Protein AF-0000000080577685 (afdb_homodimer)

InterPro domains:
  IPR056920 PRTase-CE [PF24390] (14-275)

Organism: Ricinus communis (NCBI:txid3988)

Solvent-accessible surface area (backbone atoms only — not comparable to full-atom values): 34860 Å² total; per-residue (Å²): 88,58,48,48,71,67,56,50,72,67,31,65,70,51,48,57,48,44,62,75,41,57,80,90,45,36,65,47,52,49,50,51,51,42,44,30,35,45,42,46,61,55,57,52,50,53,50,53,48,51,55,60,67,67,47,75,80,97,55,47,35,38,38,37,59,54,56,94,64,62,87,93,45,50,44,40,47,96,88,27,41,49,44,63,35,67,47,42,60,74,26,58,39,23,39,45,29,19,49,44,35,34,50,19,40,60,32,64,87,35,32,37,58,44,65,30,52,65,54,36,58,77,67,65,54,35,39,34,39,39,37,44,68,65,44,64,73,24,62,65,59,21,51,42,52,37,16,47,47,62,34,66,70,50,33,50,37,47,65,70,54,49,44,33,40,38,40,34,23,48,30,32,38,60,67,20,54,60,48,24,58,69,66,28,82,74,48,69,53,85,84,46,89,53,33,45,65,80,31,49,47,81,48,45,64,35,41,42,54,71,82,50,46,47,81,59,54,34,92,59,24,65,59,41,49,47,54,35,66,63,40,73,79,44,59,76,69,31,16,37,2,44,90,56,45,54,44,50,66,35,38,62,65,33,40,58,66,29,24,39,23,74,43,28,45,65,58,97,81,34,68,20,77,22,37,65,36,16,66,48,67,71,56,52,53,62,53,54,67,56,60,50,49,80,68,65,80,71,46,64,70,48,48,56,45,44,50,49,45,50,38,46,70,70,61,63,78,57,70,66,59,52,23,56,74,66,21,41,77,126,88,59,48,49,71,66,57,51,71,68,31,66,70,51,47,58,47,45,63,76,41,60,80,90,45,35,65,49,51,48,51,52,52,43,44,32,35,45,40,47,62,54,57,52,50,52,51,52,49,52,55,62,69,66,47,74,79,96,54,46,35,38,38,37,61,55,57,94,64,62,87,93,43,49,43,40,47,94,89,27,42,49,44,63,33,67,48,40,60,74,25,58,41,24,38,46,29,17,50,44,35,34,52,19,40,59,32,62,87,37,33,38,58,44,65,29,52,63,57,36,59,76,66,66,54,35,38,33,38,39,37,43,67,65,45,63,74,23,60,64,60,24,50,42,52,39,16,48,47,61,35,67,70,50,32,50,36,47,64,69,54,50,44,32,40,35,40,36,25,48,32,33,38,59,67,20,54,61,48,24,58,69,66,29,82,75,48,69,51,88,86,45,89,52,32,45,64,80,33,49,50,78,49,45,63,36,43,41,54,70,82,50,47,46,82,60,53,33,92,59,25,64,58,42,50,48,53,36,65,63,40,72,81,42,60,75,71,32,15,36,1,46,89,57,45,55,43,48,65,33,37,62,66,34,41,58,65,30,25,39,23,73,43,28,46,65,60,98,82,34,68,20,78,21,37,65,36,14,65,48,66,70,58,52,53,62,52,56,68,51,60,48,70,62,69,66,77,74,46,62,70,48,48,57,45,45,52,48,45,49,38,46,71,70,62,63,78,58,69,65,59,52,24,57,74,66,21,40,77,126

Foldseek 3Di:
DFFDLVLCVVDPLNVVLLVLDDPVLSVLVSLLRRLFAEDELVNLLVVVVVVVVPDDPPAAEEEDEQADDDPPAAQADQVQAGDDDDPDDRFPSVSVLVSLVVVCVVPVPRYHYSDGPVVCVVRLHAEYEYEDAEDELLVSVLRNLQSHCSHPVSVVCLLVNSHAYEYEYQEYEPNSLVVSLVSHDAAQDPPRPHGSSVRYDYAYNFYAHLVPQCLRSNPCSVSSLCVLCVPVVDDNCQSCFHVNSQHRYAYQRFAHRNHGCLAEPDDPSHDHSNHPGHHDPVVVVSVVVPVPDDPPPPCPVPVLVVVVVVVVVVPDPDPVVNCNSVRHDD/DFFDLVLCVVDPLNVVLLVLDDPVLSVLVSLLRRLFAEDELVNLLVVVVVVVVPDDPPAAEEEDEQADDDPPAAQADQVQAGDDDDPDDRFPSVSVLVSLVVVCVVPVPRYHYSDGPVVCVVRLHAEYEYEDAEDELLVSVLRNLQSHCSHPVSVVCLLVNSHAYEYEYQEYEPNSLVVSLVSHDAAQDPPRPHGSSVRYDYAYNFYAHLVPQCLRSNPCSVSSLCVLCVPVVDDNCQSCFHVNSQHRYAYQRFAHRNHGCLAEPDDPSHDHSNHPRHHDPVNVVSVVVPVVPDPDPPCPVPVLVVVVVVVVVVPDPDPVVNCNSVRHDD

Structure (mmCIF, N/CA/C/O backbone):
data_AF-0000000080577685-model_v1
#
loop_
_entity.id
_entity.type
_entity.pdbx_description
1 polymer 'PRTase-CE domain-containing protein'
#
loop_
_atom_site.group_PDB
_atom_site.id
_atom_site.type_symbol
_atom_site.label_atom_id
_atom_site.label_alt_id
_atom_site.label_comp_id
_atom_site.label_asym_id
_atom_site.label_entity_id
_atom_site.label_seq_id
_atom_site.pdbx_PDB_ins_code
_atom_site.Cartn_x
_atom_site.Cartn_y
_atom_site.Cartn_z
_atom_site.occupancy
_atom_site.B_iso_or_equiv
_atom_site.auth_seq_id
_atom_site.auth_comp_id
_atom_site.auth_asym_id
_atom_site.auth_atom_id
_atom_site.pdbx_PDB_model_num
ATOM 1 N N . MET A 1 1 ? 0.307 -3.052 -19.191 1 76.22 1 MET A N 1
ATOM 2 C CA . MET A 1 1 ? 1.299 -2.351 -20.002 1 76.22 1 MET A CA 1
ATOM 3 C C . MET A 1 1 ? 2.454 -3.276 -20.37 1 76.22 1 MET A C 1
ATOM 5 O O . MET A 1 1 ? 2.786 -4.192 -19.615 1 76.22 1 MET A O 1
ATOM 9 N N . ASN A 1 2 ? 2.971 -3.041 -21.578 1 83.98 2 ASN A N 1
ATOM 10 C CA . ASN A 1 2 ? 4.106 -3.836 -22.033 1 83.98 2 ASN A CA 1
ATOM 11 C C . ASN A 1 2 ? 5.257 -2.951 -22.504 1 83.98 2 ASN A C 1
ATOM 13 O O . ASN A 1 2 ? 5.079 -1.748 -22.703 1 83.98 2 ASN A O 1
ATOM 17 N N . LEU A 1 3 ? 6.37 -3.598 -22.473 1 87.36 3 LEU A N 1
ATOM 18 C CA . LEU A 1 3 ? 7.537 -2.904 -23.005 1 87.36 3 LEU A CA 1
ATOM 19 C C . LEU A 1 3 ? 7.594 -3.022 -24.525 1 87.36 3 LEU A C 1
ATOM 21 O O . LEU A 1 3 ? 7.628 -4.13 -25.065 1 87.36 3 LEU A O 1
ATOM 25 N N . SER A 1 4 ? 7.639 -1.915 -25.212 1 86.59 4 SER A N 1
ATOM 26 C CA . SER A 1 4 ? 7.792 -1.935 -26.663 1 86.59 4 SER A CA 1
ATOM 27 C C . SER A 1 4 ? 9.229 -2.256 -27.062 1 86.59 4 SER A C 1
ATOM 29 O O . SER A 1 4 ? 10.162 -2.011 -26.295 1 86.59 4 SER A O 1
ATOM 31 N N . PRO A 1 5 ? 9.36 -2.814 -28.249 1 87.27 5 PRO A N 1
ATOM 32 C CA . PRO A 1 5 ? 10.716 -3.087 -28.73 1 87.27 5 PRO A CA 1
ATOM 33 C C . PRO A 1 5 ? 11.593 -1.837 -28.762 1 87.27 5 PRO A C 1
ATOM 35 O O . PRO A 1 5 ? 12.781 -1.903 -28.434 1 87.27 5 PRO A O 1
ATOM 38 N N . ALA A 1 6 ? 11.039 -0.739 -29.083 1 88.06 6 ALA A N 1
ATOM 39 C CA . ALA A 1 6 ? 11.794 0.509 -29.148 1 88.06 6 ALA A CA 1
ATOM 40 C C . ALA A 1 6 ? 12.325 0.902 -27.772 1 88.06 6 ALA A C 1
ATOM 42 O O . ALA A 1 6 ? 13.463 1.361 -27.647 1 88.06 6 ALA A O 1
ATOM 43 N N . LYS A 1 7 ? 11.51 0.707 -26.808 1 89.96 7 LYS A N 1
ATOM 44 C CA . LYS A 1 7 ? 11.917 1.023 -25.442 1 89.96 7 LYS A CA 1
ATOM 45 C C . LYS A 1 7 ? 13.015 0.078 -24.963 1 89.96 7 LYS A C 1
ATOM 47 O O . LYS A 1 7 ? 13.949 0.499 -24.278 1 89.96 7 LYS A O 1
ATOM 52 N N . ILE A 1 8 ? 12.836 -1.127 -25.347 1 92.13 8 ILE A N 1
ATOM 53 C CA . ILE A 1 8 ? 13.819 -2.139 -24.974 1 92.13 8 ILE A CA 1
ATOM 54 C C . ILE A 1 8 ? 15.177 -1.786 -25.575 1 92.13 8 ILE A C 1
ATOM 56 O O . ILE A 1 8 ? 16.195 -1.808 -24.88 1 92.13 8 ILE A O 1
ATOM 60 N N . ASP A 1 9 ? 15.153 -1.32 -26.77 1 91.08 9 ASP A N 1
ATOM 61 C CA . ASP A 1 9 ? 16.392 -1.034 -27.486 1 91.08 9 ASP A CA 1
ATOM 62 C C . ASP A 1 9 ? 17.031 0.259 -26.983 1 91.08 9 ASP A C 1
ATOM 64 O O . ASP A 1 9 ? 18.254 0.41 -27.024 1 91.08 9 ASP A O 1
ATOM 68 N N . ALA A 1 10 ? 16.239 1.066 -26.455 1 89.56 10 ALA A N 1
ATOM 69 C CA . ALA A 1 10 ? 16.721 2.395 -26.085 1 89.56 10 ALA A CA 1
ATOM 70 C C . ALA A 1 10 ? 17.246 2.409 -24.652 1 89.56 10 ALA A C 1
ATOM 72 O O . ALA A 1 10 ? 17.943 3.343 -24.249 1 89.56 10 ALA A O 1
ATOM 73 N N . SER A 1 11 ? 16.99 1.396 -23.905 1 93.08 11 SER A N 1
ATOM 74 C CA . SER A 1 11 ? 17.359 1.381 -22.494 1 93.08 11 SER A CA 1
ATOM 75 C C . SER A 1 11 ? 18.748 0.784 -22.291 1 93.08 11 SER A C 1
ATOM 77 O O . SER A 1 11 ? 18.96 -0.405 -22.537 1 93.08 11 SER A O 1
ATOM 79 N N . PRO A 1 12 ? 19.664 1.543 -21.785 1 94.98 12 PRO A N 1
ATOM 80 C CA . PRO A 1 12 ? 21 1.009 -21.514 1 94.98 12 PRO A CA 1
ATOM 81 C C . PRO A 1 12 ? 20.988 -0.12 -20.487 1 94.98 12 PRO A C 1
ATOM 83 O O . PRO A 1 12 ? 21.78 -1.061 -20.587 1 94.98 12 PRO A O 1
ATOM 86 N N . GLU A 1 13 ? 20.159 -0.016 -19.496 1 94.31 13 GLU A N 1
ATOM 87 C CA . GLU A 1 13 ? 20.058 -1.052 -18.473 1 94.31 13 GLU A CA 1
ATOM 88 C C . GLU A 1 13 ? 19.637 -2.387 -19.079 1 94.31 13 GLU A C 1
ATOM 90 O O . GLU A 1 13 ? 20.18 -3.435 -18.724 1 94.31 13 GLU A O 1
ATOM 95 N N . ILE A 1 14 ? 18.704 -2.311 -19.991 1 96.59 14 ILE A N 1
ATOM 96 C CA . ILE A 1 14 ? 18.232 -3.531 -20.636 1 96.59 14 ILE A CA 1
ATOM 97 C C . ILE A 1 14 ? 19.33 -4.099 -21.533 1 96.59 14 ILE A C 1
ATOM 99 O O . ILE A 1 14 ? 19.526 -5.315 -21.591 1 96.59 14 ILE A O 1
ATOM 103 N N . GLN A 1 15 ? 20.027 -3.196 -22.245 1 96.14 15 GLN A N 1
ATOM 104 C CA . GLN A 1 15 ? 21.114 -3.651 -23.105 1 96.14 15 GLN A CA 1
ATOM 105 C C . GLN A 1 15 ? 22.198 -4.357 -22.296 1 96.14 15 GLN A C 1
ATOM 107 O O . GLN A 1 15 ? 22.764 -5.356 -22.744 1 96.14 15 GLN A O 1
ATOM 112 N N . ASN A 1 16 ? 22.463 -3.83 -21.14 1 96.13 16 ASN A N 1
ATOM 113 C CA . ASN A 1 16 ? 23.428 -4.477 -20.257 1 96.13 16 ASN A CA 1
ATOM 114 C C . ASN A 1 16 ? 22.958 -5.865 -19.833 1 96.13 16 ASN A C 1
ATOM 116 O O . ASN A 1 16 ? 23.759 -6.797 -19.747 1 96.13 16 ASN A O 1
ATOM 120 N N . TRP A 1 17 ? 21.721 -5.983 -19.545 1 96.92 17 TRP A N 1
ATOM 121 C CA . TRP A 1 17 ? 21.145 -7.273 -19.18 1 96.92 17 TRP A CA 1
ATOM 122 C C . TRP A 1 17 ? 21.177 -8.237 -20.362 1 96.92 17 TRP A C 1
ATOM 124 O O . TRP A 1 17 ? 21.518 -9.411 -20.203 1 96.92 17 TRP A O 1
ATOM 134 N N . LEU A 1 18 ? 20.865 -7.762 -21.559 1 97.1 18 LEU A N 1
ATOM 135 C CA . LEU A 1 18 ? 20.856 -8.572 -22.772 1 97.1 18 LEU A CA 1
ATOM 136 C C . LEU A 1 18 ? 22.257 -9.077 -23.099 1 97.1 18 LEU A C 1
ATOM 138 O O . LEU A 1 18 ? 22.414 -10.15 -23.688 1 97.1 18 LEU A O 1
ATOM 142 N N . ALA A 1 19 ? 23.222 -8.312 -22.723 1 96.6 19 ALA A N 1
ATOM 143 C CA . ALA A 1 19 ? 24.61 -8.644 -23.033 1 96.6 19 ALA A CA 1
ATOM 144 C C . ALA A 1 19 ? 25.053 -9.899 -22.287 1 96.6 19 ALA A C 1
ATOM 146 O O . ALA A 1 19 ? 26.071 -10.506 -22.631 1 96.6 19 ALA A O 1
ATOM 147 N N . GLN A 1 20 ? 24.285 -10.305 -21.292 1 96.35 20 GLN A N 1
ATOM 148 C CA . GLN A 1 20 ? 24.619 -11.513 -20.544 1 96.35 20 GLN A CA 1
ATOM 149 C C . GLN A 1 20 ? 24.29 -12.767 -21.349 1 96.35 20 GLN A C 1
ATOM 151 O O . GLN A 1 20 ? 24.743 -13.863 -21.012 1 96.35 20 GLN A O 1
ATOM 156 N N . PHE A 1 21 ? 23.516 -12.569 -22.384 1 96.73 21 PHE A N 1
ATOM 157 C CA . PHE A 1 21 ? 23.146 -13.675 -23.258 1 96.73 21 PHE A CA 1
ATOM 158 C C . PHE A 1 21 ? 24.09 -13.76 -24.452 1 96.73 21 PHE A C 1
ATOM 160 O O . PHE A 1 21 ? 24.614 -12.742 -24.909 1 96.73 21 PHE A O 1
ATOM 167 N N . PRO A 1 22 ? 24.248 -14.995 -24.915 1 95.21 22 PRO A N 1
ATOM 168 C CA . PRO A 1 22 ? 24.909 -15.089 -26.219 1 95.21 22 PRO A CA 1
ATOM 169 C C . PRO A 1 22 ? 24.179 -14.307 -27.309 1 95.21 22 PRO A C 1
ATOM 171 O O . PRO A 1 22 ? 22.955 -14.156 -27.252 1 95.21 22 PRO A O 1
ATOM 174 N N . GLU A 1 23 ? 24.874 -13.868 -28.333 1 94.59 23 GLU A N 1
ATOM 175 C CA . GLU A 1 23 ? 24.338 -13.006 -29.382 1 94.59 23 GLU A CA 1
ATOM 176 C C . GLU A 1 23 ? 23.129 -13.646 -30.058 1 94.59 23 GLU A C 1
ATOM 178 O O . GLU A 1 23 ? 22.156 -12.961 -30.379 1 94.59 23 GLU A O 1
ATOM 183 N N . ASP A 1 24 ? 23.167 -14.932 -30.207 1 93.97 24 ASP A N 1
ATOM 184 C CA . ASP A 1 24 ? 22.113 -15.628 -30.938 1 93.97 24 ASP A CA 1
ATOM 185 C C . ASP A 1 24 ? 20.85 -15.761 -30.089 1 93.97 24 ASP A C 1
ATOM 187 O O . ASP A 1 24 ? 19.782 -16.097 -30.604 1 93.97 24 ASP A O 1
ATOM 191 N N . GLN A 1 25 ? 20.943 -15.434 -28.829 1 95.79 25 GLN A N 1
ATOM 192 C CA . GLN A 1 25 ? 19.803 -15.587 -27.93 1 95.79 25 GLN A CA 1
ATOM 193 C C . GLN A 1 25 ? 19.205 -14.232 -27.565 1 95.79 25 GLN A C 1
ATOM 195 O O . GLN A 1 25 ? 18.154 -14.164 -26.925 1 95.79 25 GLN A O 1
ATOM 200 N N . ARG A 1 26 ? 19.806 -13.172 -27.991 1 96.33 26 ARG A N 1
ATOM 201 C CA . ARG A 1 26 ? 19.403 -11.838 -27.557 1 96.33 26 ARG A CA 1
ATOM 202 C C . ARG A 1 26 ? 18.044 -11.461 -28.138 1 96.33 26 ARG A C 1
ATOM 204 O O . ARG A 1 26 ? 17.261 -10.76 -27.494 1 96.33 26 ARG A O 1
ATOM 211 N N . ILE A 1 27 ? 17.767 -11.938 -29.312 1 95.13 27 ILE A N 1
ATOM 212 C CA . ILE A 1 27 ? 16.469 -11.671 -29.92 1 95.13 27 ILE A CA 1
ATOM 213 C C . ILE A 1 27 ? 15.366 -12.329 -29.094 1 95.13 27 ILE A C 1
ATOM 215 O O . ILE A 1 27 ? 14.33 -11.715 -28.828 1 95.13 27 ILE A O 1
ATOM 219 N N . THR A 1 28 ? 15.623 -13.546 -28.724 1 96.25 28 THR A N 1
ATOM 220 C CA . THR A 1 28 ? 14.66 -14.275 -27.906 1 96.25 28 THR A CA 1
ATOM 221 C C . THR A 1 28 ? 14.5 -13.614 -26.54 1 96.25 28 THR A C 1
ATOM 223 O O . THR A 1 28 ? 13.394 -13.552 -25.999 1 96.25 28 THR A O 1
ATOM 226 N N . ALA A 1 29 ? 15.565 -13.136 -26.007 1 96.94 29 ALA A N 1
ATOM 227 C CA . ALA A 1 29 ? 15.52 -12.439 -24.724 1 96.94 29 ALA A CA 1
ATOM 228 C C . ALA A 1 29 ? 14.689 -11.163 -24.822 1 96.94 29 ALA A C 1
ATOM 230 O O . ALA A 1 29 ? 13.945 -10.827 -23.898 1 96.94 29 ALA A O 1
ATOM 231 N N . LYS A 1 30 ? 14.817 -10.503 -25.888 1 95.64 30 LYS A N 1
ATOM 232 C CA . LYS A 1 30 ? 14.003 -9.314 -26.123 1 95.64 30 LYS A CA 1
ATOM 233 C C . LYS A 1 30 ? 12.521 -9.671 -26.21 1 95.64 30 LYS A C 1
ATOM 235 O O . LYS A 1 30 ? 11.669 -8.931 -25.714 1 95.64 30 LYS A O 1
ATOM 240 N N . LEU A 1 31 ? 12.296 -10.743 -26.858 1 93.94 31 LEU A N 1
ATOM 241 C CA . LEU A 1 31 ? 10.92 -11.218 -26.961 1 93.94 31 LEU A CA 1
ATOM 242 C C . LEU A 1 31 ? 10.345 -11.521 -25.582 1 93.94 31 LEU A C 1
ATOM 244 O O . LEU A 1 31 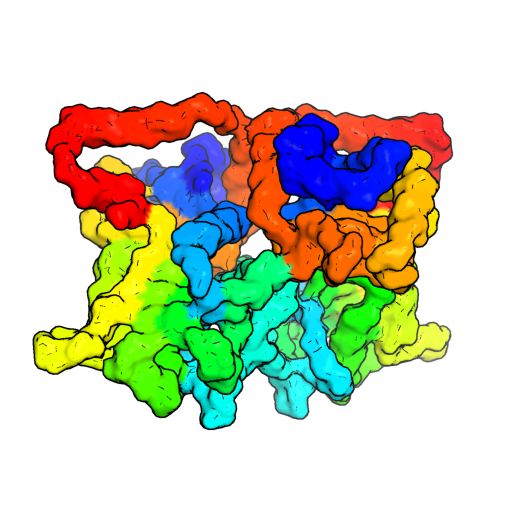? 9.187 -11.201 -25.304 1 93.94 31 LEU A O 1
ATOM 248 N N . LEU A 1 32 ? 11.162 -12.14 -24.786 1 96.01 32 LEU A N 1
ATOM 249 C CA . LEU A 1 32 ? 10.768 -12.42 -23.409 1 96.01 32 LEU A CA 1
ATOM 250 C C . LEU A 1 32 ? 10.346 -11.141 -22.694 1 96.01 32 LEU A C 1
ATOM 252 O O . LEU A 1 32 ? 9.285 -11.097 -22.066 1 96.01 32 LEU A O 1
ATOM 256 N N . LEU A 1 33 ? 11.096 -10.098 -22.81 1 95.64 33 LEU A N 1
ATOM 257 C CA . LEU A 1 33 ? 10.815 -8.824 -22.158 1 95.64 33 LEU A CA 1
ATOM 258 C C . LEU A 1 33 ? 9.539 -8.199 -22.711 1 95.64 33 LEU A C 1
ATOM 260 O O . LEU A 1 33 ? 8.752 -7.618 -21.961 1 95.64 33 LEU A O 1
ATOM 264 N N . SER A 1 34 ? 9.354 -8.377 -23.972 1 93.44 34 SER A N 1
ATOM 265 C CA . SER A 1 34 ? 8.22 -7.738 -24.631 1 93.44 34 SER A CA 1
ATOM 266 C C . SER A 1 34 ? 6.903 -8.391 -24.223 1 93.44 34 SER A C 1
ATOM 268 O O . SER A 1 34 ? 5.831 -7.814 -24.419 1 93.44 34 SER A O 1
ATOM 270 N N . ARG A 1 35 ? 6.962 -9.575 -23.649 1 93.65 35 ARG A N 1
ATOM 271 C CA . ARG A 1 35 ? 5.755 -10.32 -23.303 1 93.65 35 ARG A CA 1
ATOM 272 C C . ARG A 1 35 ? 5.401 -10.137 -21.831 1 93.65 35 ARG A C 1
ATOM 274 O O . ARG A 1 35 ? 4.363 -10.618 -21.372 1 93.65 35 ARG A O 1
ATOM 281 N N . LEU A 1 36 ? 6.247 -9.393 -21.116 1 94.55 36 LEU A N 1
ATOM 282 C CA . LEU A 1 36 ? 5.939 -9.094 -19.722 1 94.55 36 LEU A CA 1
ATOM 283 C C . LEU A 1 36 ? 4.774 -8.116 -19.621 1 94.55 36 LEU A C 1
ATOM 285 O O . LEU A 1 36 ? 4.675 -7.177 -20.415 1 94.55 36 LEU A O 1
ATOM 289 N N . GLN A 1 37 ? 3.93 -8.417 -18.728 1 93.29 37 GLN A N 1
ATOM 290 C CA . GLN A 1 37 ? 2.818 -7.523 -18.419 1 93.29 37 GLN A CA 1
ATOM 291 C C . GLN A 1 37 ? 3.029 -6.825 -17.079 1 93.29 37 GLN A C 1
ATOM 293 O O . GLN A 1 37 ? 3.287 -7.478 -16.066 1 93.29 37 GLN A O 1
ATOM 298 N N . PHE A 1 38 ? 2.909 -5.531 -17.133 1 94.53 38 PHE A N 1
ATOM 299 C CA . PHE A 1 38 ? 3.114 -4.743 -15.923 1 94.53 38 PHE A CA 1
ATOM 300 C C . PHE A 1 38 ? 1.79 -4.199 -15.4 1 94.53 38 PHE A C 1
ATOM 302 O O . PHE A 1 38 ? 0.981 -3.676 -16.17 1 94.53 38 PHE A O 1
ATOM 309 N N . VAL A 1 39 ? 1.562 -4.37 -14.131 1 94.29 39 VAL A N 1
ATOM 310 C CA . VAL A 1 39 ? 0.337 -3.907 -13.488 1 94.29 39 VAL A CA 1
ATOM 311 C C . VAL A 1 39 ? 0.671 -2.841 -12.446 1 94.29 39 VAL A C 1
ATOM 313 O O . VAL A 1 39 ? 1.393 -3.111 -11.483 1 94.29 39 VAL A O 1
ATOM 316 N N . SER A 1 40 ? 0.15 -1.694 -12.618 1 93.49 40 SER A N 1
ATOM 317 C CA . SER A 1 40 ? 0.398 -0.611 -11.672 1 93.49 40 SER A CA 1
ATOM 318 C C . SER A 1 40 ? -0.425 -0.787 -10.401 1 93.49 40 SER A C 1
ATOM 320 O O . SER A 1 40 ? -1.335 -1.617 -10.354 1 93.49 40 SER A O 1
ATOM 322 N N . ARG A 1 41 ? -0.073 -0.027 -9.356 1 93.63 41 ARG A N 1
ATOM 323 C CA . ARG A 1 41 ? -0.806 -0.064 -8.094 1 93.63 41 ARG A CA 1
ATOM 324 C C . ARG A 1 41 ? -2.24 0.422 -8.279 1 93.63 41 ARG A C 1
ATOM 326 O O . ARG A 1 41 ? -3.167 -0.121 -7.675 1 93.63 41 ARG A O 1
ATOM 333 N N . ASP A 1 42 ? -2.417 1.355 -9.13 1 91.13 42 ASP A N 1
ATOM 334 C CA . ASP A 1 42 ? -3.737 1.93 -9.368 1 91.13 42 ASP A CA 1
ATOM 335 C C . ASP A 1 42 ? -4.624 0.963 -10.151 1 91.13 42 ASP A C 1
ATOM 337 O O . ASP A 1 42 ? -5.819 0.846 -9.873 1 91.13 42 ASP A O 1
ATOM 341 N N . VAL A 1 43 ? -4.018 0.285 -11.113 1 91.24 43 VAL A N 1
ATOM 342 C CA . VAL A 1 43 ? -4.764 -0.71 -11.877 1 91.24 43 VAL A CA 1
ATOM 343 C C . VAL A 1 43 ? -5.206 -1.844 -10.955 1 91.24 43 VAL A C 1
ATOM 345 O O . VAL A 1 43 ? -6.358 -2.281 -11.008 1 91.24 43 VAL A O 1
ATOM 348 N N . TYR A 1 44 ? -4.297 -2.278 -10.142 1 94.52 44 TYR A N 1
ATOM 349 C CA . TYR A 1 44 ? -4.628 -3.323 -9.18 1 94.52 44 TYR A CA 1
ATOM 350 C C . TYR A 1 44 ? -5.753 -2.876 -8.254 1 94.52 44 TYR A C 1
ATOM 352 O O . TYR A 1 44 ? -6.693 -3.632 -7.998 1 94.52 44 TYR A O 1
ATOM 360 N N . SER A 1 45 ? -5.668 -1.722 -7.721 1 94.25 45 SER A N 1
ATOM 361 C CA . SER A 1 45 ? -6.681 -1.174 -6.824 1 94.25 45 SER A CA 1
ATOM 362 C C . SER A 1 45 ? -8.035 -1.071 -7.517 1 94.25 45 SER A C 1
ATOM 364 O O . SER A 1 45 ? -9.065 -1.417 -6.934 1 94.25 45 SER A O 1
ATOM 366 N N . ALA A 1 46 ? -8.027 -0.576 -8.734 1 91.39 46 ALA A N 1
ATOM 367 C CA . ALA A 1 46 ? -9.27 -0.44 -9.488 1 91.39 46 ALA A CA 1
ATOM 368 C C . ALA A 1 46 ? -9.923 -1.799 -9.721 1 91.39 46 ALA A C 1
ATOM 370 O O . ALA A 1 46 ? -11.143 -1.936 -9.607 1 91.39 46 ALA A O 1
ATOM 371 N N . TRP A 1 47 ? -9.126 -2.74 -10.065 1 93.65 47 TRP A N 1
ATOM 372 C CA . TRP A 1 47 ? -9.636 -4.094 -10.249 1 93.65 47 TRP A CA 1
ATOM 373 C C . TRP A 1 47 ? -10.292 -4.607 -8.971 1 93.65 47 TRP A C 1
ATOM 375 O O . TRP A 1 47 ? -11.399 -5.15 -9.008 1 93.65 47 TRP A O 1
ATOM 385 N N . LEU A 1 48 ? -9.601 -4.492 -7.834 1 95.85 48 LEU A N 1
ATOM 386 C CA . LEU A 1 48 ? -10.128 -4.979 -6.564 1 95.85 48 LEU A CA 1
ATOM 387 C C . LEU A 1 48 ? -11.446 -4.291 -6.222 1 95.85 48 LEU A C 1
ATOM 389 O O . LEU A 1 48 ? -12.372 -4.93 -5.716 1 95.85 48 LEU A O 1
ATOM 393 N N . GLN A 1 49 ? -11.541 -3.054 -6.499 1 92.91 49 GLN A N 1
ATOM 394 C CA . GLN A 1 49 ? -12.776 -2.313 -6.266 1 92.91 49 GLN A CA 1
ATOM 395 C C . GLN A 1 49 ? -13.924 -2.881 -7.096 1 92.91 49 GLN A C 1
ATOM 397 O O . GLN A 1 49 ? -15.052 -2.993 -6.611 1 92.91 49 GLN A O 1
ATOM 402 N N . ARG A 1 50 ? -13.629 -3.229 -8.295 1 92.15 50 ARG A N 1
ATOM 403 C CA . ARG A 1 50 ? -14.651 -3.812 -9.159 1 92.15 50 ARG A CA 1
ATOM 404 C C . ARG A 1 50 ? -15.122 -5.157 -8.618 1 92.15 50 ARG A C 1
ATOM 406 O O . ARG A 1 50 ? -16.314 -5.469 -8.669 1 92.15 50 ARG A O 1
ATOM 413 N N . VAL A 1 51 ? -14.207 -5.888 -8.149 1 94.91 51 VAL A N 1
ATOM 414 C CA . VAL A 1 51 ? -14.541 -7.193 -7.588 1 94.91 51 VAL A CA 1
ATOM 415 C C . VAL A 1 51 ? -15.49 -7.019 -6.405 1 94.91 51 VAL A C 1
ATOM 417 O O . VAL A 1 51 ? -16.499 -7.721 -6.303 1 94.91 51 VAL A O 1
ATOM 420 N N . VAL A 1 52 ? -15.2 -6.101 -5.538 1 94.09 52 VAL A N 1
ATOM 421 C CA . VAL A 1 52 ? -15.982 -5.861 -4.329 1 94.09 52 VAL A CA 1
ATOM 422 C C . VAL A 1 52 ? -17.347 -5.287 -4.702 1 94.09 52 VAL A C 1
ATOM 424 O O . VAL A 1 52 ? -18.363 -5.645 -4.102 1 94.09 52 VAL A O 1
ATOM 427 N N . ALA A 1 53 ? -17.338 -4.454 -5.685 1 88.75 53 ALA A N 1
ATOM 428 C CA . ALA A 1 53 ? -18.586 -3.839 -6.132 1 88.75 53 ALA A CA 1
ATOM 429 C C . ALA A 1 53 ? -19.526 -4.881 -6.731 1 88.75 53 ALA A C 1
ATOM 431 O O . ALA A 1 53 ? -20.746 -4.7 -6.726 1 88.75 53 ALA A O 1
ATOM 432 N N . ALA A 1 54 ? -18.978 -5.953 -7.218 1 91.93 54 ALA A N 1
ATOM 433 C CA . ALA A 1 54 ? -19.761 -6.981 -7.899 1 91.93 54 ALA A CA 1
ATOM 434 C C . ALA A 1 54 ? -20.277 -8.022 -6.909 1 91.93 54 ALA A C 1
ATOM 436 O O . ALA A 1 54 ? -21.053 -8.907 -7.278 1 91.93 54 ALA A O 1
ATOM 437 N N . LEU A 1 55 ? -19.86 -7.898 -5.695 1 93.34 55 LEU A N 1
ATOM 438 C CA . LEU A 1 55 ? -20.317 -8.851 -4.69 1 93.34 55 LEU A CA 1
ATOM 439 C C . LEU A 1 55 ? -21.82 -8.722 -4.463 1 93.34 55 LEU A C 1
ATOM 441 O O . LEU A 1 55 ? -22.375 -7.625 -4.558 1 93.34 55 LEU A O 1
ATOM 445 N N . PRO A 1 56 ? -22.453 -9.817 -4.15 1 91.2 56 PRO A N 1
ATOM 446 C CA . PRO A 1 56 ? -23.887 -9.762 -3.856 1 91.2 56 PRO A CA 1
ATOM 447 C C . PRO A 1 56 ? -24.229 -8.742 -2.773 1 91.2 56 PRO A C 1
ATOM 449 O O . PRO A 1 56 ? -23.517 -8.638 -1.77 1 91.2 56 PRO A O 1
ATOM 452 N N . ARG A 1 57 ? -25.317 -8.045 -2.932 1 88.05 57 ARG A N 1
ATOM 453 C CA . ARG A 1 57 ? -25.769 -7.017 -1.999 1 88.05 57 ARG A CA 1
ATOM 454 C C . ARG A 1 57 ? -26.551 -7.632 -0.843 1 88.05 57 ARG A C 1
ATOM 456 O O . ARG A 1 57 ? -27.017 -8.769 -0.938 1 88.05 57 ARG A O 1
ATOM 463 N N . GLY A 1 58 ? -26.648 -6.943 0.197 1 89.76 58 GLY A N 1
ATOM 464 C CA . GLY A 1 58 ? -27.425 -7.398 1.339 1 89.76 58 GLY A CA 1
ATOM 465 C C . GLY A 1 58 ? -26.637 -8.289 2.28 1 89.76 58 GLY A C 1
ATOM 466 O O . GLY A 1 58 ? -27.195 -8.847 3.228 1 89.76 58 GLY A O 1
ATOM 467 N N . LYS A 1 59 ? -25.388 -8.521 1.889 1 93.23 59 LYS A N 1
ATOM 468 C CA . LYS A 1 59 ? -24.504 -9.304 2.748 1 93.23 59 LYS A CA 1
ATOM 469 C C . LYS A 1 59 ? -23.337 -8.459 3.252 1 93.23 59 LYS A C 1
ATOM 471 O O . LYS A 1 59 ? -23.023 -7.416 2.673 1 93.23 59 LYS A O 1
ATOM 476 N N . THR A 1 60 ? -22.869 -8.903 4.354 1 96.96 60 THR A N 1
ATOM 477 C CA . THR A 1 60 ? -21.654 -8.3 4.89 1 96.96 60 THR A CA 1
ATOM 478 C C . THR A 1 60 ? -20.461 -9.234 4.71 1 96.96 60 THR A C 1
ATOM 480 O O . THR A 1 60 ? -20.593 -10.452 4.852 1 96.96 60 THR A O 1
ATOM 483 N N . TYR A 1 61 ? -19.389 -8.703 4.368 1 98.34 61 TYR A N 1
ATOM 484 C CA . TYR A 1 61 ? -18.187 -9.471 4.064 1 98.34 61 TYR A CA 1
ATOM 485 C C . TYR A 1 61 ? -17.038 -9.071 4.982 1 98.34 61 TYR A C 1
ATOM 487 O O . TYR A 1 61 ? -16.872 -7.892 5.302 1 98.34 61 TYR A O 1
ATOM 495 N N . ALA A 1 62 ? -16.265 -10.034 5.41 1 98.59 62 ALA A N 1
ATOM 496 C CA . ALA A 1 62 ? -15.026 -9.77 6.137 1 98.59 62 ALA A CA 1
ATOM 497 C C . ALA A 1 62 ? -13.813 -9.909 5.222 1 98.59 62 ALA A C 1
ATOM 499 O O . ALA A 1 62 ? -13.608 -10.958 4.608 1 98.59 62 ALA A O 1
ATOM 500 N N . LEU A 1 63 ? -13.062 -8.906 5.136 1 98.54 63 LEU A N 1
ATOM 501 C CA . LEU A 1 63 ? -11.899 -8.888 4.255 1 98.54 63 LEU A CA 1
ATOM 502 C C . LEU A 1 63 ? -10.624 -9.196 5.031 1 98.54 63 LEU A C 1
ATOM 504 O O . LEU A 1 63 ? -10.419 -8.673 6.129 1 98.54 63 LEU A O 1
ATOM 508 N N . TYR A 1 64 ? -9.793 -10.028 4.459 1 98.41 64 TYR A N 1
ATOM 509 C CA . TYR A 1 64 ? -8.489 -10.357 5.025 1 98.41 64 TYR A CA 1
ATOM 510 C C . TYR A 1 64 ? -7.406 -10.327 3.954 1 98.41 64 TYR A C 1
ATOM 512 O O . TYR A 1 64 ? -7.589 -10.871 2.862 1 98.41 64 TYR A O 1
ATOM 520 N N . SER A 1 65 ? -6.331 -9.622 4.248 1 97.45 65 SER A N 1
ATOM 521 C CA . SER A 1 65 ? -5.135 -9.73 3.419 1 97.45 65 SER A CA 1
ATOM 522 C C . SER A 1 65 ? -4.369 -11.014 3.719 1 97.45 65 SER A C 1
ATOM 524 O O . SER A 1 65 ? -3.995 -11.266 4.866 1 97.45 65 SER A O 1
ATOM 526 N N . VAL A 1 66 ? -4.161 -11.826 2.707 1 96.98 66 VAL A N 1
ATOM 527 C CA . VAL A 1 66 ? -3.354 -13.028 2.89 1 96.98 66 VAL A CA 1
ATOM 528 C C . VAL A 1 66 ? -1.909 -12.64 3.192 1 96.98 66 VAL A C 1
ATOM 530 O O . VAL A 1 66 ? -1.316 -11.827 2.479 1 96.98 66 VAL A O 1
ATOM 533 N N . ARG A 1 67 ? -1.423 -13.108 4.271 1 93.52 67 ARG A N 1
ATOM 534 C CA . ARG A 1 67 ? -0.056 -12.786 4.668 1 93.52 67 ARG A CA 1
ATOM 535 C C . ARG A 1 67 ? 0.675 -14.025 5.173 1 93.52 67 ARG A C 1
ATOM 537 O O . ARG A 1 67 ? 0.049 -15.05 5.454 1 93.52 67 ARG A O 1
ATOM 544 N N . LYS A 1 68 ? 1.946 -13.853 5.211 1 87.58 68 LYS A N 1
ATOM 545 C CA . LYS A 1 68 ? 2.763 -14.933 5.756 1 87.58 68 LYS A CA 1
ATOM 546 C C . LYS A 1 68 ? 2.645 -14.999 7.276 1 87.58 68 LYS A C 1
ATOM 548 O O . LYS A 1 68 ? 2.788 -13.983 7.96 1 87.58 68 LYS A O 1
ATOM 553 N N . LEU A 1 69 ? 2.293 -16.136 7.737 1 90.66 69 LEU A N 1
ATOM 554 C CA . LEU A 1 69 ? 2.244 -16.411 9.169 1 90.66 69 LEU A CA 1
ATOM 555 C C . LEU A 1 69 ? 3.269 -17.473 9.554 1 90.66 69 LEU A C 1
ATOM 557 O O . LEU A 1 69 ? 3.663 -18.292 8.722 1 90.66 69 LEU A O 1
ATOM 561 N N . GLU A 1 70 ? 3.742 -17.29 10.711 1 85.45 70 GLU A N 1
ATOM 562 C CA . GLU A 1 70 ? 4.629 -18.347 11.185 1 85.45 70 GLU A CA 1
ATOM 563 C C . GLU A 1 70 ? 3.94 -19.708 11.141 1 85.45 70 GLU A C 1
ATOM 565 O O . GLU A 1 70 ? 2.735 -19.807 11.385 1 85.45 70 GLU A O 1
ATOM 570 N N . HIS A 1 71 ? 4.723 -20.685 10.78 1 83.78 71 HIS A N 1
ATOM 571 C CA . HIS A 1 71 ? 4.174 -22.031 10.666 1 83.78 71 HIS A CA 1
ATOM 572 C C . HIS A 1 71 ? 3.477 -22.453 11.956 1 83.78 71 HIS A C 1
ATOM 574 O O . HIS A 1 71 ? 4.044 -22.326 13.043 1 83.78 71 HIS A O 1
ATOM 580 N N . GLY A 1 72 ? 2.252 -22.904 11.777 1 81.85 72 GLY A N 1
ATOM 581 C CA . GLY A 1 72 ? 1.509 -23.416 12.918 1 81.85 72 GLY A CA 1
ATOM 582 C C . GLY A 1 72 ? 0.85 -22.325 13.74 1 81.85 72 GLY A C 1
ATOM 583 O O . GLY A 1 72 ? 0.158 -22.611 14.719 1 81.85 72 GLY A O 1
ATOM 584 N N . SER A 1 73 ? 1.096 -21.077 13.318 1 90 73 SER A N 1
ATOM 585 C CA . SER A 1 73 ? 0.488 -19.98 14.064 1 90 73 SER A CA 1
ATOM 586 C C . SER A 1 73 ? -0.936 -19.71 13.589 1 90 73 SER A C 1
ATOM 588 O O . SER A 1 73 ? -1.211 -19.736 12.388 1 90 73 SER A O 1
ATOM 590 N N . PRO A 1 74 ? -1.793 -19.485 14.55 1 95.28 74 PRO A N 1
ATOM 591 C CA . PRO A 1 74 ? -3.175 -19.155 14.193 1 95.28 74 PRO A CA 1
ATOM 592 C C . PRO A 1 74 ? -3.339 -17.704 13.746 1 95.28 74 PRO A C 1
ATOM 594 O O . PRO A 1 74 ? -2.454 -16.878 13.983 1 95.28 74 PRO A O 1
ATOM 597 N N . LEU A 1 75 ? -4.397 -17.46 13.022 1 97.31 75 LEU A N 1
ATOM 598 C CA . LEU A 1 75 ? -4.702 -16.08 12.659 1 97.31 75 LEU A CA 1
ATOM 599 C C . LEU A 1 75 ? -5.253 -15.312 13.856 1 97.31 75 LEU A C 1
ATOM 601 O O . LEU A 1 75 ? -4.969 -14.124 14.021 1 97.31 75 LEU A O 1
ATOM 605 N N . TRP A 1 76 ? -6.105 -16.037 14.645 1 97.91 76 TRP A N 1
ATOM 606 C CA . TRP A 1 76 ? -6.659 -15.466 15.868 1 97.91 76 TRP A CA 1
ATOM 607 C C . TRP A 1 76 ? -6.053 -16.126 17.101 1 97.91 76 TRP A C 1
ATOM 609 O O . TRP A 1 76 ? -5.84 -17.341 17.121 1 97.91 76 TRP A O 1
ATOM 619 N N . ASN A 1 77 ? -5.763 -15.327 18.1 1 95.81 77 ASN A N 1
ATOM 620 C CA . ASN A 1 77 ? -5.287 -15.891 19.359 1 95.81 77 ASN A CA 1
ATOM 621 C C . ASN A 1 77 ? -6.419 -16.549 20.142 1 95.81 77 ASN A C 1
ATOM 623 O O . ASN A 1 77 ? -7.543 -16.653 19.648 1 95.81 77 ASN A O 1
ATOM 627 N N . ASP A 1 78 ? -6.14 -16.934 21.33 1 95.27 78 ASP A N 1
ATOM 628 C CA . ASP A 1 78 ? -7.105 -17.689 22.124 1 95.27 78 ASP A CA 1
ATOM 629 C C . ASP A 1 78 ? -8.323 -16.834 22.466 1 95.27 78 ASP A C 1
ATOM 631 O O . ASP A 1 78 ? -9.432 -17.353 22.608 1 95.27 78 ASP A O 1
ATOM 635 N N . GLU A 1 79 ? -8.097 -15.478 22.552 1 95.35 79 GLU A N 1
ATOM 636 C CA . GLU A 1 79 ? -9.178 -14.559 22.895 1 95.35 79 GLU A CA 1
ATOM 637 C C . GLU A 1 79 ? -9.996 -14.184 21.663 1 95.35 79 GLU A C 1
ATOM 639 O O . GLU A 1 79 ? -10.998 -13.473 21.769 1 95.35 79 GLU A O 1
ATOM 644 N N . GLY A 1 80 ? -9.562 -14.701 20.482 1 96.56 80 GLY A N 1
ATOM 645 C CA . GLY A 1 80 ? -10.307 -14.446 19.26 1 96.56 80 GLY A CA 1
ATOM 646 C C . GLY A 1 80 ? -9.888 -13.167 18.561 1 96.56 80 GLY A C 1
ATOM 647 O O . GLY A 1 80 ? -10.569 -12.701 17.646 1 96.56 80 GLY A O 1
ATOM 648 N N . GLU A 1 81 ? -8.778 -12.598 19.012 1 96.59 81 GLU A N 1
ATOM 649 C CA . GLU A 1 81 ? -8.255 -11.387 18.388 1 96.59 81 GLU A CA 1
ATOM 650 C C . GLU A 1 81 ? -7.251 -11.722 17.288 1 96.59 81 GLU A C 1
ATOM 652 O O . GLU A 1 81 ? -6.47 -12.666 17.42 1 96.59 81 GLU A O 1
ATOM 657 N N . ILE A 1 82 ? -7.249 -10.955 16.286 1 96.28 82 ILE A N 1
ATOM 658 C CA . ILE A 1 82 ? -6.317 -11.187 15.188 1 96.28 82 ILE A CA 1
ATOM 659 C C . ILE A 1 82 ? -4.887 -10.951 15.666 1 96.28 82 ILE A C 1
ATOM 661 O O . ILE A 1 82 ? -4.622 -10.002 16.407 1 96.28 82 ILE A O 1
ATOM 665 N N . VAL A 1 83 ? -4.007 -11.792 15.259 1 95.52 83 VAL A N 1
ATOM 666 C CA . VAL A 1 83 ? -2.617 -11.718 15.694 1 95.52 83 VAL A CA 1
ATOM 667 C C . VAL A 1 83 ? -1.943 -10.499 15.067 1 95.52 83 VAL A C 1
ATOM 669 O O . VAL A 1 83 ? -2.208 -10.162 13.911 1 95.52 83 VAL A O 1
ATOM 672 N N . ALA A 1 84 ? -1.059 -9.918 15.757 1 94.03 84 ALA A N 1
ATOM 673 C CA . ALA A 1 84 ? -0.338 -8.724 15.322 1 94.03 84 ALA A CA 1
ATOM 674 C C . ALA A 1 84 ? 0.555 -9.03 14.123 1 94.03 84 ALA A C 1
ATOM 676 O O . ALA A 1 84 ? 0.864 -10.192 13.851 1 94.03 84 ALA A O 1
ATOM 677 N N . ARG A 1 85 ? 0.913 -8.037 13.438 1 94.11 85 ARG A N 1
ATOM 678 C CA . ARG A 1 85 ? 1.849 -8.112 12.32 1 94.11 85 ARG A CA 1
ATOM 679 C C . ARG A 1 85 ? 3.251 -7.694 12.75 1 94.11 85 ARG A C 1
ATOM 681 O O . ARG A 1 85 ? 3.413 -6.958 13.726 1 94.11 85 ARG A O 1
ATOM 688 N N . PRO A 1 86 ? 4.209 -8.192 12.036 1 92.72 86 PRO A N 1
ATOM 689 C CA . PRO A 1 86 ? 5.57 -7.763 12.368 1 92.72 86 PRO A CA 1
ATOM 690 C C . PRO A 1 86 ? 5.766 -6.256 12.219 1 92.72 86 PRO A C 1
ATOM 692 O O . PRO A 1 86 ? 5.043 -5.608 11.457 1 92.72 86 PRO A O 1
ATOM 695 N N . GLY A 1 87 ? 6.747 -5.742 12.957 1 92.39 87 GLY A N 1
ATOM 696 C CA . GLY A 1 87 ? 7.056 -4.323 12.884 1 92.39 87 GLY A CA 1
ATOM 697 C C . GLY A 1 87 ? 7.69 -3.917 11.567 1 92.39 87 GLY A C 1
ATOM 698 O O . GLY A 1 87 ? 7.566 -2.767 11.141 1 92.39 87 GLY A O 1
ATOM 699 N N . ASP A 1 88 ? 8.368 -4.824 10.931 1 92.31 88 ASP A N 1
ATOM 700 C CA . ASP A 1 88 ? 8.969 -4.551 9.629 1 92.31 88 ASP A CA 1
ATOM 701 C C . ASP A 1 88 ? 7.976 -4.818 8.5 1 92.31 88 ASP A C 1
ATOM 703 O O . ASP A 1 88 ? 6.857 -5.273 8.744 1 92.31 88 ASP A O 1
ATOM 707 N N . SER A 1 89 ? 8.337 -4.45 7.35 1 91.88 89 SER A N 1
ATOM 708 C CA . SER A 1 89 ? 7.424 -4.494 6.213 1 91.88 89 SER A CA 1
ATOM 709 C C . SER A 1 89 ? 7.192 -5.927 5.745 1 91.88 89 SER A C 1
ATOM 711 O O . SER A 1 89 ? 8.098 -6.761 5.808 1 91.88 89 SER A O 1
ATOM 713 N N . LEU A 1 90 ? 5.987 -6.172 5.205 1 88.33 90 LEU A N 1
ATOM 714 C CA . LEU A 1 90 ? 5.612 -7.481 4.682 1 88.33 90 LEU A CA 1
ATOM 715 C C . LEU A 1 90 ? 5.642 -7.486 3.158 1 88.33 90 LEU A C 1
ATOM 717 O O . LEU A 1 90 ? 5.453 -8.532 2.532 1 88.33 90 LEU A O 1
ATOM 721 N N . GLY A 1 91 ? 5.836 -6.354 2.543 1 87.26 91 GLY A N 1
ATOM 722 C CA . GLY A 1 91 ? 5.858 -6.273 1.092 1 87.26 91 GLY A CA 1
ATOM 723 C C . GLY A 1 91 ? 4.494 -5.996 0.489 1 87.26 91 GLY A C 1
ATOM 724 O O . GLY A 1 91 ? 3.813 -5.049 0.889 1 87.26 91 GLY A O 1
ATOM 725 N N . SER A 1 92 ? 4.108 -6.864 -0.513 1 90.3 92 SER A N 1
ATOM 726 C CA . SER A 1 92 ? 2.864 -6.67 -1.252 1 90.3 92 SER A CA 1
ATOM 727 C C . SER A 1 92 ? 1.653 -6.767 -0.33 1 90.3 92 SER A C 1
ATOM 729 O O . SER A 1 92 ? 0.633 -6.116 -0.566 1 90.3 92 SER A O 1
ATOM 731 N N . GLU A 1 93 ? 1.78 -7.502 0.734 1 93.23 93 GLU A N 1
ATOM 732 C CA . GLU A 1 93 ? 0.69 -7.661 1.693 1 93.23 93 GLU A CA 1
ATOM 733 C C . GLU A 1 93 ? 0.288 -6.319 2.299 1 93.23 93 GLU A C 1
ATOM 735 O O . GLU A 1 93 ? -0.894 -6.072 2.545 1 93.23 93 GLU A O 1
ATOM 740 N N . ASP A 1 94 ? 1.29 -5.527 2.502 1 95.69 94 ASP A N 1
ATOM 741 C CA . ASP A 1 94 ? 1.028 -4.227 3.113 1 95.69 94 ASP A CA 1
ATOM 742 C C . ASP A 1 94 ? 0.199 -3.342 2.186 1 95.69 94 ASP A C 1
ATOM 744 O O . ASP A 1 94 ? -0.64 -2.565 2.647 1 95.69 94 ASP A O 1
ATOM 748 N N . LEU A 1 95 ? 0.449 -3.468 0.894 1 95.64 95 LEU A N 1
ATOM 749 C CA . LEU A 1 95 ? -0.397 -2.741 -0.045 1 95.64 95 LEU A CA 1
ATOM 750 C C . LEU A 1 95 ? -1.846 -3.206 0.055 1 95.64 95 LEU A C 1
ATOM 752 O O . LEU A 1 95 ? -2.765 -2.384 0.093 1 95.64 95 LEU A O 1
ATOM 756 N N . VAL A 1 96 ? -2.028 -4.477 0.117 1 96.83 96 VAL A N 1
ATOM 757 C CA . VAL A 1 96 ? -3.372 -5.041 0.197 1 96.83 96 VAL A CA 1
ATOM 758 C C . VAL A 1 96 ? -4.051 -4.579 1.484 1 96.83 96 VAL A C 1
ATOM 760 O O . VAL A 1 96 ? -5.236 -4.238 1.479 1 96.83 96 VAL A O 1
ATOM 763 N N . TYR A 1 97 ? -3.291 -4.523 2.592 1 96.82 97 TYR A N 1
ATOM 764 C CA . TYR A 1 97 ? -3.832 -4.003 3.843 1 96.82 97 TYR A CA 1
ATOM 765 C C . TYR A 1 97 ? -4.37 -2.589 3.657 1 96.82 97 TYR A C 1
ATOM 767 O O . TYR A 1 97 ? -5.45 -2.259 4.153 1 96.82 97 TYR A O 1
ATOM 775 N N . SER A 1 98 ? -3.595 -1.805 2.948 1 94.87 98 SER A N 1
ATOM 776 C CA . SER A 1 98 ? -4.012 -0.427 2.706 1 94.87 98 SER A CA 1
ATOM 777 C C . SER A 1 98 ? -5.299 -0.374 1.889 1 94.87 98 SER A C 1
ATOM 779 O O . SER A 1 98 ? -6.177 0.448 2.156 1 94.87 98 SER A O 1
ATOM 781 N N . LEU A 1 99 ? -5.429 -1.231 0.926 1 95.71 99 LEU A N 1
ATOM 782 C CA . LEU A 1 99 ? -6.607 -1.258 0.066 1 95.71 99 LEU A CA 1
ATOM 783 C C . LEU A 1 99 ? -7.83 -1.748 0.834 1 95.71 99 LEU A C 1
ATOM 785 O O . LEU A 1 99 ? -8.931 -1.221 0.66 1 95.71 99 LEU A O 1
ATOM 789 N N . VAL A 1 100 ? -7.599 -2.722 1.684 1 96.35 100 VAL A N 1
ATOM 790 C CA . VAL A 1 100 ? -8.686 -3.243 2.507 1 96.35 100 VAL A CA 1
ATOM 791 C C . VAL A 1 100 ? -9.212 -2.142 3.425 1 96.35 100 VAL A C 1
ATOM 793 O O . VAL A 1 100 ? -10.425 -1.983 3.581 1 96.35 100 VAL A O 1
ATOM 796 N N . ALA A 1 101 ? -8.293 -1.379 3.985 1 94.6 101 ALA A N 1
ATOM 797 C CA . ALA A 1 101 ? -8.679 -0.272 4.855 1 94.6 101 ALA A CA 1
ATOM 798 C C . ALA A 1 101 ? -9.571 0.721 4.115 1 94.6 101 ALA A C 1
ATOM 800 O O . ALA A 1 101 ? -10.605 1.145 4.637 1 94.6 101 ALA A O 1
ATOM 801 N N . ASN A 1 102 ? -9.159 1.01 2.947 1 92.32 102 ASN A N 1
ATOM 802 C CA . ASN A 1 102 ? -9.901 1.979 2.146 1 92.32 102 ASN A CA 1
ATOM 803 C C . ASN A 1 102 ? -11.278 1.449 1.759 1 92.32 102 ASN A C 1
ATOM 805 O O . ASN A 1 102 ? -12.267 2.183 1.807 1 92.32 102 ASN A O 1
ATOM 809 N N . LEU A 1 103 ? -11.321 0.222 1.371 1 93.73 103 LEU A N 1
ATOM 810 C CA . LEU A 1 103 ? -12.582 -0.406 0.992 1 93.73 103 LEU A CA 1
ATOM 811 C C . LEU A 1 103 ? -13.554 -0.425 2.168 1 93.73 103 LEU A C 1
ATOM 813 O O . LEU A 1 103 ? -14.73 -0.088 2.012 1 93.73 103 LEU A O 1
ATOM 817 N N . ALA A 1 104 ? -13.07 -0.8 3.319 1 94.25 104 ALA A N 1
ATOM 818 C CA . ALA A 1 104 ? -13.909 -0.896 4.511 1 94.25 104 ALA A CA 1
ATOM 819 C C . ALA A 1 104 ? -14.417 0.479 4.936 1 94.25 104 ALA A C 1
ATOM 821 O O . ALA A 1 104 ? -15.569 0.621 5.353 1 94.25 104 ALA A O 1
ATOM 822 N N . ARG A 1 105 ? -13.574 1.479 4.791 1 91.34 105 ARG A N 1
ATOM 823 C CA . ARG A 1 105 ? -13.966 2.837 5.154 1 91.34 105 ARG A CA 1
ATOM 824 C C . ARG A 1 105 ? -15.035 3.371 4.206 1 91.34 105 ARG A C 1
ATOM 826 O O . ARG A 1 105 ? -15.936 4.1 4.626 1 91.34 105 ARG A O 1
ATOM 833 N N . ALA A 1 106 ? -14.883 2.989 2.99 1 88.33 106 ALA A N 1
ATOM 834 C CA . ALA A 1 106 ? -15.826 3.46 1.979 1 88.33 106 ALA A CA 1
ATOM 835 C C . ALA A 1 106 ? -17.163 2.733 2.094 1 88.33 106 ALA A C 1
ATOM 837 O O . ALA A 1 106 ? -18.192 3.236 1.637 1 88.33 106 ALA A O 1
ATOM 838 N N . ASN A 1 107 ? -17.117 1.498 2.681 1 89.9 107 ASN A N 1
ATOM 839 C CA . ASN A 1 107 ? -18.305 0.659 2.797 1 89.9 107 ASN A CA 1
ATOM 840 C C . ASN A 1 107 ? -18.426 0.049 4.19 1 89.9 107 ASN A C 1
ATOM 842 O O . ASN A 1 107 ? -18.485 -1.174 4.334 1 89.9 107 ASN A O 1
ATOM 846 N N . PRO A 1 108 ? -18.574 0.881 5.191 1 89.09 108 PRO A N 1
ATOM 847 C CA . PRO A 1 108 ? -18.501 0.391 6.57 1 89.09 108 PRO A CA 1
ATOM 848 C C . PRO A 1 108 ? -19.67 -0.521 6.934 1 89.09 108 PRO A C 1
ATOM 850 O O . PRO A 1 108 ? -19.563 -1.326 7.863 1 89.09 108 PRO A O 1
ATOM 853 N N . GLN A 1 109 ? -20.749 -0.44 6.186 1 89.68 109 GLN A N 1
ATOM 854 C CA . GLN A 1 109 ? -21.926 -1.237 6.515 1 89.68 109 GLN A CA 1
ATOM 855 C C . GLN A 1 109 ? -21.825 -2.639 5.921 1 89.68 109 GLN A C 1
ATOM 857 O O . GLN A 1 109 ? -22.497 -3.564 6.381 1 89.68 109 GLN A O 1
ATOM 862 N N . THR A 1 110 ? -20.917 -2.774 4.969 1 94.54 110 THR A N 1
ATOM 863 C CA . THR A 1 110 ? -20.946 -4.037 4.241 1 94.54 110 THR A CA 1
ATOM 864 C C . THR A 1 110 ? -19.592 -4.737 4.317 1 94.54 110 THR A C 1
ATOM 866 O O . THR A 1 110 ? -19.488 -5.932 4.032 1 94.54 110 THR A O 1
ATOM 869 N N . LEU A 1 111 ? -18.561 -4.004 4.635 1 96.62 111 LEU A N 1
ATOM 870 C CA . LEU A 1 111 ? -17.223 -4.585 4.621 1 96.62 111 LEU A CA 1
ATOM 871 C C . LEU A 1 111 ? -16.538 -4.407 5.971 1 96.62 111 LEU A C 1
ATOM 873 O O . LEU A 1 111 ? -16.542 -3.309 6.534 1 96.62 111 LEU A O 1
ATOM 877 N N . LEU A 1 112 ? -16.003 -5.505 6.443 1 97.9 112 LEU A N 1
ATOM 878 C CA . LEU A 1 112 ? -15.266 -5.486 7.702 1 97.9 112 LEU A CA 1
ATOM 879 C C . LEU A 1 112 ? -13.778 -5.722 7.466 1 97.9 112 LEU A C 1
ATOM 881 O O . LEU A 1 112 ? -13.402 -6.534 6.618 1 97.9 112 LEU A O 1
ATOM 885 N N . ASP A 1 113 ? -12.956 -5.031 8.174 1 97.11 113 ASP A N 1
ATOM 886 C CA . ASP A 1 113 ? -11.501 -5.073 8.061 1 97.11 113 ASP A CA 1
ATOM 887 C C . ASP A 1 113 ? -10.892 -5.966 9.139 1 97.11 113 ASP A C 1
ATOM 889 O O . ASP A 1 113 ? -10.8 -5.569 10.303 1 97.11 113 ASP A O 1
ATOM 893 N N . HIS A 1 114 ? -10.421 -7.135 8.756 1 97.95 114 HIS A N 1
ATOM 894 C CA . HIS A 1 114 ? -9.67 -8.042 9.618 1 97.95 114 HIS A CA 1
ATOM 895 C C . HIS A 1 114 ? -10.329 -8.172 10.987 1 97.95 114 HIS A C 1
ATOM 897 O O . HIS A 1 114 ? -9.691 -7.93 12.014 1 97.95 114 HIS A O 1
ATOM 903 N N . SER A 1 115 ? -11.438 -8.712 10.99 1 97.65 115 SER A N 1
ATOM 904 C CA . SER A 1 115 ? -12.293 -8.73 12.173 1 97.65 115 SER A CA 1
ATOM 905 C C . SER A 1 115 ? -11.886 -9.843 13.132 1 97.65 115 SER A C 1
ATOM 907 O O . SER A 1 115 ? -11.384 -10.885 12.706 1 97.65 115 SER A O 1
ATOM 909 N N . SER A 1 116 ? -12.147 -9.583 14.37 1 97.86 116 SER A N 1
ATOM 910 C CA . SER A 1 116 ? -12.025 -10.605 15.405 1 97.86 116 SER A CA 1
ATOM 911 C C . SER A 1 116 ? -13.186 -11.592 15.346 1 97.86 116 SER A C 1
ATOM 913 O O . SER A 1 116 ? -14.196 -11.333 14.688 1 97.86 116 SER A O 1
ATOM 915 N N . LEU A 1 117 ? -12.996 -12.685 16.073 1 97.9 117 LEU A N 1
ATOM 916 C CA . LEU A 1 117 ? -14.042 -13.702 16.066 1 97.9 117 LEU A CA 1
ATOM 917 C C . LEU A 1 117 ? -15.309 -13.182 16.738 1 97.9 117 LEU A C 1
ATOM 919 O O . LEU A 1 117 ? -16.42 -13.517 16.32 1 97.9 117 LEU A O 1
ATOM 923 N N . SER A 1 118 ? -15.149 -12.384 17.771 1 97.64 118 SER A N 1
ATOM 924 C CA . SER A 1 118 ? -16.307 -11.817 18.454 1 97.64 118 SER A CA 1
ATOM 925 C C . SER A 1 118 ? -17.105 -10.906 17.527 1 97.64 118 SER A C 1
ATOM 927 O O . SER A 1 118 ? -18.336 -10.959 17.504 1 97.64 118 SER A O 1
ATOM 929 N N . GLU A 1 119 ? -16.427 -10.132 16.787 1 97.17 119 GLU A N 1
ATOM 930 C CA . GLU A 1 119 ? -17.102 -9.241 15.848 1 97.17 119 GLU A CA 1
ATOM 931 C C . GLU A 1 119 ? -17.821 -10.029 14.758 1 97.17 119 GLU A C 1
ATOM 933 O O . GLU A 1 119 ? -18.929 -9.672 14.354 1 97.17 119 GLU A O 1
ATOM 938 N N . LEU A 1 120 ? -17.151 -11.03 14.282 1 97.9 120 LEU A N 1
ATOM 939 C CA . LEU A 1 120 ? -17.745 -11.873 13.25 1 97.9 120 LEU A CA 1
ATOM 940 C C . LEU A 1 120 ? -19.029 -12.524 13.752 1 97.9 120 LEU A C 1
ATOM 942 O O . LEU A 1 120 ? -20.014 -12.614 13.015 1 97.9 120 LEU A O 1
ATOM 946 N N . ARG A 1 121 ? -18.971 -12.977 14.971 1 97.17 121 ARG A N 1
ATOM 947 C CA . ARG A 1 121 ? -20.138 -13.601 15.587 1 97.17 121 ARG A CA 1
ATOM 948 C C . ARG A 1 121 ? -21.271 -12.594 15.758 1 97.17 121 ARG A C 1
ATOM 950 O O . ARG A 1 121 ? -22.413 -12.868 15.384 1 97.17 121 ARG A O 1
ATOM 957 N N . ASP A 1 122 ? -20.967 -11.431 16.285 1 96.96 122 ASP A N 1
ATOM 958 C CA . ASP A 1 122 ? -21.957 -10.402 16.586 1 96.96 122 ASP A CA 1
ATOM 959 C C . ASP A 1 122 ? -22.657 -9.925 15.315 1 96.96 122 ASP A C 1
ATOM 961 O O . ASP A 1 122 ? -23.862 -9.665 15.324 1 96.96 122 ASP A O 1
ATOM 965 N N . LYS A 1 123 ? -21.929 -9.922 14.261 1 96.26 123 LYS A N 1
ATOM 966 C CA . LYS A 1 123 ? -22.477 -9.393 13.016 1 96.26 123 LYS A CA 1
ATOM 967 C C . LYS A 1 123 ? -22.945 -10.519 12.099 1 96.26 123 LYS A C 1
ATOM 969 O O . LYS A 1 123 ? -23.362 -10.271 10.965 1 96.26 123 LYS A O 1
ATOM 974 N N . LYS A 1 124 ? -22.762 -11.749 12.535 1 96.09 124 LYS A N 1
ATOM 975 C CA . LYS A 1 124 ? -23.227 -12.935 11.82 1 96.09 124 LYS A CA 1
ATOM 976 C C . LYS A 1 124 ? -22.659 -12.981 10.405 1 96.09 124 LYS A C 1
ATOM 978 O O . LYS A 1 124 ? -23.407 -13.114 9.434 1 96.09 124 LYS A O 1
ATOM 983 N N . ILE A 1 125 ? -21.387 -12.863 10.374 1 97.82 125 ILE A N 1
ATOM 984 C CA . ILE A 1 125 ? -20.697 -12.828 9.089 1 97.82 125 ILE A CA 1
ATOM 985 C C . ILE A 1 125 ? -20.486 -14.252 8.578 1 97.82 125 ILE A C 1
ATOM 987 O O . ILE A 1 125 ? -19.983 -15.111 9.306 1 97.82 125 ILE A O 1
ATOM 991 N N . HIS A 1 126 ? -20.766 -14.47 7.306 1 97.85 126 HIS A N 1
ATOM 992 C CA . HIS A 1 126 ? -20.632 -15.805 6.734 1 97.85 126 HIS A CA 1
ATOM 993 C C . HIS A 1 126 ? -19.692 -15.798 5.534 1 97.85 126 HIS A C 1
ATOM 995 O O . HIS A 1 126 ? -19.232 -16.855 5.094 1 97.85 126 HIS A O 1
ATOM 1001 N N . ASP A 1 127 ? -19.423 -14.636 4.99 1 98.28 127 ASP A N 1
ATOM 1002 C CA . ASP A 1 127 ? -18.639 -14.517 3.765 1 98.28 127 ASP A CA 1
ATOM 1003 C C . ASP A 1 127 ? -17.294 -13.846 4.036 1 98.28 127 ASP A C 1
ATOM 1005 O O . ASP A 1 127 ? -17.245 -12.732 4.562 1 98.28 127 ASP A O 1
ATOM 1009 N N . TYR A 1 128 ? -16.25 -14.538 3.658 1 98.58 128 TYR A N 1
ATOM 1010 C CA . TYR A 1 128 ? -14.885 -14.096 3.921 1 98.58 128 TYR A CA 1
ATOM 1011 C C . TYR A 1 128 ? -14.106 -13.927 2.622 1 98.58 128 TYR A C 1
ATOM 1013 O O . TYR A 1 128 ? -13.976 -14.874 1.842 1 98.58 128 TYR A O 1
ATOM 1021 N N . LEU A 1 129 ? -13.614 -12.751 2.384 1 98.55 129 LEU A N 1
ATOM 1022 C CA . LEU A 1 129 ? -12.784 -12.476 1.217 1 98.55 129 LEU A CA 1
ATOM 1023 C C . LEU A 1 129 ? -11.303 -12.518 1.58 1 98.55 129 LEU A C 1
ATOM 1025 O O . LEU A 1 129 ? -10.833 -11.704 2.378 1 98.55 129 LEU A O 1
ATOM 1029 N N . LEU A 1 130 ? -10.632 -13.451 1.068 1 98.65 130 LEU A N 1
ATOM 1030 C CA . LEU A 1 130 ? -9.182 -13.53 1.206 1 98.65 130 LEU A CA 1
ATOM 1031 C C . LEU A 1 130 ? -8.486 -12.932 -0.012 1 98.65 130 LEU A C 1
ATOM 1033 O O . LEU A 1 130 ? -8.583 -13.473 -1.115 1 98.65 130 LEU A O 1
ATOM 1037 N N . ILE A 1 131 ? -7.724 -11.852 0.213 1 98.38 131 ILE A N 1
ATOM 1038 C CA . ILE A 1 131 ? -7.237 -11.046 -0.901 1 98.38 131 ILE A CA 1
ATOM 1039 C C . ILE A 1 131 ? -5.718 -11.168 -1 1 98.38 131 ILE A C 1
ATOM 1041 O O . ILE A 1 131 ? -5.011 -11.02 -0.001 1 98.38 131 ILE A O 1
ATOM 1045 N N . ASP A 1 132 ? -5.234 -11.446 -2.141 1 95.62 132 ASP A N 1
ATOM 1046 C CA . ASP A 1 132 ? -3.82 -11.522 -2.496 1 95.62 132 ASP A CA 1
ATOM 1047 C C . ASP A 1 132 ? -3.566 -10.913 -3.873 1 95.62 132 ASP A C 1
ATOM 1049 O O . ASP A 1 132 ? -4.491 -10.774 -4.676 1 95.62 132 ASP A O 1
ATOM 1053 N N . ASP A 1 133 ? -2.382 -10.447 -4.11 1 93.81 133 ASP A N 1
ATOM 1054 C CA . ASP A 1 133 ? -2.118 -9.899 -5.437 1 93.81 133 ASP A CA 1
ATOM 1055 C C . ASP A 1 133 ? -1.969 -11.012 -6.471 1 93.81 133 ASP A C 1
ATOM 1057 O O . ASP A 1 133 ? -2.545 -10.937 -7.559 1 93.81 133 ASP A O 1
ATOM 1061 N N . SER A 1 134 ? -1.193 -12.059 -6.09 1 92.81 134 SER A N 1
ATOM 1062 C CA . SER A 1 134 ? -0.988 -13.155 -7.032 1 92.81 134 SER A CA 1
ATOM 1063 C C . SER A 1 134 ? -0.832 -14.486 -6.305 1 92.81 134 SER A C 1
ATOM 1065 O O . SER A 1 134 ? -0.192 -14.555 -5.254 1 92.81 134 SER A O 1
ATOM 1067 N N . ILE A 1 135 ? -1.439 -15.476 -6.907 1 92.82 135 ILE A N 1
ATOM 1068 C CA . ILE A 1 135 ? -1.303 -16.83 -6.382 1 92.82 135 ILE A CA 1
ATOM 1069 C C . ILE A 1 135 ? -0.378 -17.643 -7.284 1 92.8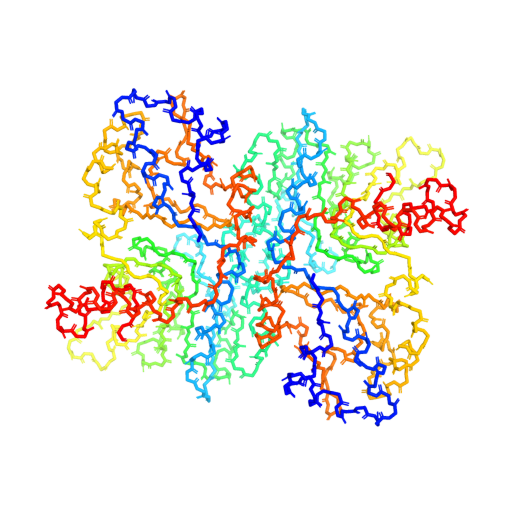2 135 ILE A C 1
ATOM 1071 O O . ILE A 1 135 ? -0.53 -17.637 -8.508 1 92.82 135 ILE A O 1
ATOM 1075 N N . GLY A 1 136 ? 0.599 -18.271 -6.758 1 88.74 136 GLY A N 1
ATOM 1076 C CA . GLY A 1 136 ? 1.439 -19.213 -7.48 1 88.74 136 GLY A CA 1
ATOM 1077 C C . GLY A 1 136 ? 0.999 -20.655 -7.313 1 88.74 136 GLY A C 1
ATOM 1078 O O . GLY A 1 136 ? 0.023 -21.087 -7.928 1 88.74 136 GLY A O 1
ATOM 1079 N N . SER A 1 137 ? 1.616 -21.333 -6.364 1 84.15 137 SER A N 1
ATOM 1080 C CA . SER A 1 137 ? 1.29 -22.736 -6.127 1 84.15 137 SER A CA 1
ATOM 1081 C C . SER A 1 137 ? 0.026 -22.875 -5.285 1 84.15 137 SER A C 1
ATOM 1083 O O . SER A 1 137 ? -0.593 -23.941 -5.258 1 84.15 137 SER A O 1
ATOM 1085 N N . GLY A 1 138 ? -0.292 -21.836 -4.56 1 90.57 138 GLY A N 1
ATOM 1086 C CA . GLY A 1 138 ? -1.437 -21.901 -3.666 1 90.57 138 GLY A CA 1
ATOM 1087 C C . GLY A 1 138 ? -1.055 -22.198 -2.228 1 90.57 138 GLY A C 1
ATOM 1088 O O . GLY A 1 138 ? -1.911 -22.201 -1.341 1 90.57 138 GLY A O 1
ATOM 1089 N N . ASP A 1 139 ? 0.189 -22.34 -1.91 1 90.1 139 ASP A N 1
ATOM 1090 C CA . ASP A 1 139 ? 0.665 -22.727 -0.585 1 90.1 139 ASP A CA 1
ATOM 1091 C C . ASP A 1 139 ? 0.38 -21.633 0.442 1 90.1 139 ASP A C 1
ATOM 1093 O O . ASP A 1 139 ? -0.04 -21.922 1.564 1 90.1 139 ASP A O 1
ATOM 1097 N N . ARG A 1 140 ? 0.596 -20.445 0.048 1 91.44 140 ARG A N 1
ATOM 1098 C CA . ARG A 1 140 ? 0.378 -19.345 0.981 1 91.44 140 ARG A CA 1
ATOM 1099 C C . ARG A 1 140 ? -1.099 -19.213 1.337 1 91.44 140 ARG A C 1
ATOM 1101 O O . ARG A 1 140 ? -1.45 -19.065 2.509 1 91.44 140 ARG A O 1
ATOM 1108 N N . VAL A 1 141 ? -1.934 -19.33 0.377 1 96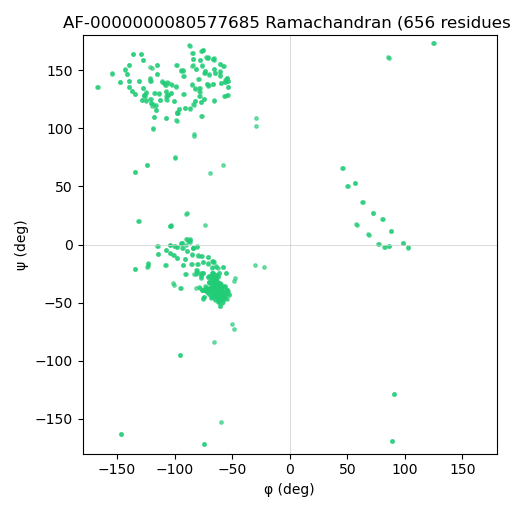.01 141 VAL A N 1
ATOM 1109 C CA . VAL A 1 141 ? -3.369 -19.175 0.594 1 96.01 141 VAL A CA 1
ATOM 1110 C C . VAL A 1 141 ? -3.892 -20.333 1.44 1 96.01 141 VAL A C 1
ATOM 1112 O O . VAL A 1 141 ? -4.647 -20.122 2.392 1 96.01 141 VAL A O 1
ATOM 1115 N N . SER A 1 142 ? -3.482 -21.566 1.096 1 96.42 142 SER A N 1
ATOM 1116 C CA . SER A 1 142 ? -3.927 -22.714 1.879 1 96.42 142 SER A CA 1
ATOM 1117 C C . SER A 1 142 ? -3.429 -22.628 3.318 1 96.42 142 SER A C 1
ATOM 1119 O O . SER A 1 142 ? -4.166 -22.942 4.255 1 96.42 142 SER A O 1
ATOM 1121 N N . GLY A 1 143 ? -2.179 -22.206 3.452 1 96.32 143 GLY A N 1
ATOM 1122 C CA . GLY A 1 143 ? -1.649 -22.011 4.792 1 96.32 143 GLY A CA 1
ATOM 1123 C C . GLY A 1 143 ? -2.423 -20.983 5.596 1 96.32 143 GLY A C 1
ATOM 1124 O O . GLY A 1 143 ? -2.665 -21.174 6.789 1 96.32 143 GLY A O 1
ATOM 1125 N N . PHE A 1 144 ? -2.809 -19.95 4.953 1 97.58 144 PHE A N 1
ATOM 1126 C CA . PHE A 1 144 ? -3.562 -18.887 5.609 1 97.58 144 PHE A CA 1
ATOM 1127 C C . PHE A 1 144 ? -4.938 -19.382 6.036 1 97.58 144 PHE A C 1
ATOM 1129 O O . PHE A 1 144 ? -5.381 -19.114 7.155 1 97.58 144 PHE A O 1
ATOM 1136 N N . ILE A 1 145 ? -5.599 -20.098 5.16 1 97.8 145 ILE A N 1
ATOM 1137 C CA . ILE A 1 145 ? -6.908 -20.659 5.479 1 97.8 145 ILE A CA 1
ATOM 1138 C C . ILE A 1 145 ? -6.783 -21.624 6.656 1 97.8 145 ILE A C 1
ATOM 1140 O O . ILE A 1 145 ? -7.596 -21.591 7.583 1 97.8 145 ILE A O 1
ATOM 1144 N N . ASN A 1 146 ? -5.781 -22.42 6.635 1 97.48 146 ASN A N 1
ATOM 1145 C CA . ASN A 1 146 ? -5.581 -23.37 7.725 1 97.48 146 ASN A CA 1
ATOM 1146 C C . ASN A 1 146 ? -5.261 -22.658 9.036 1 97.48 146 ASN A C 1
ATOM 1148 O O . ASN A 1 146 ? -5.617 -23.141 10.113 1 97.48 146 ASN A O 1
ATOM 1152 N N . ALA A 1 147 ? -4.602 -21.532 8.943 1 97.9 147 ALA A N 1
ATOM 1153 C CA . ALA A 1 147 ? -4.386 -20.719 10.137 1 97.9 147 ALA A CA 1
ATOM 1154 C C . ALA A 1 147 ? -5.71 -20.21 10.701 1 97.9 147 ALA A C 1
ATOM 1156 O O . ALA A 1 147 ? -5.879 -20.119 11.919 1 97.9 147 ALA A O 1
ATOM 1157 N N . MET A 1 148 ? -6.633 -19.874 9.854 1 97.77 148 MET A N 1
ATOM 1158 C CA . MET A 1 148 ? -7.975 -19.485 10.278 1 97.77 148 MET A CA 1
ATOM 1159 C C . MET A 1 148 ? -8.698 -20.656 10.936 1 97.77 148 MET A C 1
ATOM 1161 O O . MET A 1 148 ? -9.337 -20.491 11.977 1 97.77 148 MET A O 1
ATOM 1165 N N . LEU A 1 149 ? -8.525 -21.803 10.375 1 97.21 149 LEU A N 1
ATOM 1166 C CA . LEU A 1 149 ? -9.241 -23.002 10.795 1 97.21 149 LEU A CA 1
ATOM 1167 C C . LEU A 1 149 ? -8.594 -23.616 12.033 1 97.21 149 LEU A C 1
ATOM 1169 O O . LEU A 1 149 ? -9.096 -24.603 12.576 1 97.21 149 LEU A O 1
ATOM 1173 N N . SER A 1 150 ? -7.533 -23.013 12.451 1 96.39 150 SER A N 1
ATOM 1174 C CA . SER A 1 150 ? -6.836 -23.551 13.615 1 96.39 150 SER A CA 1
ATOM 1175 C C . SER A 1 150 ? -7.568 -23.205 14.907 1 96.39 150 SER A C 1
ATOM 1177 O O . SER A 1 150 ? -7.417 -23.896 15.916 1 96.39 150 SER A O 1
ATOM 1179 N N . HIS A 1 151 ? -8.289 -22.153 14.891 1 96.41 151 HIS A N 1
ATOM 1180 C CA . HIS A 1 151 ? -9.087 -21.805 16.061 1 96.41 151 HIS A CA 1
ATOM 1181 C C . HIS A 1 151 ? -10.357 -22.646 16.132 1 96.41 151 HIS A C 1
ATOM 1183 O O . HIS A 1 151 ? -11.096 -22.746 15.15 1 96.41 151 HIS A O 1
ATOM 1189 N N . PRO A 1 152 ? -10.696 -23.166 17.239 1 96.63 152 PRO A N 1
ATOM 1190 C CA . PRO A 1 152 ? -11.828 -24.088 17.36 1 96.63 152 PRO A CA 1
ATOM 1191 C C . PRO A 1 152 ? -13.156 -23.447 16.962 1 96.63 152 PRO A C 1
ATOM 1193 O O . PRO A 1 152 ? -13.994 -24.096 16.331 1 96.63 152 PRO A O 1
ATOM 1196 N N . THR A 1 153 ? -13.35 -22.234 17.304 1 96.95 153 THR A N 1
ATOM 1197 C CA . THR A 1 153 ? -14.597 -21.538 17.005 1 96.95 153 THR A CA 1
ATOM 1198 C C . THR A 1 153 ? -14.821 -21.454 15.498 1 96.95 153 THR A C 1
ATOM 1200 O O . THR A 1 153 ? -15.894 -21.806 15.004 1 96.95 153 THR A O 1
ATOM 1203 N N . PHE A 1 154 ? -13.835 -21.042 14.787 1 97.74 154 PHE A N 1
ATOM 1204 C CA . PHE A 1 154 ? -13.969 -20.898 13.343 1 97.74 154 PHE A CA 1
ATOM 1205 C C . PHE A 1 154 ? -14.071 -22.261 12.67 1 97.74 154 PHE A C 1
ATOM 1207 O O . PHE A 1 154 ? -14.798 -22.421 11.686 1 97.74 154 PHE A O 1
ATOM 1214 N N . LEU A 1 155 ? -13.332 -23.192 13.171 1 96.83 155 LEU A N 1
ATOM 1215 C CA . LEU A 1 155 ? -13.422 -24.554 12.656 1 96.83 155 LEU A CA 1
ATOM 1216 C C . LEU A 1 155 ? -14.844 -25.092 12.786 1 96.83 155 LEU A C 1
ATOM 1218 O O . LEU A 1 155 ? -15.339 -25.773 11.886 1 96.83 155 LEU A O 1
ATOM 1222 N N . SER A 1 156 ? -15.45 -24.816 13.871 1 96.36 156 SER A N 1
ATOM 1223 C CA . SER A 1 156 ? -16.833 -25.234 14.076 1 96.36 156 SER A CA 1
ATOM 1224 C C . SER A 1 156 ? -17.761 -24.599 13.046 1 96.36 156 SER A C 1
ATOM 1226 O O . SER A 1 156 ? -18.598 -25.282 12.452 1 96.36 156 SER A O 1
ATOM 1228 N N . TRP A 1 157 ? -17.607 -23.278 12.838 1 97.26 157 TRP A N 1
ATOM 1229 C CA . TRP A 1 157 ? -18.412 -22.588 11.836 1 97.26 157 TRP A CA 1
ATOM 1230 C C . TRP A 1 157 ? -18.194 -23.192 10.452 1 97.26 157 TRP A C 1
ATOM 1232 O O . TRP A 1 157 ? -19.14 -23.337 9.675 1 97.26 157 TRP A O 1
ATOM 1242 N N . TRP A 1 158 ? -16.929 -23.531 10.18 1 96.55 158 TRP A N 1
ATOM 1243 C CA . TRP A 1 158 ? -16.536 -24.145 8.916 1 96.55 158 TRP A CA 1
ATOM 1244 C C . TRP A 1 158 ? -17.21 -25.501 8.736 1 96.55 158 TRP A C 1
ATOM 1246 O O . TRP A 1 158 ? -17.77 -25.787 7.676 1 96.55 158 TRP A O 1
ATOM 1256 N N . SER A 1 159 ? -17.259 -26.28 9.758 1 93.58 159 SER A N 1
ATOM 1257 C CA . SER A 1 159 ? -17.802 -27.634 9.716 1 93.58 159 SER A CA 1
ATOM 1258 C C . SER A 1 159 ? -19.319 -27.616 9.565 1 93.58 159 SER A C 1
ATOM 1260 O O . SER A 1 159 ? -19.897 -28.51 8.943 1 93.58 159 SER A O 1
ATOM 1262 N N . PHE A 1 160 ? -19.892 -26.538 10.063 1 92.9 160 PHE A N 1
ATOM 1263 C CA . PHE A 1 160 ? -21.348 -26.46 10.048 1 92.9 160 PHE A CA 1
ATOM 1264 C C . PHE A 1 160 ? -21.839 -25.731 8.803 1 92.9 160 PHE A C 1
ATOM 1266 O O . PHE A 1 160 ? -23.028 -25.428 8.683 1 92.9 160 PHE A O 1
ATOM 1273 N N . GLY A 1 161 ? -20.912 -25.35 7.988 1 93.83 161 GLY A N 1
ATOM 1274 C CA . GLY A 1 161 ? -21.302 -24.756 6.72 1 93.83 161 GLY A CA 1
ATOM 1275 C C . GLY A 1 161 ? -21.681 -23.291 6.839 1 93.83 161 GLY A C 1
ATOM 1276 O O . GLY A 1 161 ? -22.374 -22.752 5.974 1 93.83 161 GLY A O 1
ATOM 1277 N N . LEU A 1 162 ? -21.221 -22.631 7.867 1 95.76 162 LEU A N 1
ATOM 1278 C CA . LEU A 1 162 ? -21.574 -21.238 8.12 1 95.76 162 LEU A CA 1
ATOM 1279 C C . LEU A 1 162 ? -20.546 -20.296 7.503 1 95.76 162 LEU A C 1
ATOM 1281 O O . LEU A 1 162 ? -20.701 -19.075 7.563 1 95.76 162 LEU A O 1
ATOM 1285 N N . VAL A 1 163 ? -19.517 -20.853 6.922 1 97.28 163 VAL A N 1
ATOM 1286 C CA . VAL A 1 163 ? -18.425 -20.05 6.383 1 97.28 163 VAL A CA 1
ATOM 1287 C C . VAL A 1 163 ? -18.32 -20.266 4.875 1 97.28 163 VAL A C 1
ATOM 1289 O O . VAL A 1 163 ? -18.316 -21.406 4.404 1 97.28 163 VAL A O 1
ATOM 1292 N N . ARG A 1 164 ? -18.259 -19.228 4.178 1 97.41 164 ARG A N 1
ATOM 1293 C CA . ARG A 1 164 ? -17.925 -19.234 2.757 1 97.41 164 ARG A CA 1
ATOM 1294 C C . ARG A 1 164 ? -16.688 -18.387 2.482 1 97.41 164 ARG A C 1
ATOM 1296 O O . ARG A 1 164 ? -16.652 -17.202 2.82 1 97.41 164 ARG A O 1
ATOM 1303 N N . ILE A 1 165 ? -15.704 -18.99 1.847 1 98.2 165 ILE A N 1
ATOM 1304 C CA . ILE A 1 165 ? -14.439 -18.308 1.597 1 98.2 165 ILE A CA 1
ATOM 1305 C C . ILE A 1 165 ? -14.331 -17.946 0.117 1 98.2 165 ILE A C 1
ATOM 1307 O O . ILE A 1 165 ? -14.485 -18.807 -0.752 1 98.2 165 ILE A O 1
ATOM 1311 N N . HIS A 1 166 ? -14.12 -16.723 -0.114 1 98.16 166 HIS A N 1
ATOM 1312 C CA . HIS A 1 166 ? -13.86 -16.214 -1.456 1 98.16 166 HIS A CA 1
ATOM 1313 C C . HIS A 1 166 ? -12.396 -15.821 -1.622 1 98.16 166 HIS A C 1
ATOM 1315 O O . HIS A 1 166 ? -11.945 -14.829 -1.045 1 98.16 166 HIS A O 1
ATOM 1321 N N . VAL A 1 167 ? -11.655 -16.581 -2.384 1 98.27 167 VAL A N 1
ATOM 1322 C CA . VAL A 1 167 ? -10.255 -16.266 -2.647 1 98.27 167 VAL A CA 1
ATOM 1323 C C . VAL A 1 167 ? -10.154 -15.313 -3.835 1 98.27 167 VAL A C 1
ATOM 1325 O O . VAL A 1 167 ? -10.537 -15.662 -4.954 1 98.27 167 VAL A O 1
ATOM 1328 N N . VAL A 1 168 ? -9.633 -14.12 -3.566 1 98.11 168 VAL A N 1
ATOM 1329 C CA . VAL A 1 168 ? -9.577 -13.05 -4.557 1 98.11 168 VAL A CA 1
ATOM 1330 C C . VAL A 1 168 ? -8.122 -12.71 -4.868 1 98.11 168 VAL A C 1
ATOM 1332 O O . VAL A 1 168 ? -7.368 -12.308 -3.979 1 98.11 168 VAL A O 1
ATOM 1335 N N . SER A 1 169 ? -7.647 -12.903 -6.043 1 97.14 169 SER A N 1
ATOM 1336 C CA . SER A 1 169 ? -6.3 -12.561 -6.487 1 97.14 169 SER A CA 1
ATOM 1337 C C . SER A 1 169 ? -6.308 -12.032 -7.917 1 97.14 169 SER A C 1
ATOM 1339 O O . SER A 1 169 ? -7.156 -12.42 -8.724 1 97.14 169 SER A O 1
ATOM 1341 N N . PHE A 1 170 ? -5.421 -11.112 -8.232 1 96.38 170 PHE A N 1
ATOM 1342 C CA . PHE A 1 170 ? -5.374 -10.54 -9.572 1 96.38 170 PHE A CA 1
ATOM 1343 C C . PHE A 1 170 ? -5.027 -11.607 -10.604 1 96.38 170 PHE A C 1
ATOM 1345 O O . PHE A 1 170 ? -5.598 -11.63 -11.697 1 96.38 170 PHE A O 1
ATOM 1352 N N . ALA A 1 171 ? -4.126 -12.498 -10.215 1 92.92 171 ALA A N 1
ATOM 1353 C CA . ALA A 1 171 ? -3.689 -13.558 -11.12 1 92.92 171 ALA A CA 1
ATOM 1354 C C . ALA A 1 171 ? -3.531 -14.882 -10.377 1 92.92 171 ALA A C 1
ATOM 1356 O O . ALA A 1 171 ? -3.067 -14.908 -9.234 1 92.92 171 ALA A O 1
ATOM 1357 N N . ARG A 1 172 ? -3.924 -15.935 -11.007 1 92.67 172 ARG A N 1
ATOM 1358 C CA . ARG A 1 172 ? -3.715 -17.264 -10.442 1 92.67 172 ARG A CA 1
ATOM 1359 C C . ARG A 1 172 ? -3.652 -18.322 -11.538 1 92.67 172 ARG A C 1
ATOM 1361 O O . ARG A 1 172 ? -4.292 -18.18 -12.582 1 92.67 172 ARG A O 1
ATOM 1368 N N . PRO A 1 173 ? -2.854 -19.344 -11.321 1 89.05 173 PRO A N 1
ATOM 1369 C CA . PRO A 1 173 ? -2.996 -20.518 -12.185 1 89.05 173 PRO A CA 1
ATOM 1370 C C . PRO A 1 173 ? -4.245 -21.337 -11.867 1 89.05 173 PRO A C 1
ATOM 1372 O O . PRO A 1 173 ? -4.619 -21.472 -10.699 1 89.05 173 PRO A O 1
ATOM 1375 N N . ARG A 1 174 ? -4.802 -21.919 -12.84 1 88.25 174 ARG A N 1
ATOM 1376 C CA . ARG A 1 174 ? -6.01 -22.717 -12.657 1 88.25 174 ARG A CA 1
ATOM 1377 C C . ARG A 1 174 ? -5.759 -23.882 -11.706 1 88.25 174 ARG A C 1
ATOM 1379 O O . ARG A 1 174 ? -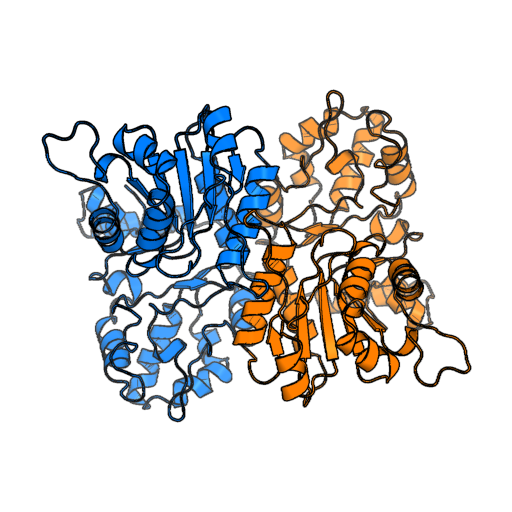6.611 -24.209 -10.878 1 88.25 174 ARG A O 1
ATOM 1386 N N . GLU A 1 175 ? -4.64 -24.439 -11.776 1 88.92 175 GLU A N 1
ATOM 1387 C CA . GLU A 1 175 ? -4.29 -25.619 -10.991 1 88.92 175 GLU A CA 1
ATOM 1388 C C . GLU A 1 175 ? -4.22 -25.292 -9.503 1 88.92 175 GLU A C 1
ATOM 1390 O O . GLU A 1 175 ? -4.339 -26.183 -8.659 1 88.92 175 GLU A O 1
ATOM 1395 N N . ALA A 1 176 ? -3.989 -24.076 -9.178 1 91.16 176 ALA A N 1
ATOM 1396 C CA . ALA A 1 176 ? -3.85 -23.682 -7.778 1 91.16 176 ALA A CA 1
ATOM 1397 C C . ALA A 1 176 ? -5.155 -23.892 -7.016 1 91.16 176 ALA A C 1
ATOM 1399 O O . ALA A 1 176 ? -5.145 -24.117 -5.804 1 91.16 176 ALA A O 1
ATOM 1400 N N . GLU A 1 177 ? -6.276 -23.835 -7.678 1 93.98 177 GLU A N 1
ATOM 1401 C CA . GLU A 1 177 ? -7.582 -23.995 -7.045 1 93.98 177 GLU A CA 1
ATOM 1402 C C . GLU A 1 177 ? -7.711 -25.366 -6.386 1 93.98 177 GLU A C 1
ATOM 1404 O O . GLU A 1 177 ? -7.994 -25.461 -5.19 1 93.98 177 GLU A O 1
ATOM 1409 N N . ALA A 1 178 ? -7.423 -26.353 -7.233 1 93.28 178 ALA A N 1
ATOM 1410 C CA . ALA A 1 178 ? -7.527 -27.72 -6.731 1 93.28 178 ALA A CA 1
ATOM 1411 C C . ALA A 1 178 ? -6.519 -27.972 -5.613 1 93.28 178 ALA A C 1
ATOM 1413 O O . ALA A 1 178 ? -6.824 -28.662 -4.637 1 93.28 178 ALA A O 1
ATOM 1414 N N . LYS A 1 179 ? -5.376 -27.413 -5.762 1 93.08 179 LYS A N 1
ATOM 1415 C CA . LYS A 1 179 ? -4.328 -27.598 -4.763 1 93.08 179 LYS A CA 1
ATOM 1416 C C . LYS A 1 179 ? -4.719 -26.963 -3.431 1 93.08 179 LYS A C 1
ATOM 1418 O O . LYS A 1 179 ? -4.529 -27.563 -2.372 1 93.08 179 LYS A O 1
ATOM 1423 N N . ILE A 1 180 ? -5.268 -25.789 -3.473 1 96.14 180 ILE A N 1
ATOM 1424 C CA . ILE A 1 180 ? -5.681 -25.076 -2.269 1 96.14 180 ILE A CA 1
ATOM 1425 C C . ILE A 1 180 ? -6.784 -25.858 -1.559 1 96.14 180 ILE A C 1
ATOM 1427 O O . ILE A 1 180 ? -6.692 -26.124 -0.359 1 96.14 180 ILE A O 1
ATOM 1431 N N . VAL A 1 181 ? -7.778 -26.328 -2.297 1 96.34 181 VAL A N 1
ATOM 1432 C CA . VAL A 1 181 ? -8.916 -27.036 -1.721 1 96.34 181 VAL A CA 1
ATOM 1433 C C . VAL A 1 181 ? -8.451 -28.359 -1.117 1 96.34 181 VAL A C 1
ATOM 1435 O O . VAL A 1 181 ? -8.908 -28.753 -0.041 1 96.34 181 VAL A O 1
ATOM 1438 N N . ALA A 1 182 ? -7.531 -28.95 -1.744 1 95.57 182 ALA A N 1
ATOM 1439 C CA . ALA A 1 182 ? -7.026 -30.235 -1.267 1 95.57 182 ALA A CA 1
ATOM 1440 C C . ALA A 1 182 ? -6.27 -30.074 0.049 1 95.57 182 ALA A C 1
ATOM 1442 O O . ALA A 1 182 ? -6.283 -30.972 0.894 1 95.57 182 ALA A O 1
ATOM 1443 N N . LYS A 1 183 ? -5.659 -28.966 0.268 1 95.31 183 LYS A N 1
ATOM 1444 C CA . LYS A 1 183 ? -4.736 -28.791 1.386 1 95.31 183 LYS A CA 1
ATOM 1445 C C . LYS A 1 183 ? -5.453 -28.225 2.608 1 95.31 183 LYS A C 1
ATOM 1447 O O . LYS A 1 183 ? -4.913 -28.247 3.716 1 95.31 183 LYS A O 1
ATOM 1452 N N . ILE A 1 184 ? -6.606 -27.664 2.435 1 96.31 184 ILE A N 1
ATOM 1453 C CA . ILE A 1 184 ? -7.272 -27.035 3.571 1 96.31 184 ILE A CA 1
ATOM 1454 C C . ILE A 1 184 ? -8.053 -28.085 4.357 1 96.31 184 ILE A C 1
ATOM 1456 O O . ILE A 1 184 ? -8.436 -29.122 3.809 1 96.31 184 ILE A O 1
ATOM 1460 N N . LYS A 1 185 ? -8.253 -27.87 5.591 1 94.07 185 LYS A N 1
ATOM 1461 C CA . LYS A 1 185 ? -8.989 -28.786 6.457 1 94.07 185 LYS A CA 1
ATOM 1462 C C . LYS A 1 185 ? -10.42 -28.979 5.964 1 94.07 185 LYS A C 1
ATOM 1464 O O . LYS A 1 185 ? -11.024 -28.054 5.417 1 94.07 185 LYS A O 1
ATOM 1469 N N . GLY A 1 186 ? -10.909 -30.167 6.133 1 89.48 186 GLY A N 1
ATOM 1470 C CA . GLY A 1 186 ? -12.26 -30.51 5.719 1 89.48 186 GLY A CA 1
ATOM 1471 C C . GLY A 1 186 ? -12.314 -31.712 4.795 1 89.48 186 GLY A C 1
ATOM 1472 O O . GLY A 1 186 ? -11.275 -32.265 4.427 1 89.48 186 GLY A O 1
ATOM 1473 N N . SER A 1 187 ? -13.491 -32.134 4.511 1 87.91 187 SER A N 1
ATOM 1474 C CA . SER A 1 187 ? -13.664 -33.332 3.695 1 87.91 187 SER A CA 1
ATOM 1475 C C . SER A 1 187 ? -14.657 -33.091 2.563 1 87.91 187 SER A C 1
ATOM 1477 O O . SER A 1 187 ? -15.607 -32.32 2.716 1 87.91 187 SER A O 1
ATOM 1479 N N . ASP A 1 188 ? -14.299 -33.655 1.49 1 87.19 188 ASP A N 1
ATOM 1480 C CA . ASP A 1 188 ? -15.215 -33.596 0.355 1 87.19 188 ASP A CA 1
ATOM 1481 C C . ASP A 1 188 ? -15.936 -34.928 0.161 1 87.19 188 ASP A C 1
ATOM 1483 O O . ASP A 1 188 ? -16.502 -35.183 -0.904 1 87.19 188 ASP A O 1
ATOM 1487 N N . HIS A 1 189 ? -15.83 -35.644 1.165 1 84.61 189 HIS A N 1
ATOM 1488 C CA . HIS A 1 189 ? -16.49 -36.942 1.073 1 84.61 189 HIS A CA 1
ATOM 1489 C C . HIS A 1 189 ? -17.988 -36.782 0.833 1 84.61 189 HIS A C 1
ATOM 1491 O O . HIS A 1 189 ? -18.616 -35.874 1.382 1 84.61 189 HIS A O 1
ATOM 1497 N N . GLY A 1 190 ? -18.585 -37.566 0.001 1 78.12 190 GLY A N 1
ATOM 1498 C CA . GLY A 1 190 ? -19.964 -37.51 -0.458 1 78.12 190 GLY A CA 1
ATOM 1499 C C . GLY A 1 190 ? -20.971 -37.525 0.676 1 78.12 190 GLY A C 1
ATOM 1500 O O . GLY A 1 190 ? -22.075 -36.992 0.539 1 78.12 190 GLY A O 1
ATOM 1501 N N . LYS A 1 191 ? -20.621 -38.045 1.812 1 81.83 191 LYS A N 1
ATOM 1502 C CA . LYS A 1 191 ? -21.555 -38.164 2.928 1 81.83 191 LYS A CA 1
ATOM 1503 C C . LYS A 1 191 ? -21.605 -36.875 3.743 1 81.83 191 LYS A C 1
ATOM 1505 O O . LYS A 1 191 ? -22.463 -36.72 4.615 1 81.83 191 LYS A O 1
ATOM 1510 N N . ARG A 1 192 ? -20.7 -36.028 3.401 1 82.24 192 ARG A N 1
ATOM 1511 C CA . ARG A 1 192 ? -20.659 -34.78 4.155 1 82.24 192 ARG A CA 1
ATOM 1512 C C . ARG A 1 192 ? -21.75 -33.821 3.688 1 82.24 192 ARG A C 1
ATOM 1514 O O . ARG A 1 192 ? -21.92 -33.605 2.487 1 82.24 192 ARG A O 1
ATOM 1521 N N . LYS A 1 193 ? -22.472 -33.368 4.55 1 84.52 193 LYS A N 1
ATOM 1522 C CA . LYS A 1 193 ? -23.507 -32.382 4.252 1 84.52 193 LYS A CA 1
ATOM 1523 C C . LYS A 1 193 ? -22.899 -31.103 3.684 1 84.52 193 LYS A C 1
ATOM 1525 O O . LYS A 1 193 ? -23.431 -30.526 2.733 1 84.52 193 LYS A O 1
ATOM 1530 N N . PHE A 1 194 ? -21.765 -30.691 4.292 1 87.96 194 PHE A N 1
ATOM 1531 C CA . PHE A 1 194 ? -21.086 -29.474 3.862 1 87.96 194 PHE A CA 1
ATOM 1532 C C . PHE A 1 194 ? -19.675 -29.785 3.376 1 87.96 194 PHE A C 1
ATOM 1534 O O . PHE A 1 194 ? -18.742 -29.873 4.177 1 87.96 194 PHE A O 1
ATOM 1541 N N . ARG A 1 195 ? -19.495 -29.867 2.12 1 89.69 195 ARG A N 1
ATOM 1542 C CA . ARG A 1 195 ? -18.206 -30.186 1.514 1 89.69 195 ARG A CA 1
ATOM 1543 C C . ARG A 1 195 ? -17.297 -28.962 1.484 1 89.69 195 ARG A C 1
ATOM 1545 O O . ARG A 1 195 ? -17.759 -27.846 1.239 1 89.69 195 ARG A O 1
ATOM 1552 N N . LYS A 1 196 ? -16.047 -29.208 1.718 1 91.19 196 LYS A N 1
ATOM 1553 C CA . LYS A 1 196 ? -15.117 -28.083 1.757 1 91.19 196 LYS A CA 1
ATOM 1554 C C . LYS A 1 196 ? -15.03 -27.395 0.397 1 91.19 196 LYS A C 1
ATOM 1556 O O . LYS A 1 196 ? -14.939 -26.168 0.321 1 91.19 196 LYS A O 1
ATOM 1561 N N . SER A 1 197 ? -15.114 -28.151 -0.689 1 91.11 197 SER A N 1
ATOM 1562 C CA . SER A 1 197 ? -14.979 -27.6 -2.034 1 91.11 197 SER A CA 1
ATOM 1563 C C . SER A 1 197 ? -16.145 -26.676 -2.371 1 91.11 197 SER A C 1
ATOM 1565 O O . SER A 1 197 ? -16.004 -25.763 -3.188 1 91.11 197 SER A O 1
ATOM 1567 N N . SER A 1 198 ? -17.276 -26.903 -1.784 1 90.82 198 SER A N 1
ATOM 1568 C CA . SER A 1 198 ? -18.461 -26.101 -2.072 1 90.82 198 SER A CA 1
ATOM 1569 C C . SER A 1 198 ? -18.425 -24.773 -1.324 1 90.82 198 SER A C 1
ATOM 1571 O O . SER A 1 198 ? -19.202 -23.864 -1.624 1 90.82 198 SER A O 1
ATOM 1573 N N . LYS A 1 199 ? -17.476 -24.645 -0.43 1 95.29 199 LYS A N 1
ATOM 1574 C CA . LYS A 1 199 ? -17.442 -23.481 0.452 1 95.29 199 LYS A CA 1
ATOM 1575 C C . LYS A 1 199 ? -16.362 -22.494 0.017 1 95.29 199 LYS A C 1
ATOM 1577 O O . LYS A 1 199 ? -16.136 -21.481 0.682 1 95.29 199 LYS A O 1
ATOM 1582 N N . VAL A 1 200 ? -15.652 -22.841 -1.051 1 96.75 200 VAL A N 1
ATOM 1583 C CA . VAL A 1 200 ? -14.543 -22.006 -1.5 1 96.75 200 VAL A CA 1
ATOM 1584 C C . VAL A 1 200 ? -14.724 -21.656 -2.975 1 96.75 200 VAL A C 1
ATOM 1586 O O . VAL A 1 200 ? -14.995 -22.532 -3.799 1 96.75 200 VAL A O 1
ATOM 1589 N N . ASP A 1 201 ? -14.67 -20.45 -3.297 1 95.67 201 ASP A N 1
ATOM 1590 C CA . ASP A 1 201 ? -14.664 -20.031 -4.695 1 95.67 201 ASP A CA 1
ATOM 1591 C C . ASP A 1 201 ? -13.51 -19.072 -4.976 1 95.67 201 ASP A C 1
ATOM 1593 O O . ASP A 1 201 ? -12.845 -18.603 -4.049 1 95.67 201 ASP A O 1
ATOM 1597 N N . PHE A 1 202 ? -13.218 -18.898 -6.228 1 96.39 202 PHE A N 1
ATOM 1598 C CA . PHE A 1 202 ? -12.052 -18.142 -6.67 1 96.39 202 PHE A CA 1
ATOM 1599 C C . PHE A 1 202 ? -12.453 -17.066 -7.672 1 96.39 202 PHE A C 1
ATOM 1601 O O . PHE A 1 202 ? -13.303 -17.299 -8.534 1 96.39 202 PHE A O 1
ATOM 1608 N N . THR A 1 203 ? -11.919 -15.84 -7.478 1 96.44 203 THR A N 1
ATOM 1609 C CA . THR A 1 203 ? -12.099 -14.731 -8.407 1 96.44 203 THR A CA 1
ATOM 1610 C C . THR A 1 203 ? -10.755 -14.11 -8.776 1 96.44 203 THR A C 1
ATOM 1612 O O . THR A 1 203 ? -9.972 -13.744 -7.896 1 96.44 203 THR A O 1
ATOM 1615 N N . SER A 1 204 ? -10.432 -14.036 -10.045 1 95.48 204 SER A N 1
ATOM 1616 C CA . SER A 1 204 ? -9.186 -13.447 -10.526 1 95.48 204 SER A CA 1
ATOM 1617 C C . SER A 1 204 ? -9.403 -12.683 -11.828 1 95.48 204 SER A C 1
ATOM 1619 O O . SER A 1 204 ? -10.356 -12.955 -12.562 1 95.48 204 SER A O 1
ATOM 1621 N N . GLU A 1 205 ? -8.568 -11.664 -12.008 1 92.93 205 GLU A N 1
ATOM 1622 C CA . GLU A 1 205 ? -8.584 -10.944 -13.277 1 92.93 205 GLU A CA 1
ATOM 1623 C C . GLU A 1 205 ? -7.972 -11.783 -14.396 1 92.93 205 GLU A C 1
ATOM 1625 O O . GLU A 1 205 ? -8.478 -11.792 -15.52 1 92.93 205 GLU A O 1
ATOM 1630 N N . ILE A 1 206 ? -6.898 -12.466 -14.065 1 90.35 206 ILE A N 1
ATOM 1631 C CA . ILE A 1 206 ? -6.172 -13.295 -15.021 1 90.35 206 ILE A CA 1
ATOM 1632 C C . ILE A 1 206 ? -6.062 -14.722 -14.488 1 90.35 206 ILE A C 1
ATOM 1634 O O . ILE A 1 206 ? -5.6 -14.938 -13.366 1 90.35 206 ILE A O 1
ATOM 1638 N N . VAL A 1 207 ? -6.533 -15.65 -15.295 1 89.33 207 VAL A N 1
ATOM 1639 C CA . VAL A 1 207 ? -6.384 -17.068 -14.986 1 89.33 207 VAL A CA 1
ATOM 1640 C C . VAL A 1 207 ? -5.579 -17.755 -16.087 1 89.33 207 VAL A C 1
ATOM 1642 O O . VAL A 1 207 ? -5.942 -17.688 -17.264 1 89.33 207 VAL A O 1
ATOM 1645 N N . TYR A 1 208 ? -4.535 -18.271 -15.756 1 82.13 208 TYR A N 1
ATOM 1646 C CA . TYR A 1 208 ? -3.74 -18.906 -16.801 1 82.13 208 TYR A CA 1
ATOM 1647 C C . TYR A 1 208 ? -3.556 -20.392 -16.52 1 82.13 208 TYR A C 1
ATOM 1649 O O . TYR A 1 208 ? -3.693 -20.836 -15.377 1 82.13 208 TYR A O 1
ATOM 1657 N N . ASP A 1 209 ? -3.393 -21.088 -17.614 1 80.36 209 ASP A N 1
ATOM 1658 C CA . ASP A 1 209 ? -3.056 -22.507 -17.569 1 80.36 209 ASP A CA 1
ATOM 1659 C C . ASP A 1 209 ? -1.544 -22.714 -17.607 1 80.36 209 ASP A C 1
ATOM 1661 O O . ASP A 1 209 ? -0.863 -22.194 -18.493 1 80.36 209 ASP A O 1
ATOM 1665 N N . THR A 1 210 ? -1.114 -23.467 -16.701 1 76.68 210 THR A N 1
ATOM 1666 C CA . THR A 1 210 ? 0.331 -23.648 -16.611 1 76.68 210 THR A CA 1
ATOM 1667 C C . THR A 1 210 ? 0.87 -24.327 -17.867 1 76.68 210 THR A C 1
ATOM 1669 O O . THR A 1 210 ? 2.038 -24.154 -18.22 1 76.68 210 THR A O 1
ATOM 1672 N N . ASP A 1 211 ? 0.018 -24.931 -18.553 1 77.41 211 ASP A N 1
ATOM 1673 C CA . ASP A 1 211 ? 0.468 -25.686 -19.718 1 77.41 211 ASP A CA 1
ATOM 1674 C C . ASP A 1 211 ? 0.288 -24.875 -21 1 77.41 211 ASP A C 1
ATOM 1676 O O . ASP A 1 211 ? 0.811 -25.245 -22.053 1 77.41 211 ASP A O 1
ATOM 1680 N N . TRP A 1 212 ? -0.437 -23.762 -20.938 1 79.72 212 TRP A N 1
ATOM 1681 C CA . TRP A 1 212 ? -0.67 -22.968 -22.14 1 79.72 212 TRP A CA 1
ATOM 1682 C C . TRP A 1 212 ? 0.281 -21.777 -22.198 1 79.72 212 TRP A C 1
ATOM 1684 O O . TRP A 1 212 ? -0.155 -20.624 -22.142 1 79.72 212 TRP A O 1
ATOM 1694 N N . LEU A 1 213 ? 1.447 -22.038 -22.499 1 86.83 213 LEU A N 1
ATOM 1695 C CA . LEU A 1 213 ? 2.519 -21.048 -22.485 1 86.83 213 LEU A CA 1
ATOM 1696 C C . LEU A 1 213 ? 2.487 -20.196 -23.75 1 86.83 213 LEU A C 1
ATOM 1698 O O . LEU A 1 213 ? 2.931 -19.046 -23.739 1 86.83 213 LEU A O 1
ATOM 1702 N N . GLU A 1 214 ? 1.913 -20.751 -24.763 1 85.94 214 GLU A N 1
ATOM 1703 C CA . GLU A 1 214 ? 1.801 -19.999 -26.009 1 85.94 214 GLU A CA 1
ATOM 1704 C C . GLU A 1 214 ? 0.954 -18.744 -25.822 1 85.94 214 GLU A C 1
ATOM 1706 O O . GLU A 1 214 ? 1.226 -17.708 -26.432 1 85.94 214 GLU A O 1
ATOM 1711 N N . GLY A 1 215 ? -0.055 -18.838 -25.036 1 82.7 215 GLY A N 1
ATOM 1712 C CA . GLY A 1 215 ? -0.904 -17.689 -24.761 1 82.7 215 GLY A CA 1
ATOM 1713 C C . GLY A 1 215 ? -0.184 -16.58 -24.018 1 82.7 215 GLY A C 1
ATOM 1714 O O . GLY A 1 215 ? -0.48 -15.4 -24.215 1 82.7 215 GLY A O 1
ATOM 1715 N N . ARG A 1 216 ? 0.76 -16.915 -23.261 1 86.62 216 ARG A N 1
ATOM 1716 C CA . ARG A 1 216 ? 1.458 -15.945 -22.424 1 86.62 216 ARG A CA 1
ATOM 1717 C C . ARG A 1 216 ? 2.711 -15.423 -23.118 1 86.62 216 ARG A C 1
ATOM 1719 O O . ARG A 1 216 ? 3.012 -14.23 -23.054 1 86.62 216 ARG A O 1
ATOM 1726 N N . TRP A 1 217 ? 3.366 -16.34 -23.827 1 91.58 217 TRP A N 1
ATOM 1727 C CA . TRP A 1 217 ? 4.685 -15.976 -24.334 1 91.58 217 TRP A CA 1
ATOM 1728 C C . TRP A 1 217 ? 4.689 -15.931 -25.859 1 91.58 217 TRP A C 1
ATOM 1730 O O . TRP A 1 217 ? 5.726 -15.674 -26.476 1 91.58 217 TRP A O 1
ATOM 1740 N N . GLY A 1 218 ? 3.561 -16.233 -26.394 1 88.75 218 GLY A N 1
ATOM 1741 C CA . GLY A 1 218 ? 3.409 -16.076 -27.831 1 88.75 218 GLY A CA 1
ATOM 1742 C C . GLY A 1 218 ? 3.817 -17.31 -28.613 1 88.75 218 GLY A C 1
ATOM 1743 O O . GLY A 1 218 ? 4.089 -18.36 -28.028 1 88.75 218 GLY A O 1
ATOM 1744 N N . GLU A 1 219 ? 3.901 -17.111 -29.914 1 90.23 219 GLU A N 1
ATOM 1745 C CA . GLU A 1 219 ? 4.166 -18.215 -30.831 1 90.23 219 GLU A CA 1
ATOM 1746 C C . GLU A 1 219 ? 5.571 -18.776 -30.626 1 90.23 219 GLU A C 1
ATOM 1748 O O . GLU A 1 219 ? 5.794 -19.978 -30.788 1 90.23 219 GLU A O 1
ATOM 1753 N N . ASN A 1 220 ? 6.428 -17.919 -30.283 1 91.05 220 ASN A N 1
ATOM 1754 C CA . ASN A 1 220 ? 7.816 -18.324 -30.087 1 91.05 220 ASN A CA 1
ATOM 1755 C C . ASN A 1 220 ? 8.074 -18.762 -28.648 1 91.05 220 ASN A C 1
ATOM 1757 O O . ASN A 1 220 ? 9.204 -18.68 -28.163 1 91.05 220 ASN A O 1
ATOM 1761 N N . HIS A 1 221 ? 7.041 -19.231 -28.018 1 93.11 221 HIS A N 1
ATOM 1762 C CA . HIS A 1 221 ? 7.138 -19.545 -26.597 1 93.11 221 HIS A CA 1
ATOM 1763 C C . HIS A 1 221 ? 8.15 -20.658 -26.346 1 93.11 221 HIS A C 1
ATOM 1765 O O . HIS A 1 221 ? 8.833 -20.661 -25.32 1 93.11 221 HIS A O 1
ATOM 1771 N N . GLN A 1 222 ? 8.313 -21.561 -27.213 1 94.78 222 GLN A N 1
ATOM 1772 C CA . GLN A 1 222 ? 9.258 -22.656 -27.022 1 94.78 222 GLN A CA 1
ATOM 1773 C C . GLN A 1 222 ? 10.692 -22.139 -26.944 1 94.78 222 GLN A C 1
ATOM 1775 O O . GLN A 1 222 ? 11.484 -22.61 -26.125 1 94.78 222 GLN A O 1
ATOM 1780 N N . GLN A 1 223 ? 10.955 -21.198 -27.828 1 95.37 223 GLN A N 1
ATOM 1781 C CA . GLN A 1 223 ? 12.282 -20.592 -27.807 1 95.37 223 GLN A CA 1
ATOM 1782 C C . GLN A 1 223 ? 12.528 -19.851 -26.496 1 95.37 223 GLN A C 1
ATOM 1784 O O . GLN A 1 223 ? 13.628 -19.91 -25.942 1 95.37 223 GLN A O 1
ATOM 1789 N N . VAL A 1 224 ? 11.52 -19.226 -26.044 1 95.99 224 VAL A N 1
ATOM 1790 C CA . VAL A 1 224 ? 11.616 -18.467 -24.801 1 95.99 224 VAL A CA 1
ATOM 1791 C C . VAL A 1 224 ? 11.836 -19.421 -23.629 1 95.99 224 VAL A C 1
ATOM 1793 O O . VAL A 1 224 ? 12.683 -19.171 -22.768 1 95.99 224 VAL A O 1
ATOM 1796 N N . ILE A 1 225 ? 11.095 -20.506 -23.636 1 95.11 225 ILE A N 1
ATOM 1797 C CA . ILE A 1 225 ? 11.202 -21.49 -22.565 1 95.11 225 ILE A CA 1
ATOM 1798 C C . ILE A 1 225 ? 12.597 -22.112 -22.573 1 95.11 225 ILE A C 1
ATOM 1800 O O . ILE A 1 225 ? 13.22 -22.267 -21.52 1 95.11 225 ILE A O 1
ATOM 1804 N N . GLN A 1 226 ? 13.057 -22.399 -23.727 1 96.15 226 GLN A N 1
ATOM 1805 C CA . GLN A 1 226 ? 14.379 -23.002 -23.856 1 96.15 226 GLN A CA 1
ATOM 1806 C C . GLN A 1 226 ? 15.471 -22.036 -23.404 1 96.15 226 GLN A C 1
ATOM 1808 O O . GLN A 1 226 ? 16.457 -22.45 -22.79 1 96.15 226 GLN A O 1
ATOM 1813 N N . LEU A 1 227 ? 15.279 -20.848 -23.742 1 97.03 227 LEU A N 1
ATOM 1814 C CA . LEU A 1 227 ? 16.218 -19.822 -23.302 1 97.03 227 LEU A CA 1
ATOM 1815 C C . LEU A 1 227 ? 16.323 -19.798 -21.78 1 97.03 227 LEU A C 1
ATOM 1817 O O . LEU A 1 227 ? 17.427 -19.78 -21.23 1 97.03 227 LEU A O 1
ATOM 1821 N N . CYS A 1 228 ? 15.191 -19.822 -21.096 1 97.25 228 CYS A N 1
ATOM 1822 C CA . CYS A 1 228 ? 15.152 -19.756 -19.639 1 97.25 228 CYS A CA 1
ATOM 1823 C C . CYS A 1 228 ? 15.682 -21.044 -19.021 1 97.25 228 CYS A C 1
ATOM 1825 O O . CYS A 1 228 ? 16.469 -21.004 -18.073 1 97.25 228 CYS A O 1
ATOM 1827 N N . ARG A 1 229 ? 15.277 -22.107 -19.61 1 95.64 229 ARG A N 1
ATOM 1828 C CA . ARG A 1 229 ? 15.701 -23.414 -19.118 1 95.64 229 ARG A CA 1
ATOM 1829 C C . ARG A 1 229 ? 17.208 -23.591 -19.263 1 95.64 229 ARG A C 1
ATOM 1831 O O . ARG A 1 229 ? 17.846 -24.233 -18.426 1 95.64 229 ARG A O 1
ATOM 1838 N N . GLY A 1 230 ? 17.732 -23.01 -20.254 1 95.21 230 GLY A N 1
ATOM 1839 C CA . GLY A 1 230 ? 19.13 -23.205 -20.604 1 95.21 230 GLY A CA 1
ATOM 1840 C C . GLY A 1 230 ? 20.072 -22.309 -19.823 1 95.21 230 GLY A C 1
ATOM 1841 O O . GLY A 1 230 ? 21.293 -22.44 -19.931 1 95.21 230 GLY A O 1
ATOM 1842 N N . GLN A 1 231 ? 19.552 -21.461 -18.999 1 95.58 231 GLN A N 1
ATOM 1843 C CA . GLN A 1 231 ? 20.41 -20.547 -18.252 1 95.58 231 GLN A CA 1
ATOM 1844 C C . GLN A 1 231 ? 20.967 -21.216 -16.999 1 95.58 231 GLN A C 1
ATOM 1846 O O . GLN A 1 231 ? 20.435 -21.033 -15.902 1 95.58 231 GLN A O 1
ATOM 1851 N N . THR A 1 232 ? 22.067 -21.745 -17.029 1 94.43 232 THR A N 1
ATOM 1852 C CA . THR A 1 232 ? 22.629 -22.601 -15.99 1 94.43 232 THR A CA 1
ATOM 1853 C C . THR A 1 232 ? 23.197 -21.763 -14.848 1 94.43 232 THR A C 1
ATOM 1855 O O . THR A 1 232 ? 23.5 -22.289 -13.775 1 94.43 232 THR A O 1
ATOM 1858 N N . LYS A 1 233 ? 23.393 -20.524 -15.137 1 95.25 233 LYS A N 1
ATOM 1859 C CA . LYS A 1 233 ? 23.867 -19.637 -14.078 1 95.25 233 LYS A CA 1
ATOM 1860 C C . LYS A 1 233 ? 22.806 -19.458 -12.995 1 95.25 233 LYS A C 1
ATOM 1862 O O . LYS A 1 233 ? 23.101 -18.962 -11.906 1 95.25 233 LYS A O 1
ATOM 1867 N N . ILE A 1 234 ? 21.572 -19.87 -13.318 1 95.54 234 ILE A N 1
ATOM 1868 C CA . ILE A 1 234 ? 20.44 -19.782 -12.403 1 95.54 234 ILE A CA 1
ATOM 1869 C C . ILE A 1 234 ? 20.057 -21.18 -11.92 1 95.54 234 ILE A C 1
ATOM 1871 O O . ILE A 1 234 ? 20.049 -22.133 -12.703 1 95.54 234 ILE A O 1
ATOM 1875 N N . PRO A 1 235 ? 19.779 -21.316 -10.645 1 95.49 235 PRO A N 1
ATOM 1876 C CA . PRO A 1 235 ? 19.344 -22.623 -10.148 1 95.49 235 PRO A CA 1
ATOM 1877 C C . PRO A 1 235 ? 18.135 -23.169 -10.904 1 95.49 235 PRO A C 1
ATOM 1879 O O . PRO A 1 235 ? 17.226 -22.411 -11.251 1 95.49 235 PRO A O 1
ATOM 1882 N N . THR A 1 236 ? 18.132 -24.43 -11.092 1 94.91 236 THR A N 1
ATOM 1883 C CA . THR A 1 236 ? 17.142 -25.119 -11.912 1 94.91 236 THR A CA 1
ATOM 1884 C C . THR A 1 236 ? 15.728 -24.792 -11.441 1 94.91 236 THR A C 1
ATOM 1886 O O . THR A 1 236 ? 14.844 -24.523 -12.257 1 94.91 236 THR A O 1
ATOM 1889 N N . LYS A 1 237 ? 15.488 -24.706 -10.159 1 92.53 237 LYS A N 1
ATOM 1890 C CA . LYS A 1 237 ? 14.162 -24.527 -9.576 1 92.53 237 LYS A CA 1
ATOM 1891 C C . LYS A 1 237 ? 13.633 -23.119 -9.833 1 92.53 237 LYS A C 1
ATOM 1893 O O . LYS A 1 237 ? 12.444 -22.853 -9.65 1 92.53 237 LYS A O 1
ATOM 1898 N N . ARG A 1 238 ? 14.487 -22.245 -10.322 1 94.48 238 ARG A N 1
ATOM 1899 C CA . ARG A 1 238 ? 14.096 -20.849 -10.486 1 94.48 238 ARG A CA 1
ATOM 1900 C C . ARG A 1 238 ? 14.07 -20.457 -11.959 1 94.48 238 ARG A C 1
ATOM 1902 O O . ARG A 1 238 ? 13.6 -19.373 -12.311 1 94.48 238 ARG A O 1
ATOM 1909 N N . ARG A 1 239 ? 14.547 -21.336 -12.835 1 96.54 239 ARG A N 1
ATOM 1910 C CA . ARG A 1 239 ? 14.73 -20.985 -14.239 1 96.54 239 ARG A CA 1
ATOM 1911 C C . ARG A 1 239 ? 13.394 -20.672 -14.905 1 96.54 239 ARG A C 1
ATOM 1913 O O . ARG A 1 239 ? 13.273 -19.685 -15.633 1 96.54 239 ARG A O 1
ATOM 1920 N N . LEU A 1 240 ? 12.402 -21.485 -14.58 1 93.98 240 LEU A N 1
ATOM 1921 C CA . LEU A 1 240 ? 11.08 -21.252 -15.151 1 93.98 240 LEU A CA 1
ATOM 1922 C C . LEU A 1 240 ? 10.155 -20.596 -14.131 1 93.98 240 LEU A C 1
ATOM 1924 O O . LEU A 1 240 ? 8.934 -20.595 -14.305 1 93.98 240 LEU A O 1
ATOM 1928 N N . GLY A 1 241 ? 10.756 -20.024 -13.051 1 91.44 241 GLY A N 1
ATOM 1929 C CA . GLY A 1 241 ? 9.974 -19.477 -11.953 1 91.44 241 GLY A CA 1
ATOM 1930 C C . GLY A 1 241 ? 9.595 -20.516 -10.914 1 91.44 241 GLY A C 1
ATOM 1931 O O . GLY A 1 241 ? 9.628 -21.717 -11.19 1 91.44 241 GLY A O 1
ATOM 1932 N N . TYR A 1 242 ? 9.255 -20.056 -9.825 1 87.57 242 TYR A N 1
ATOM 1933 C CA . TYR A 1 242 ? 8.849 -20.952 -8.748 1 87.57 242 TYR A CA 1
ATOM 1934 C C . TYR A 1 242 ? 7.686 -21.836 -9.183 1 87.57 242 TYR A C 1
ATOM 1936 O O . TYR A 1 242 ? 6.691 -21.344 -9.721 1 87.57 242 TYR A O 1
ATOM 1944 N N . GLY A 1 243 ? 7.907 -23.106 -8.976 1 83.16 243 GLY A N 1
ATOM 1945 C CA . GLY A 1 243 ? 6.878 -24.07 -9.334 1 83.16 243 GLY A CA 1
ATOM 1946 C C . GLY A 1 243 ? 6.808 -24.342 -10.825 1 83.16 243 GLY A C 1
ATOM 1947 O O . GLY A 1 243 ? 5.919 -25.06 -11.289 1 83.16 243 GLY A O 1
ATOM 1948 N N . GLY A 1 244 ? 7.683 -23.674 -11.554 1 86.68 244 GLY A N 1
ATOM 1949 C CA . GLY A 1 244 ? 7.674 -23.869 -12.995 1 86.68 244 GLY A CA 1
ATOM 1950 C C . GLY A 1 244 ? 6.483 -23.224 -13.678 1 86.68 244 GLY A C 1
ATOM 1951 O O . GLY A 1 244 ? 6.041 -23.684 -14.733 1 86.68 244 GLY A O 1
ATOM 1952 N N . VAL A 1 245 ? 5.944 -22.204 -13.129 1 84.39 245 VAL A N 1
ATOM 1953 C CA . VAL A 1 245 ? 4.7 -21.585 -13.573 1 84.39 245 VAL A CA 1
ATOM 1954 C C . VAL A 1 245 ? 4.959 -20.736 -14.815 1 84.39 245 VAL A C 1
ATOM 1956 O O . VAL A 1 245 ? 4.07 -20.559 -15.651 1 84.39 245 VAL A O 1
ATOM 1959 N N . MET A 1 246 ? 6.126 -20.165 -15.055 1 90.98 246 MET A N 1
ATOM 1960 C CA . MET A 1 246 ? 6.482 -19.307 -16.181 1 90.98 246 MET A CA 1
ATOM 1961 C C . MET A 1 246 ? 5.462 -18.187 -16.355 1 90.98 246 MET A C 1
ATOM 1963 O O . MET A 1 246 ? 4.895 -18.021 -17.436 1 90.98 246 MET A O 1
ATOM 1967 N N . ALA A 1 247 ? 5.183 -17.501 -15.23 1 91.04 247 ALA A N 1
ATOM 1968 C CA . ALA A 1 247 ? 4.282 -16.353 -15.303 1 91.04 247 ALA A CA 1
ATOM 1969 C C . ALA A 1 247 ? 4.956 -15.171 -15.994 1 91.04 247 ALA A C 1
ATOM 1971 O O . ALA A 1 247 ? 6.176 -15.161 -16.173 1 91.04 247 ALA A O 1
ATOM 1972 N N . ASN A 1 248 ? 4.191 -14.212 -16.488 1 93.67 248 ASN A N 1
ATOM 1973 C CA . ASN A 1 248 ? 4.765 -13.05 -17.159 1 93.67 248 ASN A CA 1
ATOM 1974 C C . ASN A 1 248 ? 4.175 -11.747 -16.628 1 93.67 248 ASN A C 1
ATOM 1976 O O . ASN A 1 248 ? 4.166 -10.734 -17.329 1 93.67 248 ASN A O 1
ATOM 1980 N N . LEU A 1 249 ? 3.616 -11.849 -15.422 1 94.33 249 LEU A N 1
ATOM 1981 C CA . LEU A 1 249 ? 2.979 -10.694 -14.8 1 94.33 249 LEU A CA 1
ATOM 1982 C C . LEU A 1 249 ? 3.876 -10.094 -13.722 1 94.33 249 LEU A C 1
ATOM 1984 O O . LEU A 1 249 ? 4.383 -10.813 -12.859 1 94.33 249 LEU A O 1
ATOM 1988 N N . VAL A 1 250 ? 4.066 -8.77 -13.785 1 95.47 250 VAL A N 1
ATOM 1989 C CA . VAL A 1 250 ? 4.871 -8.035 -12.815 1 95.47 250 VAL A CA 1
ATOM 1990 C C . VAL A 1 250 ? 4.057 -6.88 -12.236 1 95.47 250 VAL A C 1
ATOM 1992 O O . VAL A 1 250 ? 3.463 -6.097 -12.981 1 95.47 250 VAL A O 1
ATOM 1995 N N . PHE A 1 251 ? 4.018 -6.794 -10.947 1 95.25 251 PHE A N 1
ATOM 1996 C CA . PHE A 1 251 ? 3.384 -5.656 -10.291 1 95.25 251 PHE A CA 1
ATOM 1997 C C . PHE A 1 251 ? 4.404 -4.563 -9.996 1 95.25 251 PHE A C 1
ATOM 1999 O O . PHE A 1 251 ? 5.563 -4.854 -9.691 1 95.25 251 PHE A O 1
ATOM 2006 N N . TYR A 1 252 ? 3.951 -3.309 -9.995 1 92.9 252 TYR A N 1
ATOM 2007 C CA . TYR A 1 252 ? 4.841 -2.208 -9.641 1 92.9 252 TYR A CA 1
ATOM 2008 C C . TYR A 1 252 ? 5.354 -2.358 -8.214 1 92.9 252 TYR A C 1
ATOM 2010 O O . TYR A 1 252 ? 6.455 -1.904 -7.892 1 92.9 252 TYR A O 1
ATOM 2018 N N . HIS A 1 253 ? 4.598 -3.061 -7.405 1 91.71 253 HIS A N 1
ATOM 2019 C CA . HIS A 1 253 ? 4.923 -3.136 -5.985 1 91.71 253 HIS A CA 1
ATOM 2020 C C . HIS A 1 253 ? 5.623 -4.448 -5.649 1 91.71 253 HIS A C 1
ATOM 2022 O O . HIS A 1 253 ? 6.117 -4.625 -4.533 1 91.71 253 HIS A O 1
ATOM 2028 N N . SER A 1 254 ? 5.644 -5.314 -6.601 1 90.41 254 SER A N 1
ATOM 2029 C CA . SER A 1 254 ? 6.242 -6.604 -6.274 1 90.41 254 SER A CA 1
ATOM 2030 C C . SER A 1 254 ? 6.503 -7.427 -7.531 1 90.41 254 SER A C 1
ATOM 2032 O O . SER A 1 254 ? 5.65 -7.502 -8.418 1 90.41 254 SER A O 1
ATOM 2034 N N . VAL A 1 255 ? 7.679 -8.007 -7.561 1 93.8 255 VAL A N 1
ATOM 2035 C CA . VAL A 1 255 ? 8.005 -8.951 -8.625 1 93.8 255 VAL A CA 1
ATOM 2036 C C . VAL A 1 255 ? 7.781 -10.38 -8.134 1 93.8 255 VAL A C 1
ATOM 2038 O O . VAL A 1 255 ? 8.498 -10.86 -7.253 1 93.8 255 VAL A O 1
ATOM 2041 N N . PRO A 1 256 ? 6.805 -11.037 -8.718 1 91.95 256 PRO A N 1
ATOM 2042 C CA . PRO A 1 256 ? 6.549 -12.407 -8.268 1 91.95 256 PRO A CA 1
ATOM 2043 C C . PRO A 1 256 ? 7.701 -13.357 -8.585 1 91.95 256 PRO A C 1
ATOM 2045 O O . PRO A 1 256 ? 8.382 -13.19 -9.601 1 91.95 256 PRO A O 1
ATOM 2048 N N . ASN A 1 257 ? 7.904 -14.387 -7.796 1 90.9 257 ASN A N 1
ATOM 2049 C CA . ASN A 1 257 ? 9.003 -15.321 -8.015 1 90.9 257 ASN A CA 1
ATOM 2050 C C . ASN A 1 257 ? 8.602 -16.445 -8.966 1 90.9 257 ASN A C 1
ATOM 2052 O O . ASN A 1 257 ? 9.404 -17.335 -9.255 1 90.9 257 ASN A O 1
ATOM 2056 N N . ASN A 1 258 ? 7.371 -16.345 -9.475 1 90.96 258 ASN A N 1
ATOM 2057 C CA . ASN A 1 258 ? 6.928 -17.384 -10.399 1 90.96 258 ASN A CA 1
ATOM 2058 C C . ASN A 1 258 ? 7.179 -16.986 -11.851 1 90.96 258 ASN A C 1
ATOM 2060 O O . ASN A 1 258 ? 6.822 -17.724 -12.771 1 90.96 258 ASN A O 1
ATOM 2064 N N . ILE A 1 259 ? 7.774 -15.775 -12.044 1 94.08 259 ILE A N 1
ATOM 2065 C CA . ILE A 1 259 ? 8.262 -15.418 -13.372 1 94.08 259 ILE A CA 1
ATOM 2066 C C . ILE A 1 259 ? 9.664 -15.988 -13.577 1 94.08 259 ILE A C 1
ATOM 2068 O O . ILE A 1 259 ? 10.334 -16.365 -12.613 1 94.08 259 ILE A O 1
ATOM 2072 N N . PRO A 1 260 ? 10.127 -16.038 -14.775 1 96.13 260 PRO A N 1
ATOM 2073 C CA . PRO A 1 260 ? 11.436 -16.648 -15.019 1 96.13 260 PRO A CA 1
ATOM 2074 C C . PRO A 1 260 ? 12.549 -16.006 -14.195 1 96.13 260 PRO A C 1
ATOM 2076 O O . PRO A 1 260 ? 12.636 -14.778 -14.118 1 96.13 260 PRO A O 1
ATOM 2079 N N . GLY A 1 261 ? 13.432 -16.828 -13.705 1 96.75 261 GLY A N 1
ATOM 2080 C CA . GLY A 1 261 ? 14.481 -16.378 -12.804 1 96.75 261 GLY A CA 1
ATOM 2081 C C . GLY A 1 261 ? 15.456 -15.416 -13.456 1 96.75 261 GLY A C 1
ATOM 2082 O O . GLY A 1 261 ? 16.051 -14.574 -12.781 1 96.75 261 GLY A O 1
ATOM 2083 N N . VAL A 1 262 ? 15.615 -15.498 -14.769 1 97.11 262 VAL A N 1
ATOM 2084 C CA . VAL A 1 262 ? 16.554 -14.636 -15.48 1 97.11 262 VAL A CA 1
ATOM 2085 C C . VAL A 1 262 ? 16.199 -13.172 -15.233 1 97.11 262 VAL A C 1
ATOM 2087 O O . VAL A 1 262 ? 17.048 -12.288 -15.374 1 97.11 262 VAL A O 1
ATOM 2090 N N . LEU A 1 263 ? 14.975 -12.933 -14.809 1 97.23 263 LEU A N 1
ATOM 2091 C CA . LEU A 1 263 ? 14.481 -11.566 -14.684 1 97.23 263 LEU A CA 1
ATOM 2092 C C . LEU A 1 263 ? 14.76 -11.012 -13.29 1 97.23 263 LEU A C 1
ATOM 2094 O O . LEU A 1 263 ? 14.816 -9.795 -13.101 1 97.23 263 LEU A O 1
ATOM 2098 N N . TRP A 1 264 ? 14.884 -11.88 -12.277 1 95.95 264 TRP A N 1
ATOM 2099 C CA . TRP A 1 264 ? 14.94 -11.306 -10.936 1 95.95 264 TRP A CA 1
ATOM 2100 C C . TRP A 1 264 ? 16.055 -11.945 -10.116 1 95.95 264 TRP A C 1
ATOM 2102 O O . TRP A 1 264 ? 16.476 -11.396 -9.095 1 95.95 264 TRP A O 1
ATOM 2112 N N . PHE A 1 265 ? 16.506 -13.109 -10.471 1 95.39 265 PHE A N 1
ATOM 2113 C CA . PHE A 1 265 ? 17.536 -13.805 -9.71 1 95.39 265 PHE A CA 1
ATOM 2114 C C . PHE A 1 265 ? 18.89 -13.128 -9.886 1 95.39 265 PHE A C 1
ATOM 2116 O O . PHE A 1 265 ? 19.228 -12.681 -10.984 1 95.39 265 PHE A O 1
ATOM 2123 N N . THR A 1 266 ? 19.675 -12.989 -8.801 1 94.19 266 THR A N 1
ATOM 2124 C CA . THR A 1 266 ? 20.998 -12.38 -8.871 1 94.19 266 THR A CA 1
ATOM 2125 C C . THR A 1 266 ? 22.003 -13.173 -8.04 1 94.19 266 THR A C 1
ATOM 2127 O O . THR A 1 266 ? 21.696 -13.596 -6.923 1 94.19 266 THR A O 1
ATOM 2130 N N . ASN A 1 267 ? 23.061 -13.424 -8.594 1 93.39 267 ASN A N 1
ATOM 2131 C CA . ASN A 1 267 ? 24.224 -14.011 -7.936 1 93.39 267 ASN A CA 1
ATOM 2132 C C . ASN A 1 267 ? 25.528 -13.486 -8.529 1 93.39 267 ASN A C 1
ATOM 2134 O O . ASN A 1 267 ? 25.552 -12.411 -9.132 1 93.39 267 ASN A O 1
ATOM 2138 N N . GLU A 1 268 ? 26.601 -14.113 -8.306 1 93.4 268 GLU A N 1
ATOM 2139 C CA . GLU A 1 268 ? 27.902 -13.668 -8.797 1 93.4 268 GLU A CA 1
ATOM 2140 C C . GLU A 1 268 ? 27.978 -13.758 -10.318 1 93.4 268 GLU A C 1
ATOM 2142 O O . GLU A 1 268 ? 28.691 -12.981 -10.956 1 93.4 268 GLU A O 1
ATOM 2147 N N . LYS A 1 269 ? 27.186 -14.607 -10.912 1 94.33 269 LYS A N 1
ATOM 2148 C CA . LYS A 1 269 ? 27.326 -14.913 -12.333 1 94.33 269 LYS A CA 1
ATOM 2149 C C . LYS A 1 269 ? 26.192 -14.291 -13.143 1 94.33 269 LYS A C 1
ATOM 2151 O O . LYS A 1 269 ? 26.283 -14.187 -14.368 1 94.33 269 LYS A O 1
ATOM 2156 N N . TRP A 1 270 ? 25.171 -13.947 -12.467 1 96.25 270 TRP A N 1
ATOM 2157 C CA . TRP A 1 270 ? 23.99 -13.461 -13.172 1 96.25 270 TRP A CA 1
ATOM 2158 C C . TRP A 1 270 ? 23.368 -12.277 -12.44 1 96.25 270 TRP A C 1
ATOM 2160 O O . TRP A 1 270 ? 23.218 -12.305 -11.216 1 96.25 270 TRP A O 1
ATOM 2170 N N . GLN A 1 271 ? 23.023 -11.277 -13.203 1 95.58 271 GLN A N 1
ATOM 2171 C CA . GLN A 1 271 ? 22.328 -10.106 -12.679 1 95.58 271 GLN A CA 1
ATOM 2172 C C . GLN A 1 271 ? 20.949 -9.955 -13.315 1 95.58 271 GLN A C 1
ATOM 2174 O O . GLN A 1 271 ? 20.836 -9.569 -14.48 1 95.58 271 GLN A O 1
ATOM 2179 N N . GLY A 1 272 ? 19.926 -10.192 -12.537 1 95.79 272 GLY A N 1
ATOM 2180 C CA . GLY A 1 272 ? 18.578 -10.021 -13.054 1 95.79 272 GLY A CA 1
ATOM 2181 C C . GLY A 1 272 ? 18.238 -8.576 -13.367 1 95.79 272 GLY A C 1
ATOM 2182 O O . GLY A 1 272 ? 18.869 -7.656 -12.841 1 95.79 272 GLY A O 1
ATOM 2183 N N . LEU A 1 273 ? 17.249 -8.403 -14.19 1 95.04 273 LEU A N 1
ATOM 2184 C CA . LEU A 1 273 ? 16.781 -7.075 -14.572 1 95.04 273 LEU A CA 1
ATOM 2185 C C . LEU A 1 273 ? 16.091 -6.383 -13.4 1 95.04 273 LEU A C 1
ATOM 2187 O O . LEU A 1 273 ? 16.113 -5.155 -13.299 1 95.04 273 LEU A O 1
ATOM 2191 N N . MET A 1 274 ? 15.444 -7.137 -12.547 1 95.59 274 MET A N 1
ATOM 2192 C CA . MET A 1 274 ? 14.734 -6.68 -11.356 1 95.59 274 MET A CA 1
ATOM 2193 C C . MET A 1 274 ? 15.249 -7.392 -10.109 1 95.59 274 MET A C 1
ATOM 2195 O O . MET A 1 274 ? 14.506 -8.129 -9.459 1 95.59 274 MET A O 1
ATOM 2199 N N . PRO A 1 275 ? 16.439 -7.084 -9.783 1 91.31 275 PRO A N 1
ATOM 2200 C CA . PRO A 1 275 ? 17.064 -7.772 -8.65 1 91.31 275 PRO A CA 1
ATOM 2201 C C . PRO A 1 275 ? 16.307 -7.558 -7.341 1 91.31 275 PRO A C 1
ATOM 2203 O O . PRO A 1 275 ? 15.696 -6.506 -7.141 1 91.31 275 PRO A O 1
ATOM 2206 N N . GLY A 1 276 ? 16.361 -8.582 -6.47 1 87.44 276 GLY A N 1
ATOM 2207 C CA . GLY A 1 276 ? 15.671 -8.501 -5.193 1 87.44 276 GLY A CA 1
ATOM 2208 C C . GLY A 1 276 ? 14.161 -8.517 -5.328 1 87.44 276 GLY A C 1
ATOM 2209 O O . GLY A 1 276 ? 13.444 -8.151 -4.394 1 87.44 276 GLY A O 1
ATOM 2210 N N . ARG A 1 277 ? 13.691 -8.773 -6.552 1 90.96 277 ARG A N 1
ATOM 2211 C CA . ARG A 1 277 ? 12.269 -8.848 -6.871 1 90.96 277 ARG A CA 1
ATOM 2212 C C . ARG A 1 277 ? 11.583 -7.507 -6.637 1 90.96 277 ARG A C 1
ATOM 2214 O O . ARG A 1 277 ? 10.49 -7.453 -6.069 1 90.96 277 ARG A O 1
ATOM 2221 N N . ALA A 1 278 ? 12.321 -6.51 -6.951 1 91.77 278 ALA A N 1
ATOM 2222 C CA . ALA A 1 278 ? 11.803 -5.144 -6.931 1 91.77 278 ALA A CA 1
ATOM 2223 C C . ALA A 1 278 ? 11.93 -4.489 -8.303 1 91.77 278 ALA A C 1
ATOM 2225 O O . ALA A 1 278 ? 12.927 -4.687 -9.002 1 91.77 278 ALA A O 1
ATOM 2226 N N . VAL A 1 279 ? 11 -3.728 -8.684 1 90.48 279 VAL A N 1
ATOM 2227 C CA . VAL A 1 279 ? 11.054 -3.025 -9.961 1 90.48 279 VAL A CA 1
ATOM 2228 C C . VAL A 1 279 ? 11.873 -1.744 -9.812 1 90.48 279 VAL A C 1
ATOM 2230 O O . VAL A 1 279 ? 11.503 -0.849 -9.048 1 90.48 279 VAL A O 1
ATOM 2233 N N . PRO A 1 280 ? 12.885 -1.67 -10.554 1 89.03 280 PRO A N 1
ATOM 2234 C CA . PRO A 1 280 ? 13.709 -0.465 -10.437 1 89.03 280 PRO A CA 1
ATOM 2235 C C . PRO A 1 280 ? 13.025 0.775 -11.009 1 89.03 280 PRO A C 1
ATOM 2237 O O . PRO A 1 280 ? 12.176 0.661 -11.897 1 89.03 280 PRO A O 1
ATOM 2240 N N . ASP A 1 281 ? 13.518 1.883 -10.596 1 83.41 281 ASP A N 1
ATOM 2241 C CA . ASP A 1 281 ? 12.928 3.158 -10.994 1 83.41 281 ASP A CA 1
ATOM 2242 C C . ASP A 1 281 ? 13.063 3.381 -12.498 1 83.41 281 ASP A C 1
ATOM 2244 O O . ASP A 1 281 ? 12.141 3.886 -13.142 1 83.41 281 ASP A O 1
ATOM 2248 N N . TRP A 1 282 ? 14.2 3.073 -12.999 1 86.83 282 TRP A N 1
ATOM 2249 C CA . TRP A 1 282 ? 14.43 3.303 -14.422 1 86.83 282 TRP A CA 1
ATOM 2250 C C . TRP A 1 282 ? 13.435 2.515 -15.268 1 86.83 282 TRP A C 1
ATOM 2252 O O . TRP A 1 282 ? 13.029 2.967 -16.341 1 86.83 282 TRP A O 1
ATOM 2262 N N . LEU A 1 283 ? 13.072 1.358 -14.803 1 90.94 283 LEU A N 1
ATOM 2263 C CA . LEU A 1 283 ? 12.133 0.522 -15.543 1 90.94 283 LEU A CA 1
ATOM 2264 C C . LEU A 1 283 ? 10.722 1.096 -15.471 1 90.94 283 LEU A C 1
ATOM 2266 O O . LEU A 1 283 ? 10 1.107 -16.471 1 90.94 283 LEU A O 1
ATOM 2270 N N . LEU A 1 284 ? 10.373 1.592 -14.33 1 86.21 284 LEU A N 1
ATOM 2271 C CA . LEU A 1 284 ? 9.068 2.227 -14.18 1 86.21 284 LEU A CA 1
ATOM 2272 C C . LEU A 1 284 ? 8.947 3.442 -15.093 1 86.21 284 LEU A C 1
ATOM 2274 O O . LEU A 1 284 ? 7.902 3.657 -15.712 1 86.21 284 LEU A O 1
ATOM 2278 N N . ALA A 1 285 ? 9.991 4.205 -15.16 1 83.03 285 ALA A N 1
ATOM 2279 C CA . ALA A 1 285 ? 10.019 5.377 -16.031 1 83.03 285 ALA A CA 1
ATOM 2280 C C . ALA A 1 285 ? 9.88 4.976 -17.496 1 83.03 285 ALA A C 1
ATOM 2282 O O . ALA A 1 285 ? 9.219 5.666 -18.276 1 83.03 285 ALA A O 1
ATOM 2283 N N . LEU A 1 286 ? 10.485 3.92 -17.786 1 87.26 286 LEU A N 1
ATOM 2284 C CA . LEU A 1 286 ? 10.449 3.41 -19.153 1 87.26 286 LEU A CA 1
ATOM 2285 C C . LEU A 1 286 ? 9.04 2.967 -19.53 1 87.26 286 LEU A C 1
ATOM 2287 O O . LEU A 1 286 ? 8.593 3.198 -20.656 1 87.26 286 LEU A O 1
ATOM 2291 N N . ILE A 1 287 ? 8.317 2.364 -18.573 1 85.35 287 ILE A N 1
ATOM 2292 C CA . ILE A 1 287 ? 6.982 1.824 -18.807 1 85.35 287 ILE A CA 1
ATOM 2293 C C . ILE A 1 287 ? 5.971 2.964 -18.89 1 85.35 287 ILE A C 1
ATOM 2295 O O . ILE A 1 287 ? 5.078 2.95 -19.74 1 85.35 287 ILE A O 1
ATOM 2299 N N . ASP A 1 288 ? 5.967 3.949 -17.985 1 71.97 288 ASP A N 1
ATOM 2300 C CA . ASP A 1 288 ? 4.987 5.022 -17.847 1 71.97 288 ASP A CA 1
ATOM 2301 C C . ASP A 1 288 ? 5.135 6.048 -18.968 1 71.97 288 ASP A C 1
ATOM 2303 O O . ASP A 1 288 ? 4.175 6.74 -19.314 1 71.97 288 ASP A O 1
ATOM 2307 N N . GLN A 1 289 ? 6.34 6.379 -19.45 1 56.63 289 GLN A N 1
ATOM 2308 C CA . GLN A 1 289 ? 6.499 7.296 -20.575 1 56.63 289 GLN A CA 1
ATOM 2309 C C . GLN A 1 289 ? 5.56 6.929 -21.72 1 56.63 289 GLN A C 1
ATOM 2311 O O . GLN A 1 289 ? 5.128 7.8 -22.479 1 56.63 289 GLN A O 1
ATOM 2316 N N . THR A 1 290 ? 5.184 5.703 -21.898 1 44.2 290 THR A N 1
ATOM 2317 C CA . THR A 1 290 ? 4.359 5.267 -23.02 1 44.2 290 THR A CA 1
ATOM 2318 C C . THR A 1 290 ? 2.896 5.635 -22.791 1 44.2 290 THR A C 1
ATOM 2320 O O . THR A 1 290 ? 2.152 5.866 -23.747 1 44.2 290 THR A O 1
ATOM 2323 N N . SER A 1 291 ? 2.387 5.549 -21.58 1 40.21 291 SER A N 1
ATOM 2324 C CA . SER A 1 291 ? 0.945 5.694 -21.409 1 40.21 291 SER A CA 1
ATOM 2325 C C . SER A 1 291 ? 0.479 7.091 -21.805 1 40.21 291 SER A C 1
ATOM 2327 O O . SER A 1 291 ? -0.723 7.346 -21.902 1 40.21 291 SER A O 1
ATOM 2329 N N . LEU A 1 292 ? 1.158 8.128 -21.784 1 33.06 292 LEU A N 1
ATOM 2330 C CA . LEU A 1 292 ? 0.717 9.414 -22.312 1 33.06 292 LEU A CA 1
ATOM 2331 C C . LEU A 1 292 ? 0.352 9.299 -23.789 1 33.06 292 LEU A C 1
ATOM 2333 O O . LEU A 1 292 ? -0.116 10.265 -24.394 1 33.06 292 LEU A O 1
ATOM 2337 N N . VAL A 1 293 ? 1.004 8.595 -24.665 1 28.31 293 VAL A N 1
ATOM 2338 C CA . VAL A 1 293 ? 0.518 8.689 -26.038 1 28.31 293 VAL A CA 1
ATOM 2339 C C . VAL A 1 293 ? -0.936 8.229 -26.104 1 28.31 293 VAL A C 1
ATOM 2341 O O . VAL A 1 293 ? -1.422 7.552 -25.194 1 28.31 293 VAL A O 1
ATOM 2344 N N . ALA A 1 294 ? -1.458 7.677 -27.341 1 28.2 294 ALA A N 1
ATOM 2345 C CA . ALA A 1 294 ? -2.672 7.494 -28.131 1 28.2 294 ALA A CA 1
ATOM 2346 C C . ALA A 1 294 ? -3.575 6.431 -27.512 1 28.2 294 ALA A C 1
ATOM 2348 O O . ALA A 1 294 ? -3.712 5.331 -28.053 1 28.2 294 ALA A O 1
ATOM 2349 N N . SER A 1 295 ? -3.545 5.954 -26.324 1 26.6 295 SER A N 1
ATOM 2350 C CA . SER A 1 295 ? -4.591 4.937 -26.358 1 26.6 295 SER A CA 1
ATOM 2351 C C . SER A 1 295 ? -5.938 5.543 -26.739 1 26.6 295 SER A C 1
ATOM 2353 O O . SER A 1 295 ? -6.534 6.285 -25.956 1 26.6 295 SER A O 1
ATOM 2355 N N . GLU A 1 296 ? -6.196 5.996 -27.864 1 26.35 296 GLU A N 1
ATOM 2356 C CA . GLU A 1 296 ? -7.52 6.046 -28.478 1 26.35 296 GLU A CA 1
ATOM 2357 C C . GLU A 1 296 ? -8.405 4.909 -27.973 1 26.35 296 GLU A C 1
ATOM 2359 O O . GLU A 1 296 ? -7.991 3.748 -27.969 1 26.35 296 GLU A O 1
ATOM 2364 N N . VAL A 1 297 ? -9.308 5.068 -27.105 1 27.26 297 VAL A N 1
ATOM 2365 C CA . VAL A 1 297 ? -10.563 4.406 -26.766 1 27.26 297 VAL A CA 1
ATOM 2366 C C . VAL A 1 297 ? -11.094 3.651 -27.983 1 27.26 297 VAL A C 1
ATOM 2368 O O . VAL A 1 297 ? -12.226 3.163 -27.973 1 27.26 297 VAL A O 1
ATOM 2371 N N . ALA A 1 298 ? -10.659 3.96 -29.216 1 26.45 298 ALA A N 1
ATOM 2372 C CA . ALA A 1 298 ? -11.468 3.25 -30.203 1 26.45 298 ALA A CA 1
ATOM 2373 C C . ALA A 1 298 ? -11.567 1.765 -29.865 1 26.45 298 ALA A C 1
ATOM 2375 O O . ALA A 1 298 ? -12.644 1.171 -29.959 1 26.45 298 ALA A O 1
ATOM 2376 N N . THR A 1 299 ? -10.427 0.957 -29.964 1 28.47 299 THR A N 1
ATOM 2377 C CA . THR A 1 299 ? -10.512 -0.427 -30.418 1 28.47 299 THR A CA 1
ATOM 2378 C C . THR A 1 299 ? -10.738 -1.37 -29.24 1 28.47 299 THR A C 1
ATOM 2380 O O . THR A 1 299 ? -10.604 -2.587 -29.378 1 28.47 299 THR A O 1
ATOM 2383 N N . SER A 1 300 ? -10.821 -0.965 -28.097 1 31.33 300 SER A N 1
ATOM 2384 C CA . SER A 1 300 ? -10.829 -2.052 -27.124 1 31.33 300 SER A CA 1
ATOM 2385 C C . SER A 1 300 ? -12.045 -2.954 -27.312 1 31.33 300 SER A C 1
ATOM 2387 O O . SER A 1 300 ? -11.98 -4.156 -27.047 1 31.33 300 SER A O 1
ATOM 2389 N N . GLN A 1 301 ? -13.2 -2.389 -27.591 1 33.13 301 GLN A N 1
ATOM 2390 C CA . GLN A 1 301 ? -14.321 -3.221 -28.013 1 33.13 301 GLN A CA 1
ATOM 2391 C C . GLN A 1 301 ? -13.942 -4.088 -29.211 1 33.13 301 GLN A C 1
ATOM 2393 O O . GLN A 1 301 ? -14.325 -5.257 -29.283 1 33.13 301 GLN A O 1
ATOM 2398 N N . THR A 1 302 ? -13.168 -3.497 -30.141 1 33.71 302 THR A N 1
ATOM 2399 C CA . THR A 1 302 ? -12.808 -4.124 -31.408 1 33.71 302 THR A CA 1
ATOM 2400 C C . THR A 1 302 ? -11.721 -5.175 -31.202 1 33.71 302 THR A C 1
ATOM 2402 O O . THR A 1 302 ? -11.765 -6.248 -31.808 1 33.71 302 THR A O 1
ATOM 2405 N N . ASP A 1 303 ? -10.749 -4.847 -30.301 1 34.83 303 ASP A N 1
ATOM 2406 C CA . ASP A 1 303 ? -9.708 -5.866 -30.209 1 34.83 303 ASP A CA 1
ATOM 2407 C C . ASP A 1 303 ? -10.191 -7.075 -29.411 1 34.83 303 ASP A C 1
ATOM 2409 O O . ASP A 1 303 ? -9.885 -8.217 -29.758 1 34.83 303 ASP A O 1
ATOM 2413 N N . GLU A 1 304 ? -10.934 -6.881 -28.351 1 36.3 304 GLU A N 1
ATOM 2414 C CA . GLU A 1 304 ? -11.599 -8.028 -27.739 1 36.3 304 GLU A CA 1
ATOM 2415 C C . GLU A 1 304 ? -12.55 -8.703 -28.723 1 36.3 304 GLU A C 1
ATOM 2417 O O . GLU A 1 304 ? -12.599 -9.932 -28.803 1 36.3 304 GLU A O 1
ATOM 2422 N N . MET A 1 305 ? -13.243 -7.911 -29.452 1 38.64 305 MET A N 1
ATOM 2423 C CA . MET A 1 305 ? -14.088 -8.414 -30.532 1 38.64 305 MET A CA 1
ATOM 2424 C C . MET A 1 305 ? -13.243 -9.041 -31.636 1 38.64 305 MET A C 1
ATOM 2426 O O . MET A 1 305 ? -13.596 -10.093 -32.173 1 38.64 305 MET A O 1
ATOM 2430 N N . VAL A 1 306 ? -12.062 -8.501 -31.923 1 39.74 306 VAL A N 1
ATOM 2431 C CA . VAL A 1 306 ? -11.193 -9.039 -32.964 1 39.74 306 VAL A CA 1
ATOM 2432 C C . VAL A 1 306 ? -10.558 -10.343 -32.484 1 39.74 306 VAL A C 1
ATOM 2434 O O . VAL A 1 306 ? -10.484 -11.318 -33.236 1 39.74 306 VAL A O 1
ATOM 2437 N N . ARG A 1 307 ? -10.183 -10.42 -31.172 1 39.51 307 ARG A N 1
ATOM 2438 C CA . ARG A 1 307 ? -9.633 -11.664 -30.645 1 39.51 307 ARG A CA 1
ATOM 2439 C C . ARG A 1 307 ? -10.721 -12.721 -30.489 1 39.51 307 ARG A C 1
ATOM 2441 O O . ARG A 1 307 ? -10.502 -13.895 -30.798 1 39.51 307 ARG A O 1
ATOM 2448 N N . LEU A 1 308 ? -11.855 -12.242 -30.059 1 42.01 308 LEU A N 1
ATOM 2449 C CA . LEU A 1 308 ? -13.015 -13.126 -30.102 1 42.01 308 LEU A CA 1
ATOM 2450 C C . LEU A 1 308 ? -13.287 -13.597 -31.526 1 42.01 308 LEU A C 1
ATOM 2452 O O . LEU A 1 308 ? -13.496 -14.789 -31.761 1 42.01 308 LEU A O 1
ATOM 2456 N N . LEU A 1 309 ? -13.229 -12.627 -32.485 1 43.47 309 LEU A N 1
ATOM 2457 C CA . LEU A 1 309 ? -13.483 -12.947 -33.886 1 43.47 309 LEU A CA 1
ATOM 2458 C C . LEU A 1 309 ? -12.383 -13.842 -34.447 1 43.47 309 LEU A C 1
ATOM 2460 O O . LEU A 1 309 ? -12.66 -14.766 -35.215 1 43.47 309 LEU A O 1
ATOM 2464 N N . ALA A 1 310 ? -11.198 -13.585 -34.023 1 40.96 310 ALA A N 1
ATOM 2465 C CA . ALA A 1 310 ? -10.104 -14.437 -34.481 1 40.96 310 ALA A CA 1
ATOM 2466 C C . ALA A 1 310 ? -10.232 -15.847 -33.913 1 40.96 310 ALA A C 1
ATOM 2468 O O . ALA A 1 310 ? -9.957 -16.83 -34.606 1 40.96 310 ALA A O 1
ATOM 2469 N N . LEU A 1 311 ? -10.638 -15.917 -32.658 1 37.85 311 LEU A N 1
ATOM 2470 C CA . LEU A 1 311 ? -10.886 -17.238 -32.089 1 37.85 311 LEU A CA 1
ATOM 2471 C C . LEU A 1 311 ? -12.081 -17.904 -32.763 1 37.85 311 LEU A C 1
ATOM 2473 O O . LEU A 1 311 ? -12.035 -19.095 -33.081 1 37.85 311 LEU A O 1
ATOM 2477 N N . ILE A 1 312 ? -13.081 -17.107 -32.936 1 41.53 312 ILE A N 1
ATOM 2478 C CA . ILE A 1 312 ? -14.226 -17.653 -33.657 1 41.53 312 ILE A CA 1
ATOM 2479 C C . ILE A 1 312 ? -13.793 -18.095 -35.053 1 41.53 312 ILE A C 1
ATOM 2481 O O . ILE A 1 312 ? -14.198 -19.158 -35.528 1 41.53 312 ILE A O 1
ATOM 2485 N N . LYS A 1 313 ? -12.989 -17.299 -35.704 1 41.61 313 LYS A N 1
ATOM 2486 C CA . LYS A 1 313 ? -12.485 -17.666 -37.024 1 41.61 313 LYS A CA 1
ATOM 2487 C C . LYS A 1 313 ? -11.674 -18.957 -36.963 1 41.61 313 LYS A C 1
ATOM 2489 O O . LYS A 1 313 ? -11.699 -19.758 -37.9 1 41.61 313 LYS A O 1
ATOM 2494 N N . ARG A 1 314 ? -10.99 -19.129 -35.791 1 42.85 314 ARG A N 1
ATOM 2495 C CA . ARG A 1 314 ? -10.177 -20.339 -35.732 1 42.85 314 ARG A CA 1
ATOM 2496 C C . ARG A 1 314 ? -10.997 -21.527 -35.241 1 42.85 314 ARG A C 1
ATOM 2498 O O . ARG A 1 314 ? -10.46 -22.619 -35.04 1 42.85 314 ARG A O 1
ATOM 2505 N N . GLY A 1 315 ? -12.258 -21.458 -35.001 1 41.65 315 GLY A N 1
ATOM 2506 C CA . GLY A 1 315 ? -13.164 -22.58 -34.815 1 41.65 315 GLY A CA 1
ATOM 2507 C C . GLY A 1 315 ? -13.515 -22.83 -33.36 1 41.65 315 GLY A C 1
ATOM 2508 O O . GLY A 1 315 ? -14.059 -23.882 -33.019 1 41.65 315 GLY A O 1
ATOM 2509 N N . VAL A 1 316 ? -12.965 -22.097 -32.485 1 40.89 316 VAL A N 1
ATOM 2510 C CA . VAL A 1 316 ? -13.257 -22.452 -31.1 1 40.89 316 VAL A CA 1
ATOM 2511 C C . VAL A 1 316 ? -14.657 -21.968 -30.727 1 40.89 316 VAL A C 1
ATOM 2513 O O . VAL A 1 316 ? -14.958 -20.777 -30.832 1 40.89 316 VAL A O 1
ATOM 2516 N N . ARG A 1 317 ? -15.706 -22.824 -30.498 1 42.89 317 ARG A N 1
ATOM 2517 C CA . ARG A 1 317 ? -17.139 -22.601 -30.334 1 42.89 317 ARG A CA 1
ATOM 2518 C C . ARG A 1 317 ? -17.536 -22.65 -28.862 1 42.89 317 ARG A C 1
ATOM 2520 O O . ARG A 1 317 ? -18.592 -22.14 -28.482 1 42.89 317 ARG A O 1
ATOM 2527 N N . SER A 1 318 ? -16.887 -23.477 -28.004 1 40.88 318 SER A N 1
ATOM 2528 C CA . SER A 1 318 ? -17.455 -23.71 -26.68 1 40.88 318 SER A CA 1
ATOM 2529 C C . SER A 1 318 ? -17.155 -22.55 -25.738 1 40.88 318 SER A C 1
ATOM 2531 O O . SER A 1 318 ? -16.081 -21.948 -25.808 1 40.88 318 SER A O 1
ATOM 2533 N N . SER A 1 319 ? -18.049 -21.95 -24.971 1 41.09 319 SER A N 1
ATOM 2534 C CA . SER A 1 319 ? -17.955 -20.84 -24.029 1 41.09 319 SER A CA 1
ATOM 2535 C C . SER A 1 319 ? -16.853 -21.077 -23.001 1 41.09 319 SER A C 1
ATOM 2537 O O . SER A 1 319 ? -16.183 -20.135 -22.574 1 41.09 319 SER A O 1
ATOM 2539 N N . ARG A 1 320 ? -16.586 -22.115 -22.397 1 40.29 320 ARG A N 1
ATOM 2540 C CA . ARG A 1 320 ? -15.545 -22.466 -21.436 1 40.29 320 ARG A CA 1
ATOM 2541 C C . ARG A 1 320 ? -14.159 -22.319 -22.053 1 40.29 320 ARG A C 1
ATOM 2543 O O . ARG A 1 320 ? -13.234 -21.825 -21.405 1 40.29 320 ARG A O 1
ATOM 2550 N N . SER A 1 321 ? -13.98 -22.816 -23.214 1 40.21 321 SER A N 1
ATOM 2551 C CA . SER A 1 321 ? -12.707 -22.757 -23.925 1 40.21 321 SER A CA 1
ATOM 2552 C C . SER A 1 321 ? -12.348 -21.323 -24.297 1 40.21 321 SER A C 1
ATOM 2554 O O . SER A 1 321 ? -11.179 -20.935 -24.24 1 40.21 321 SER A O 1
ATOM 2556 N N . ILE A 1 322 ? -13.289 -20.51 -24.731 1 39.38 322 ILE A N 1
ATOM 2557 C CA . ILE A 1 322 ? -13.088 -19.095 -25.025 1 39.38 322 ILE A CA 1
ATOM 2558 C C . ILE A 1 322 ? -12.7 -18.353 -23.748 1 39.38 322 ILE A C 1
ATOM 2560 O O . ILE A 1 322 ? -11.766 -17.548 -23.75 1 39.38 322 ILE A O 1
ATOM 2564 N N . ALA A 1 323 ? -13.379 -18.66 -22.754 1 38 323 ALA A N 1
ATOM 2565 C CA . ALA A 1 323 ? -13.063 -18.05 -21.465 1 38 323 ALA A CA 1
ATOM 2566 C C . ALA A 1 323 ? -11.655 -18.427 -21.011 1 38 323 ALA A C 1
ATOM 2568 O O . ALA A 1 323 ? -10.909 -17.579 -20.514 1 38 323 ALA A O 1
ATOM 2569 N N . SER A 1 324 ? -11.227 -19.654 -20.997 1 41.89 324 SER A N 1
ATOM 2570 C CA . SER A 1 324 ? -9.892 -20.129 -20.647 1 41.89 324 SER A CA 1
ATOM 2571 C C . SER A 1 324 ? -8.82 -19.422 -21.471 1 41.89 324 SER A C 1
ATOM 2573 O O . SER A 1 324 ? -7.744 -19.107 -20.959 1 41.89 324 SER A O 1
ATOM 2575 N N . ARG A 1 325 ? -9.127 -19.243 -22.699 1 40.77 325 ARG A N 1
ATOM 2576 C CA . ARG A 1 325 ? -8.129 -18.686 -23.608 1 40.77 325 ARG A CA 1
ATOM 2577 C C . ARG A 1 325 ? -8.09 -17.164 -23.511 1 40.77 325 ARG A C 1
ATOM 2579 O O . ARG A 1 325 ? -7.076 -16.543 -23.836 1 40.77 325 ARG A O 1
ATOM 2586 N N . LEU A 1 326 ? -9.231 -16.595 -23.092 1 41.74 326 LEU A N 1
ATOM 2587 C CA . LEU A 1 326 ? -9.288 -15.151 -22.888 1 41.74 326 LEU A CA 1
ATOM 2588 C C . LEU A 1 326 ? -8.906 -14.789 -21.456 1 41.74 326 LEU A C 1
ATOM 2590 O O . LEU A 1 326 ? -8.774 -13.609 -21.124 1 41.74 326 LEU A O 1
ATOM 2594 N N . GLY A 1 327 ? -8.488 -15.783 -20.626 1 36.69 327 GLY A N 1
ATOM 2595 C CA . GLY A 1 327 ? -8.067 -15.618 -19.244 1 36.69 327 GLY A CA 1
ATOM 2596 C C . GLY A 1 327 ? -9.134 -14.993 -18.365 1 36.69 327 GLY A C 1
ATOM 2597 O O . GLY A 1 327 ? -8.824 -14.215 -17.461 1 36.69 327 GLY A O 1
ATOM 2598 N N . VAL A 1 328 ? -10.339 -14.923 -18.685 1 38.09 328 VAL A N 1
ATOM 2599 C CA . VAL A 1 328 ? -11.419 -14.348 -17.891 1 38.09 328 VAL A CA 1
ATOM 2600 C C . VAL A 1 328 ? -12.235 -15.464 -17.242 1 38.09 328 VAL A C 1
ATOM 2602 O O . VAL A 1 328 ? -12.214 -16.606 -17.706 1 38.09 328 VAL A O 1
ATOM 2605 N N . ASP A 1 329 ? -12.644 -15.314 -15.868 1 33.22 329 ASP A N 1
ATOM 2606 C CA . ASP A 1 329 ? -13.497 -16.279 -15.181 1 33.22 329 ASP A CA 1
ATOM 2607 C C . ASP A 1 329 ? -14.787 -16.523 -15.96 1 33.22 329 ASP A C 1
ATOM 2609 O O . ASP A 1 329 ? -15.261 -15.641 -16.679 1 33.22 329 ASP A O 1
ATOM 2613 N N . HIS A 1 330 ? -15.289 -17.821 -16.152 1 36.56 330 HIS A N 1
ATOM 2614 C CA . HIS A 1 330 ? -16.573 -18.221 -16.716 1 36.56 330 HIS A CA 1
ATOM 2615 C C . HIS A 1 330 ? -17.732 -17.671 -15.892 1 36.56 330 HIS A C 1
ATOM 2617 O O . HIS A 1 330 ? -17.667 -17.645 -14.661 1 36.56 330 HIS A O 1
ATOM 2623 N N . MET B 1 1 ? -3.639 15.678 -10.578 1 75.81 1 MET B N 1
ATOM 2624 C CA . MET B 1 1 ? -4.836 15.683 -11.414 1 75.81 1 MET B CA 1
ATOM 2625 C C . MET B 1 1 ? -5.955 16.484 -10.759 1 75.81 1 MET B C 1
ATOM 2627 O O . MET B 1 1 ? -6.037 16.555 -9.531 1 75.81 1 MET B O 1
ATOM 2631 N N . ASN B 1 2 ? -6.728 17.147 -11.616 1 83.8 2 ASN B N 1
ATOM 2632 C CA . ASN B 1 2 ? -7.856 17.923 -11.113 1 83.8 2 ASN B CA 1
ATOM 2633 C C . ASN B 1 2 ? -9.155 17.551 -11.823 1 83.8 2 ASN B C 1
ATOM 2635 O O . ASN B 1 2 ? -9.132 16.88 -12.856 1 83.8 2 ASN B O 1
ATOM 2639 N N . LEU B 1 3 ? -10.18 17.885 -11.109 1 87.3 3 LEU B N 1
ATOM 2640 C CA . LEU B 1 3 ? -11.491 17.685 -11.715 1 87.3 3 LEU B CA 1
ATOM 2641 C C . LEU B 1 3 ? -11.849 18.849 -12.634 1 87.3 3 LEU B C 1
ATOM 2643 O O . LEU B 1 3 ? -11.889 20.001 -12.196 1 87.3 3 LEU B O 1
ATOM 2647 N N . SER B 1 4 ? -12.139 18.572 -13.862 1 86.48 4 SER B N 1
ATOM 2648 C CA . SER B 1 4 ? -12.585 19.612 -14.783 1 86.48 4 SER B CA 1
ATOM 2649 C C . SER B 1 4 ? -14.038 19.994 -14.523 1 86.48 4 SER B C 1
ATOM 2651 O O . SER B 1 4 ? -14.811 19.193 -13.993 1 86.48 4 SER B O 1
ATOM 2653 N N . PRO B 1 5 ? -14.361 21.206 -14.89 1 87.12 5 PRO B N 1
ATOM 2654 C CA . PRO B 1 5 ? -15.756 21.621 -14.731 1 87.12 5 PRO B CA 1
ATOM 2655 C C . PRO B 1 5 ? -16.732 20.705 -15.467 1 87.12 5 PRO B C 1
ATOM 2657 O O . PRO B 1 5 ? -17.815 20.412 -14.955 1 87.12 5 PRO B O 1
ATOM 2660 N N . ALA B 1 6 ? -16.349 20.233 -16.579 1 88.01 6 ALA B N 1
ATOM 2661 C CA . ALA B 1 6 ? -17.212 19.352 -17.362 1 88.01 6 ALA B CA 1
ATOM 2662 C C . ALA B 1 6 ? -17.482 18.047 -16.619 1 88.01 6 ALA B C 1
ATOM 2664 O O . ALA B 1 6 ? -18.607 17.542 -16.627 1 88.01 6 ALA B O 1
ATOM 2665 N N . LYS B 1 7 ? -16.483 17.562 -16.014 1 90.03 7 LYS B N 1
ATOM 2666 C CA . LYS B 1 7 ? -16.627 16.326 -15.25 1 90.03 7 LYS B CA 1
ATOM 2667 C C . LYS B 1 7 ? -17.514 16.538 -14.026 1 90.03 7 LYS B C 1
ATOM 2669 O O . LYS B 1 7 ? -18.321 15.672 -13.681 1 90.03 7 LYS B O 1
ATOM 2674 N N . ILE B 1 8 ? -17.31 17.659 -13.447 1 92.13 8 ILE B N 1
ATOM 2675 C CA . ILE B 1 8 ? -18.098 18.004 -12.269 1 92.13 8 ILE B CA 1
ATOM 2676 C C . ILE B 1 8 ? -19.577 18.074 -12.64 1 92.13 8 ILE B C 1
ATOM 2678 O O . ILE B 1 8 ? -20.424 17.5 -11.952 1 92.13 8 ILE B O 1
ATOM 2682 N N . ASP B 1 9 ? -19.842 18.61 -13.785 1 91.1 9 ASP B N 1
ATOM 2683 C CA . ASP B 1 9 ? -21.224 18.816 -14.209 1 91.1 9 ASP B CA 1
ATOM 2684 C C . ASP B 1 9 ? -21.857 17.506 -14.673 1 91.1 9 ASP B C 1
ATOM 2686 O O . ASP B 1 9 ? -23.07 17.32 -14.551 1 91.1 9 ASP B O 1
ATOM 2690 N N . ALA B 1 10 ? -21.043 16.64 -15.065 1 89.7 10 ALA B N 1
ATOM 2691 C CA . ALA B 1 10 ? -21.555 15.415 -15.675 1 89.7 10 ALA B CA 1
ATOM 2692 C C . ALA B 1 10 ? -21.77 14.328 -14.627 1 89.7 10 ALA B C 1
ATOM 2694 O O . ALA B 1 10 ? -22.457 13.336 -14.883 1 89.7 10 ALA B O 1
ATOM 2695 N N . SER B 1 11 ? -21.279 14.508 -13.467 1 93.2 11 SER B N 1
ATOM 2696 C CA . SER B 1 11 ? -21.342 13.468 -12.446 1 93.2 11 SER B CA 1
ATOM 2697 C C . SER B 1 11 ? -22.6 13.606 -11.594 1 93.2 11 SER B C 1
ATOM 2699 O O . SER B 1 11 ? -22.752 14.583 -10.857 1 93.2 11 SER B O 1
ATOM 2701 N N . PRO B 1 12 ? -23.448 12.645 -11.616 1 95.07 12 PRO B N 1
ATOM 2702 C CA . PRO B 1 12 ? -24.646 12.697 -10.775 1 95.07 12 PRO B CA 1
ATOM 2703 C C . PRO B 1 12 ? -24.319 12.736 -9.284 1 95.07 12 PRO B C 1
ATOM 2705 O O . PRO B 1 12 ? -25.026 13.387 -8.51 1 95.07 12 PRO B O 1
ATOM 2708 N N . GLU B 1 13 ? -23.317 12.022 -8.879 1 94.37 13 GLU B N 1
ATOM 2709 C CA . GLU B 1 13 ? -22.913 12.006 -7.477 1 94.37 13 GLU B CA 1
ATOM 2710 C C . GLU B 1 13 ? -22.508 13.399 -7.003 1 94.37 13 GLU B C 1
ATOM 2712 O O . GLU B 1 13 ? -22.872 13.816 -5.901 1 94.37 13 GLU B O 1
ATOM 2717 N N . ILE B 1 14 ? -21.79 14.082 -7.848 1 96.57 14 ILE B N 1
ATOM 2718 C CA . ILE B 1 14 ? -21.355 15.428 -7.495 1 96.57 14 ILE B CA 1
ATOM 2719 C C . ILE B 1 14 ? -22.559 16.366 -7.456 1 96.57 14 ILE B C 1
ATOM 2721 O O . ILE B 1 14 ? -22.656 17.227 -6.578 1 96.57 14 ILE B O 1
ATOM 2725 N N . GLN B 1 15 ? -23.468 16.196 -8.429 1 96.13 15 GLN B N 1
ATOM 2726 C CA . GLN B 1 15 ? -24.663 17.033 -8.451 1 96.13 15 GLN B CA 1
ATOM 2727 C C . GLN B 1 15 ? -25.494 16.839 -7.186 1 96.13 15 GLN B C 1
ATOM 2729 O O . GLN B 1 15 ? -26.049 17.799 -6.648 1 96.13 15 GLN B O 1
ATOM 2734 N N . ASN B 1 16 ? -25.565 15.622 -6.743 1 96.15 16 ASN B N 1
ATOM 2735 C CA . ASN B 1 16 ? -26.269 15.345 -5.495 1 96.15 16 ASN B CA 1
ATOM 2736 C C . ASN B 1 16 ? -25.601 16.034 -4.309 1 96.15 16 ASN B C 1
ATOM 2738 O O . ASN B 1 16 ? -26.282 16.546 -3.419 1 96.15 16 ASN B O 1
ATOM 2742 N N . TRP B 1 17 ? -24.325 16.019 -4.291 1 96.96 17 TRP B N 1
ATOM 2743 C CA . TRP B 1 17 ? -23.575 16.693 -3.237 1 96.96 17 TRP B CA 1
ATOM 2744 C C . TRP B 1 17 ? -23.764 18.204 -3.315 1 96.96 17 TRP B C 1
ATOM 2746 O O . TRP B 1 17 ? -23.96 18.865 -2.292 1 96.96 17 TRP B O 1
ATOM 2756 N N . LEU B 1 18 ? -23.752 18.771 -4.516 1 97.12 18 LEU B N 1
ATOM 2757 C CA . LEU B 1 18 ? -23.92 20.204 -4.735 1 97.12 18 LEU B CA 1
ATOM 2758 C C . LEU B 1 18 ? -25.308 20.661 -4.3 1 97.12 18 LEU B C 1
ATOM 2760 O O . LEU B 1 18 ? -25.488 21.809 -3.886 1 97.12 18 LEU B O 1
ATOM 2764 N N . ALA B 1 19 ? -26.237 19.775 -4.395 1 96.58 19 ALA B N 1
ATOM 2765 C CA . ALA B 1 19 ? -27.625 20.102 -4.076 1 96.58 19 ALA B CA 1
ATOM 2766 C C . ALA B 1 19 ? -27.791 20.391 -2.587 1 96.58 19 ALA B C 1
ATOM 2768 O O . ALA B 1 19 ? -28.799 20.964 -2.168 1 96.58 19 ALA B O 1
ATOM 2769 N N . GLN B 1 20 ? -26.805 20.03 -1.791 1 96.37 20 GLN B N 1
ATOM 2770 C CA . GLN B 1 20 ? -26.868 20.294 -0.357 1 96.37 20 GLN B CA 1
ATOM 2771 C C . GLN B 1 20 ? -26.604 21.767 -0.058 1 96.37 20 GLN B C 1
ATOM 2773 O O . GLN B 1 20 ? -26.877 22.24 1.048 1 96.37 20 GLN B O 1
ATOM 2778 N N . PHE B 1 21 ? -26.073 22.449 -1.052 1 96.74 21 PHE B N 1
ATOM 2779 C CA . PHE B 1 21 ? -25.797 23.874 -0.913 1 96.74 21 PHE B CA 1
ATOM 2780 C C . PHE B 1 21 ? -26.957 24.705 -1.448 1 96.74 21 PHE B C 1
ATOM 2782 O O . PHE B 1 21 ? -27.651 24.286 -2.377 1 96.74 21 PHE B O 1
ATOM 2789 N N . PRO B 1 22 ? -27.115 25.878 -0.827 1 95.16 22 PRO B N 1
ATOM 2790 C CA . PRO B 1 22 ? -28.021 26.82 -1.489 1 95.16 22 PRO B CA 1
ATOM 2791 C C . PRO B 1 22 ? -27.603 27.131 -2.925 1 95.16 22 PRO B C 1
ATOM 2793 O O . PRO B 1 22 ? -26.413 27.092 -3.248 1 95.16 22 PRO B O 1
ATOM 2796 N N . GLU B 1 23 ? -28.529 27.492 -3.777 1 94.49 23 GLU B N 1
ATOM 2797 C CA . GLU B 1 23 ? -28.298 27.703 -5.202 1 94.49 23 GLU B CA 1
ATOM 2798 C C . GLU B 1 23 ? -27.201 28.739 -5.436 1 94.49 23 GLU B C 1
ATOM 2800 O O . GLU B 1 23 ? -26.378 28.586 -6.341 1 94.49 23 GLU B O 1
ATOM 2805 N N . ASP B 1 24 ? -27.149 29.732 -4.602 1 93.95 24 ASP B N 1
ATOM 2806 C CA . ASP B 1 24 ? -26.211 30.832 -4.802 1 93.95 24 ASP B CA 1
ATOM 2807 C C . ASP B 1 24 ? -24.795 30.426 -4.401 1 93.95 24 ASP B C 1
ATOM 2809 O O . ASP B 1 24 ? -23.829 31.122 -4.721 1 93.95 24 ASP B O 1
ATOM 2813 N N . GLN B 1 25 ? -24.658 29.288 -3.778 1 95.76 25 GLN B N 1
ATOM 2814 C CA . GLN B 1 25 ? -23.349 28.849 -3.306 1 95.76 25 GLN B CA 1
ATOM 2815 C C . GLN B 1 25 ? -22.81 27.708 -4.165 1 95.76 25 GLN B C 1
ATOM 2817 O O . GLN B 1 25 ? -21.658 27.296 -4.007 1 95.76 25 GLN B O 1
ATOM 2822 N N . ARG B 1 26 ? -23.568 27.23 -5.092 1 96.35 26 ARG B N 1
ATOM 2823 C CA . ARG B 1 26 ? -23.201 26.037 -5.848 1 96.35 26 ARG B CA 1
ATOM 2824 C C . ARG B 1 26 ? -22.03 26.32 -6.783 1 96.35 26 ARG B C 1
ATOM 2826 O O . ARG B 1 26 ? -21.194 25.445 -7.021 1 96.35 26 ARG B O 1
ATOM 2833 N N . ILE B 1 27 ? -21.959 27.517 -7.285 1 95.07 27 ILE B N 1
ATOM 2834 C CA . ILE B 1 27 ? -20.841 27.891 -8.145 1 95.07 27 ILE B CA 1
ATOM 2835 C C . ILE B 1 27 ? -19.539 27.848 -7.348 1 95.07 27 ILE B C 1
ATOM 2837 O O . ILE B 1 27 ? -18.53 27.325 -7.825 1 95.07 27 ILE B O 1
ATOM 2841 N N . THR B 1 28 ? -19.604 28.396 -6.172 1 96.25 28 THR B N 1
ATOM 2842 C CA . THR B 1 28 ? -18.434 28.395 -5.301 1 96.25 28 THR B CA 1
ATOM 2843 C C . THR B 1 28 ? -18.055 26.97 -4.905 1 96.25 28 THR B C 1
ATOM 2845 O O . THR B 1 28 ? -16.872 26.638 -4.82 1 96.25 28 THR B O 1
ATOM 2848 N N . ALA B 1 29 ? -19.028 26.159 -4.674 1 96.97 29 ALA B N 1
ATOM 2849 C CA . ALA B 1 29 ? -18.782 24.76 -4.336 1 96.97 29 ALA B CA 1
ATOM 2850 C C . ALA B 1 29 ? -18.105 24.028 -5.491 1 96.97 29 ALA B C 1
ATOM 2852 O O . ALA B 1 29 ? -17.219 23.197 -5.274 1 96.97 29 ALA B O 1
ATOM 2853 N N . LYS B 1 30 ? -18.508 24.331 -6.65 1 95.63 30 LYS B N 1
ATOM 2854 C CA . LYS B 1 30 ? -17.868 23.754 -7.828 1 95.63 30 LYS B CA 1
ATOM 2855 C C . LYS B 1 30 ? -16.412 24.198 -7.936 1 95.63 30 LYS B C 1
ATOM 2857 O O . LYS B 1 30 ? -15.544 23.41 -8.316 1 95.63 30 LYS B O 1
ATOM 2862 N N . LEU B 1 31 ? -16.234 25.432 -7.644 1 93.85 31 LEU B N 1
ATOM 2863 C CA . LEU B 1 31 ? -14.873 25.958 -7.653 1 93.85 31 LEU B CA 1
ATOM 2864 C C . LEU B 1 31 ? -14.001 25.226 -6.638 1 93.85 31 LEU B C 1
ATOM 2866 O O . LEU B 1 31 ? -12.844 24.909 -6.923 1 93.85 31 LEU B O 1
ATOM 2870 N N . LEU B 1 32 ? -14.571 25.003 -5.498 1 95.96 32 LEU B N 1
ATOM 2871 C CA . LEU B 1 32 ? -13.877 24.242 -4.465 1 95.96 32 LEU B CA 1
ATOM 2872 C C . LEU B 1 32 ? -13.43 22.885 -4.998 1 95.96 32 LEU B C 1
ATOM 2874 O O . LEU B 1 32 ? -12.271 22.498 -4.831 1 95.96 32 LEU B O 1
ATOM 2878 N N . LEU B 1 33 ? -14.278 22.188 -5.671 1 95.68 33 LEU B N 1
ATOM 2879 C CA . LEU B 1 33 ? -13.982 20.866 -6.212 1 95.68 33 LEU B CA 1
ATOM 2880 C C . LEU B 1 33 ? -12.907 20.948 -7.291 1 95.68 33 LEU B C 1
ATOM 2882 O O . LEU B 1 33 ? -12.037 20.078 -7.374 1 95.68 33 LEU B O 1
ATOM 2886 N N . SER B 1 34 ? -12.968 21.986 -8.041 1 93.41 34 SER B N 1
ATOM 2887 C CA . SER B 1 34 ? -12.053 22.124 -9.169 1 93.41 34 SER B CA 1
ATOM 2888 C C . SER B 1 34 ? -10.629 22.398 -8.696 1 93.41 34 SER B C 1
ATOM 2890 O O . SER B 1 34 ? -9.674 22.24 -9.46 1 93.41 34 SER B O 1
ATOM 2892 N N . ARG B 1 35 ? -10.47 22.798 -7.453 1 93.55 35 ARG B N 1
ATOM 2893 C CA . ARG B 1 35 ? -9.158 23.171 -6.932 1 93.55 35 ARG B CA 1
ATOM 2894 C C . ARG B 1 35 ? -8.528 22.016 -6.161 1 93.55 35 ARG B C 1
ATOM 2896 O O . ARG B 1 35 ? -7.382 22.112 -5.716 1 93.55 35 ARG B O 1
ATOM 2903 N N . LEU B 1 36 ? -9.269 20.916 -6.049 1 94.54 36 LEU B N 1
ATOM 2904 C CA . LEU B 1 36 ? -8.708 19.733 -5.406 1 94.54 36 LEU B CA 1
ATOM 2905 C C . LEU B 1 36 ? -7.634 19.095 -6.282 1 94.54 36 LEU B C 1
ATOM 2907 O O . LEU B 1 36 ? -7.782 19.032 -7.505 1 94.54 36 LEU B O 1
ATOM 2911 N N . GLN B 1 37 ? -6.603 18.73 -5.646 1 93.27 37 GLN B N 1
ATOM 2912 C CA . GLN B 1 37 ? -5.533 17.995 -6.313 1 93.27 37 GLN B CA 1
ATOM 2913 C C . GLN B 1 37 ? -5.522 16.531 -5.883 1 93.27 37 GLN B C 1
ATOM 2915 O O . GLN B 1 37 ? -5.513 16.229 -4.688 1 93.27 37 GLN B O 1
ATOM 2920 N N . PHE B 1 38 ? -5.527 15.685 -6.884 1 94.52 38 PHE B N 1
ATOM 2921 C CA . PHE B 1 38 ? -5.548 14.254 -6.607 1 94.52 38 PHE B CA 1
ATOM 2922 C C . PHE B 1 38 ? -4.198 13.621 -6.923 1 94.52 38 PHE B C 1
ATOM 2924 O O . PHE B 1 38 ? -3.612 13.888 -7.974 1 94.52 38 PHE B O 1
ATOM 2931 N N . VAL B 1 39 ? -3.699 12.84 -6.007 1 94.2 39 VAL B N 1
ATOM 2932 C CA . VAL B 1 39 ? -2.414 12.166 -6.165 1 94.2 39 VAL B CA 1
ATOM 2933 C C . VAL B 1 39 ? -2.622 10.654 -6.174 1 94.2 39 VAL B C 1
ATOM 2935 O O . VAL B 1 39 ? -3.101 10.08 -5.193 1 94.2 39 VAL B O 1
ATOM 2938 N N . SER B 1 40 ? -2.262 10.038 -7.221 1 93.41 40 SER B N 1
ATOM 2939 C CA . SER B 1 40 ? -2.404 8.589 -7.323 1 93.41 40 SER B CA 1
ATOM 2940 C C . SER B 1 40 ? -1.321 7.87 -6.526 1 93.41 40 SER B C 1
ATOM 2942 O O . SER B 1 40 ? -0.351 8.49 -6.087 1 93.41 40 SER B O 1
ATOM 2944 N N . ARG B 1 41 ? -1.51 6.556 -6.308 1 93.61 41 ARG B N 1
ATOM 2945 C CA . ARG B 1 41 ? -0.532 5.741 -5.595 1 93.61 41 ARG B CA 1
ATOM 2946 C C . ARG B 1 41 ? 0.783 5.665 -6.365 1 93.61 41 ARG B C 1
ATOM 2948 O O . ARG B 1 41 ? 1.861 5.687 -5.767 1 93.61 41 ARG B O 1
ATOM 2955 N N . ASP B 1 42 ? 0.687 5.657 -7.633 1 91.2 42 ASP B N 1
ATOM 2956 C CA . ASP B 1 42 ? 1.87 5.551 -8.481 1 91.2 42 ASP B CA 1
ATOM 2957 C C . ASP B 1 42 ? 2.66 6.858 -8.486 1 91.2 42 ASP B C 1
ATOM 2959 O O . ASP B 1 42 ? 3.893 6.844 -8.465 1 91.2 42 ASP B O 1
ATOM 2963 N N . VAL B 1 43 ? 1.939 7.968 -8.509 1 91.22 43 VAL B N 1
ATOM 2964 C CA . VAL B 1 43 ? 2.597 9.269 -8.452 1 91.22 43 VAL B CA 1
ATOM 2965 C C . VAL B 1 43 ? 3.321 9.425 -7.117 1 91.22 43 VAL B C 1
ATOM 2967 O O . VAL B 1 43 ? 4.472 9.867 -7.076 1 91.22 43 VAL B O 1
ATOM 2970 N N . TYR B 1 44 ? 2.646 9.054 -6.075 1 94.47 44 TYR B N 1
ATOM 2971 C CA . TYR B 1 44 ? 3.263 9.11 -4.755 1 94.47 44 TYR B CA 1
ATOM 2972 C C . TYR B 1 44 ? 4.511 8.237 -4.698 1 94.47 44 TYR B C 1
ATOM 2974 O O . TYR B 1 44 ? 5.547 8.659 -4.179 1 94.47 44 TYR B O 1
ATOM 2982 N N . SER B 1 45 ? 4.431 7.045 -5.163 1 94.22 45 SER B N 1
ATOM 2983 C CA . SER B 1 45 ? 5.555 6.114 -5.175 1 94.22 45 SER B CA 1
ATOM 2984 C C . SER B 1 45 ? 6.721 6.665 -5.989 1 94.22 45 SER B C 1
ATOM 2986 O O . SER B 1 45 ? 7.876 6.58 -5.565 1 94.22 45 SER B O 1
ATOM 2988 N N . ALA B 1 46 ? 6.417 7.196 -7.15 1 91.37 46 ALA B N 1
ATOM 2989 C CA . ALA B 1 46 ? 7.457 7.759 -8.006 1 91.37 46 ALA B CA 1
ATOM 2990 C C . ALA B 1 46 ? 8.165 8.922 -7.318 1 91.37 46 ALA B C 1
ATOM 2992 O O . ALA B 1 46 ? 9.39 9.046 -7.398 1 91.37 46 ALA B O 1
ATOM 2993 N N . TRP B 1 47 ? 7.407 9.754 -6.704 1 93.52 47 TRP B N 1
ATOM 2994 C CA . TRP B 1 47 ? 7.985 10.865 -5.955 1 93.52 47 TRP B CA 1
ATOM 2995 C C . TRP B 1 47 ? 8.935 10.358 -4.876 1 93.52 47 TRP B C 1
ATOM 2997 O O . TRP B 1 47 ? 10.054 10.859 -4.739 1 93.52 47 TRP B O 1
ATOM 3007 N N . LEU B 1 48 ? 8.487 9.393 -4.065 1 95.8 48 LEU B N 1
ATOM 3008 C CA . LEU B 1 48 ? 9.308 8.862 -2.982 1 95.8 48 LEU B CA 1
ATOM 3009 C C . LEU B 1 48 ? 10.601 8.263 -3.525 1 95.8 48 LEU B C 1
ATOM 3011 O O . LEU B 1 48 ? 11.665 8.422 -2.922 1 95.8 48 LEU B O 1
ATOM 3015 N N . GLN B 1 49 ? 10.525 7.619 -4.61 1 92.88 49 GLN B N 1
ATOM 3016 C CA . GLN B 1 49 ? 11.71 7.054 -5.247 1 92.88 49 GLN B CA 1
ATOM 3017 C C . GLN B 1 49 ? 12.706 8.146 -5.625 1 92.88 49 GLN B C 1
ATOM 3019 O O . GLN B 1 49 ? 13.915 7.977 -5.457 1 92.88 49 GLN B O 1
ATOM 3024 N N . ARG B 1 50 ? 12.203 9.213 -6.113 1 92.12 50 ARG B N 1
ATOM 3025 C CA . ARG B 1 50 ? 13.07 10.329 -6.477 1 92.12 50 ARG B CA 1
ATOM 3026 C C . ARG B 1 50 ? 13.761 10.909 -5.247 1 92.12 50 ARG B C 1
ATOM 3028 O O . ARG B 1 50 ? 14.939 11.268 -5.302 1 92.12 50 ARG B O 1
ATOM 3035 N N . VAL B 1 51 ? 13.027 10.996 -4.222 1 94.68 51 VAL B N 1
ATOM 3036 C CA . VAL B 1 51 ? 13.587 11.519 -2.98 1 94.68 51 VAL B CA 1
ATOM 3037 C C . VAL B 1 51 ? 14.742 10.633 -2.52 1 94.68 51 VAL B C 1
ATOM 3039 O O . VAL B 1 51 ? 15.81 11.133 -2.158 1 94.68 51 VAL B O 1
ATOM 3042 N N . VAL B 1 52 ? 14.558 9.354 -2.541 1 93.97 52 VAL B N 1
ATOM 3043 C CA . VAL B 1 52 ? 15.549 8.389 -2.077 1 93.97 52 VAL B CA 1
ATOM 3044 C C . VAL B 1 52 ? 16.749 8.385 -3.02 1 93.97 52 VAL B C 1
ATOM 3046 O O . VAL B 1 52 ? 17.896 8.29 -2.576 1 93.97 52 VAL B O 1
ATOM 3049 N N . ALA B 1 53 ? 16.468 8.519 -4.271 1 88.67 53 ALA B N 1
ATOM 3050 C CA . ALA B 1 53 ? 17.535 8.529 -5.269 1 88.67 53 ALA B CA 1
ATOM 3051 C C . ALA B 1 53 ? 18.422 9.761 -5.111 1 88.67 53 ALA B C 1
ATOM 3053 O O . ALA B 1 53 ? 19.596 9.74 -5.486 1 88.67 53 ALA B O 1
ATOM 3054 N N . ALA B 1 54 ? 17.889 10.806 -4.553 1 91.68 54 ALA B N 1
ATOM 3055 C CA . ALA B 1 54 ? 18.604 12.073 -4.427 1 91.68 54 ALA B CA 1
ATOM 3056 C C . ALA B 1 54 ? 19.401 12.126 -3.127 1 91.68 54 ALA B C 1
ATOM 3058 O O . ALA B 1 54 ? 20.159 13.07 -2.894 1 91.68 54 ALA B O 1
ATOM 3059 N N . LEU B 1 55 ? 19.23 11.122 -2.323 1 93.15 55 LEU B N 1
ATOM 3060 C CA . LEU B 1 55 ? 19.967 11.098 -1.065 1 93.15 55 LEU B CA 1
ATOM 3061 C C . LEU B 1 55 ? 21.467 10.984 -1.316 1 93.15 55 LEU B C 1
ATOM 3063 O O . LEU B 1 55 ? 21.892 10.349 -2.284 1 93.15 55 LEU B O 1
ATOM 3067 N N . PRO B 1 56 ? 22.245 11.582 -0.443 1 91.11 56 PRO B N 1
ATOM 3068 C CA . PRO B 1 56 ? 23.698 11.464 -0.584 1 91.11 56 PRO B CA 1
ATOM 3069 C C . PRO B 1 56 ? 24.166 10.014 -0.674 1 91.11 56 PRO B C 1
ATOM 3071 O O . PRO B 1 56 ? 23.67 9.154 0.058 1 91.11 56 PRO B O 1
ATOM 3074 N N . ARG B 1 57 ? 25.135 9.735 -1.511 1 88.16 57 ARG B N 1
ATOM 3075 C CA . ARG B 1 57 ? 25.675 8.397 -1.731 1 88.16 57 ARG B CA 1
ATOM 3076 C C . ARG B 1 57 ? 26.73 8.053 -0.685 1 88.16 57 ARG B C 1
ATOM 3078 O O . ARG B 1 57 ? 27.263 8.943 -0.018 1 88.16 57 ARG B O 1
ATOM 3085 N N . GLY B 1 58 ? 26.972 6.843 -0.513 1 89.59 58 GLY B N 1
ATOM 3086 C CA . GLY B 1 58 ? 28.005 6.399 0.409 1 89.59 58 GLY B CA 1
ATOM 3087 C C . GLY B 1 58 ? 27.512 6.259 1.837 1 89.59 58 GLY B C 1
ATOM 3088 O O . GLY B 1 58 ? 28.3 6.006 2.75 1 89.59 58 GLY B O 1
ATOM 3089 N N . LYS B 1 59 ? 26.234 6.593 1.997 1 93.16 59 LYS B N 1
ATOM 3090 C CA . LYS B 1 59 ?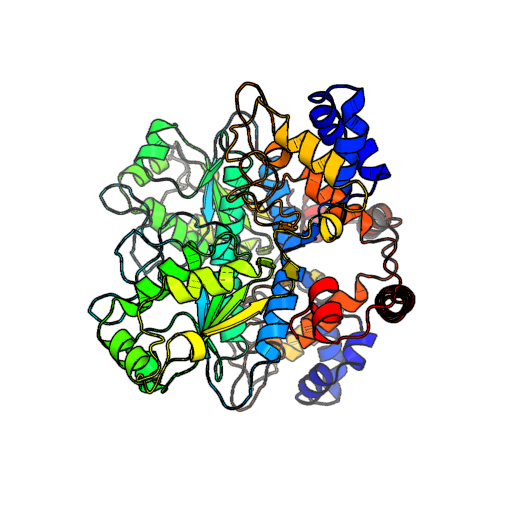 25.622 6.434 3.313 1 93.16 59 LYS B CA 1
ATOM 3091 C C . LYS B 1 59 ? 24.512 5.387 3.279 1 93.16 59 LYS B C 1
ATOM 3093 O O . LYS B 1 59 ? 23.992 5.06 2.211 1 93.16 59 LYS B O 1
ATOM 3098 N N . THR B 1 60 ? 24.32 4.86 4.427 1 96.94 60 THR B N 1
ATOM 3099 C CA . THR B 1 60 ? 23.195 3.949 4.601 1 96.94 60 THR B CA 1
ATOM 3100 C C . THR B 1 60 ? 22.08 4.614 5.403 1 96.94 60 THR B C 1
ATOM 3102 O O . THR B 1 60 ? 22.347 5.367 6.342 1 96.94 60 THR B O 1
ATOM 3105 N N . TYR B 1 61 ? 20.918 4.392 5.021 1 98.34 61 TYR B N 1
ATOM 3106 C CA . TYR B 1 61 ? 19.753 5.03 5.624 1 98.34 61 TYR B CA 1
ATOM 3107 C C . TYR B 1 61 ? 18.79 3.989 6.182 1 98.34 61 TYR B C 1
ATOM 3109 O O . TYR B 1 61 ? 18.588 2.934 5.578 1 98.34 61 TYR B O 1
ATOM 3117 N N . ALA B 1 62 ? 18.215 4.275 7.318 1 98.59 62 ALA B N 1
ATOM 3118 C CA . ALA B 1 62 ? 17.135 3.459 7.867 1 98.59 62 ALA B CA 1
ATOM 3119 C C . ALA B 1 62 ? 15.776 4.105 7.615 1 98.59 62 ALA B C 1
ATOM 3121 O O . ALA B 1 62 ? 15.544 5.25 8.01 1 98.59 62 ALA B O 1
ATOM 3122 N N . LEU B 1 63 ? 14.934 3.4 6.993 1 98.55 63 LEU B N 1
ATOM 3123 C CA . LEU B 1 63 ? 13.616 3.917 6.64 1 98.55 63 LEU B CA 1
ATOM 3124 C C . LEU B 1 63 ? 12.563 3.45 7.639 1 98.55 63 LEU B C 1
ATOM 3126 O O . LEU B 1 63 ? 12.546 2.28 8.028 1 98.55 63 LEU B O 1
ATOM 3130 N N . TYR B 1 64 ? 11.724 4.362 8.037 1 98.43 64 TYR B N 1
ATOM 3131 C CA . TYR B 1 64 ? 10.603 4.059 8.92 1 98.43 64 TYR B CA 1
ATOM 3132 C C . TYR B 1 64 ? 9.322 4.714 8.418 1 98.43 64 TYR B C 1
ATOM 3134 O O . TYR B 1 64 ? 9.322 5.891 8.05 1 98.43 64 TYR B O 1
ATOM 3142 N N . SER B 1 65 ? 8.26 3.91 8.327 1 97.45 65 SER B N 1
ATOM 3143 C CA . SER B 1 65 ? 6.932 4.473 8.105 1 97.45 65 SER B CA 1
ATOM 3144 C C . SER B 1 65 ? 6.36 5.065 9.388 1 97.45 65 SER B C 1
ATOM 3146 O O . SER B 1 65 ? 6.261 4.377 10.406 1 97.45 65 SER B O 1
ATOM 3148 N N . VAL B 1 66 ? 6.022 6.351 9.351 1 96.99 66 VAL B N 1
ATOM 3149 C CA . VAL B 1 66 ? 5.382 6.97 10.507 1 96.99 66 VAL B CA 1
ATOM 3150 C C . VAL B 1 66 ? 4.004 6.35 10.729 1 96.99 66 VAL B C 1
ATOM 3152 O O . VAL B 1 66 ? 3.206 6.244 9.794 1 96.99 66 VAL B O 1
ATOM 3155 N N . ARG B 1 67 ? 3.793 5.843 11.883 1 93.52 67 ARG B N 1
ATOM 3156 C CA . ARG B 1 67 ? 2.518 5.209 12.199 1 93.52 67 ARG B CA 1
ATOM 3157 C C . ARG B 1 67 ? 2.021 5.634 13.577 1 93.52 67 ARG B C 1
ATOM 3159 O O . ARG B 1 67 ? 2.779 6.2 14.368 1 93.52 67 ARG B O 1
ATOM 3166 N N . LYS B 1 68 ? 0.782 5.372 13.74 1 87.46 68 LYS B N 1
ATOM 3167 C CA . LYS B 1 68 ? 0.196 5.645 15.049 1 87.46 68 LYS B CA 1
ATOM 3168 C C . LYS B 1 68 ? 0.632 4.603 16.075 1 87.46 68 LYS B C 1
ATOM 3170 O O . LYS B 1 68 ? 0.544 3.4 15.822 1 87.46 68 LYS B O 1
ATOM 3175 N N . LEU B 1 69 ? 1.177 5.08 17.129 1 90.58 69 LEU B N 1
ATOM 3176 C CA . LEU B 1 69 ? 1.547 4.237 18.26 1 90.58 69 LEU B CA 1
ATOM 3177 C C . LEU B 1 69 ? 0.723 4.59 19.494 1 90.58 69 LEU B C 1
ATOM 3179 O O . LEU B 1 69 ? 0.241 5.717 19.622 1 90.58 69 LEU B O 1
ATOM 3183 N N . GLU B 1 70 ? 0.489 3.594 20.226 1 85.27 70 GLU B N 1
ATOM 3184 C CA . GLU B 1 70 ? -0.185 3.892 21.486 1 85.27 70 GLU B CA 1
ATOM 3185 C C . GLU B 1 70 ? 0.596 4.92 22.3 1 85.27 70 GLU B C 1
ATOM 3187 O O . GLU B 1 70 ? 1.828 4.928 22.281 1 85.27 70 GLU B O 1
ATOM 3192 N N . HIS B 1 71 ? -0.163 5.78 22.93 1 83.68 71 HIS B N 1
ATOM 3193 C CA . HIS B 1 71 ? 0.466 6.833 23.718 1 83.68 71 HIS B CA 1
ATOM 3194 C C . HIS B 1 71 ? 1.45 6.253 24.729 1 83.68 71 HIS B C 1
ATOM 3196 O O . HIS B 1 71 ? 1.112 5.325 25.468 1 83.68 71 HIS B O 1
ATOM 3202 N N . GLY B 1 72 ? 2.64 6.807 24.69 1 81.87 72 GLY B N 1
ATOM 3203 C CA . GLY B 1 72 ? 3.643 6.4 25.661 1 81.87 72 GLY B CA 1
ATOM 3204 C C . GLY B 1 72 ? 4.366 5.124 25.272 1 81.87 72 GLY B C 1
ATOM 3205 O O . GLY B 1 72 ? 5.266 4.673 25.984 1 81.87 72 GLY B O 1
ATOM 3206 N N . SER B 1 73 ? 3.934 4.552 24.129 1 89.97 73 SER B N 1
ATOM 3207 C CA . SER B 1 73 ? 4.588 3.321 23.699 1 89.97 73 SER B CA 1
ATOM 3208 C C . SER B 1 73 ? 5.849 3.617 22.892 1 89.97 73 SER B C 1
ATOM 3210 O O . SER B 1 73 ? 5.858 4.523 22.056 1 89.97 73 SER B O 1
ATOM 3212 N N . PRO B 1 74 ? 6.876 2.861 23.189 1 95.36 74 PRO B N 1
ATOM 3213 C CA . PRO B 1 74 ? 8.116 3.024 22.425 1 95.36 74 PRO B CA 1
ATOM 3214 C C . PRO B 1 74 ? 8.054 2.361 21.052 1 95.36 74 PRO B C 1
ATOM 3216 O O . PRO B 1 74 ? 7.175 1.532 20.801 1 95.36 74 PRO B O 1
ATOM 3219 N N . LEU B 1 75 ? 8.901 2.808 20.168 1 97.34 75 LEU B N 1
ATOM 3220 C CA . LEU B 1 75 ? 9 2.149 18.87 1 97.34 75 LEU B CA 1
ATOM 3221 C C . LEU B 1 75 ? 9.718 0.81 18.993 1 97.34 75 LEU B C 1
ATOM 3223 O O . LEU B 1 75 ? 9.371 -0.151 18.303 1 97.34 75 LEU B O 1
ATOM 3227 N N . TRP B 1 76 ? 10.779 0.817 19.862 1 97.93 76 TRP B N 1
ATOM 3228 C CA . TRP B 1 76 ? 11.523 -0.407 20.142 1 97.93 76 TRP B CA 1
ATOM 3229 C C . TRP B 1 76 ? 11.249 -0.898 21.559 1 97.93 76 TRP B C 1
ATOM 3231 O O . TRP B 1 76 ? 11.155 -0.098 22.493 1 97.93 76 TRP B O 1
ATOM 3241 N N . ASN B 1 77 ? 11.104 -2.191 21.704 1 95.92 77 ASN B N 1
ATOM 3242 C CA . ASN B 1 77 ? 10.954 -2.753 23.042 1 95.92 77 ASN B CA 1
ATOM 3243 C C . ASN B 1 77 ? 12.279 -2.761 23.799 1 95.92 77 ASN B C 1
ATOM 3245 O O . ASN B 1 77 ? 13.279 -2.229 23.313 1 95.92 77 ASN B O 1
ATOM 3249 N N . ASP B 1 78 ? 12.285 -3.383 24.917 1 95.41 78 ASP B N 1
ATOM 3250 C CA . ASP B 1 78 ? 13.46 -3.347 25.783 1 95.41 78 ASP B CA 1
ATOM 3251 C C . ASP B 1 78 ? 14.64 -4.069 25.138 1 95.41 78 ASP B C 1
ATOM 3253 O O . ASP B 1 78 ? 15.797 -3.713 25.374 1 95.41 78 ASP B O 1
ATOM 3257 N N . GLU B 1 79 ? 14.316 -5.077 24.265 1 95.45 79 GLU B N 1
ATOM 3258 C CA . GLU B 1 79 ? 15.357 -5.857 23.603 1 95.45 79 GLU B CA 1
ATOM 3259 C C . GLU B 1 79 ? 15.864 -5.149 22.349 1 95.45 79 GLU B C 1
ATOM 3261 O O . GLU B 1 79 ? 16.802 -5.619 21.701 1 95.45 79 GLU B O 1
ATOM 3266 N N . GLY B 1 80 ? 15.243 -3.992 22.03 1 96.64 80 GLY B N 1
ATOM 3267 C CA . GLY B 1 80 ? 15.69 -3.217 20.883 1 96.64 80 GLY B CA 1
ATOM 3268 C C . GLY B 1 80 ? 15.021 -3.632 19.586 1 96.64 80 GLY B C 1
ATOM 3269 O O . GLY B 1 80 ? 15.451 -3.228 18.503 1 96.64 80 GLY B O 1
ATOM 3270 N N . GLU B 1 81 ? 13.98 -4.444 19.704 1 96.7 81 GLU B N 1
ATOM 3271 C CA . GLU B 1 81 ? 13.233 -4.875 18.527 1 96.7 81 GLU B CA 1
ATOM 3272 C C . GLU B 1 81 ? 12.053 -3.946 18.251 1 96.7 81 GLU B C 1
ATOM 3274 O O . GLU B 1 81 ? 11.403 -3.467 19.182 1 96.7 81 GLU B O 1
ATOM 3279 N N . ILE B 1 82 ? 11.775 -3.746 17.035 1 96.35 82 ILE B N 1
ATOM 3280 C CA . ILE B 1 82 ? 10.659 -2.88 16.671 1 96.35 82 ILE B CA 1
ATOM 3281 C C . ILE B 1 82 ? 9.344 -3.519 17.113 1 96.35 82 ILE B C 1
ATOM 3283 O O . ILE B 1 82 ? 9.157 -4.73 16.974 1 96.35 82 ILE B O 1
ATOM 3287 N N . VAL B 1 83 ? 8.479 -2.723 17.638 1 95.74 83 VAL B N 1
ATOM 3288 C CA . VAL B 1 83 ? 7.209 -3.215 18.161 1 95.74 83 VAL B CA 1
ATOM 3289 C C . VAL B 1 83 ? 6.312 -3.658 17.008 1 95.74 83 VAL B C 1
ATOM 3291 O O . VAL B 1 83 ? 6.294 -3.026 15.949 1 95.74 83 VAL B O 1
ATOM 3294 N N . ALA B 1 84 ? 5.543 -4.644 17.225 1 94.19 84 ALA B N 1
ATOM 3295 C CA . ALA B 1 84 ? 4.643 -5.215 16.227 1 94.19 84 ALA B CA 1
ATOM 3296 C C . ALA B 1 84 ? 3.551 -4.222 15.841 1 94.19 84 ALA B C 1
ATOM 3298 O O . ALA B 1 84 ? 3.289 -3.262 16.571 1 94.19 84 ALA B O 1
ATOM 3299 N N . ARG B 1 85 ? 2.985 -4.431 14.734 1 94.19 85 ARG B N 1
ATOM 3300 C CA . ARG B 1 85 ? 1.85 -3.657 14.245 1 94.19 85 ARG B CA 1
ATOM 3301 C C . ARG B 1 85 ? 0.535 -4.377 14.524 1 94.19 85 ARG B C 1
ATOM 3303 O O . ARG B 1 85 ? 0.512 -5.599 14.683 1 94.19 85 ARG B O 1
ATOM 3310 N N . PRO B 1 86 ? -0.508 -3.608 14.613 1 92.74 86 PRO B N 1
ATOM 3311 C CA . PRO B 1 86 ? -1.803 -4.265 14.808 1 92.74 86 PRO B CA 1
ATOM 3312 C C . PRO B 1 86 ? -2.159 -5.216 13.668 1 92.74 86 PRO B C 1
ATOM 3314 O O . PRO B 1 86 ? -1.669 -5.054 12.547 1 92.74 86 PRO B O 1
ATOM 3317 N N . GLY B 1 87 ? -3.012 -6.186 13.995 1 92.39 87 GLY B N 1
ATOM 3318 C CA . GLY B 1 87 ? -3.457 -7.139 12.991 1 92.39 87 GLY B CA 1
ATOM 3319 C C . GLY B 1 87 ? -4.381 -6.527 11.955 1 92.39 87 GLY B C 1
ATOM 3320 O O . GLY B 1 87 ? -4.445 -6.998 10.817 1 92.39 87 GLY B O 1
ATOM 3321 N N . ASP B 1 88 ? -5.087 -5.509 12.317 1 92.28 88 ASP B N 1
ATOM 3322 C CA . ASP B 1 88 ? -5.964 -4.812 11.381 1 92.28 88 ASP B CA 1
ATOM 3323 C C . ASP B 1 88 ? -5.205 -3.727 10.621 1 92.28 88 ASP B C 1
ATOM 3325 O O . ASP B 1 88 ? -4.02 -3.5 10.871 1 92.28 88 ASP B O 1
ATOM 3329 N N . SER B 1 89 ? -5.83 -3.189 9.678 1 91.82 89 SER B N 1
ATOM 3330 C CA . SER B 1 89 ? -5.173 -2.259 8.765 1 91.82 89 SER B CA 1
ATOM 3331 C C . SER B 1 89 ? -4.913 -0.915 9.437 1 91.82 89 SER B C 1
ATOM 3333 O O . SER B 1 89 ? -5.707 -0.466 10.266 1 91.82 89 SER B O 1
ATOM 3335 N N . LEU B 1 90 ? -3.832 -0.249 9.008 1 88.12 90 LEU B N 1
ATOM 3336 C CA . LEU B 1 90 ? -3.455 1.061 9.526 1 88.12 90 LEU B CA 1
ATOM 3337 C C . LEU B 1 90 ? -3.805 2.161 8.53 1 88.12 90 LEU B C 1
ATOM 3339 O O . LEU B 1 90 ? -3.66 3.348 8.832 1 88.12 90 LEU B O 1
ATOM 3343 N N . GLY B 1 91 ? -4.227 1.791 7.34 1 87.28 91 GLY B N 1
ATOM 3344 C CA . GLY B 1 91 ? -4.56 2.779 6.327 1 87.28 91 GLY B CA 1
ATOM 3345 C C . GLY B 1 91 ? -3.384 3.146 5.442 1 87.28 91 GLY B C 1
ATOM 3346 O O . GLY B 1 91 ? -2.722 2.268 4.885 1 87.28 91 GLY B O 1
ATOM 3347 N N . SER B 1 92 ? -3.141 4.493 5.321 1 90.29 92 SER B N 1
ATOM 3348 C CA . SER B 1 92 ? -2.101 5.002 4.432 1 90.29 92 SER B CA 1
ATOM 3349 C C . SER B 1 92 ? -0.72 4.518 4.863 1 90.29 92 SER B C 1
ATOM 3351 O O . SER B 1 92 ? 0.166 4.33 4.026 1 90.29 92 SER B O 1
ATOM 3353 N N . GLU B 1 93 ? -0.558 4.255 6.125 1 93.26 93 GLU B N 1
ATOM 3354 C CA . GLU B 1 93 ? 0.717 3.776 6.65 1 93.26 93 GLU B CA 1
ATOM 3355 C C . GLU B 1 93 ? 1.117 2.451 6.007 1 93.26 93 GLU B C 1
ATOM 3357 O O . GLU B 1 93 ? 2.299 2.211 5.751 1 93.26 93 GLU B O 1
ATOM 3362 N N . ASP B 1 94 ? 0.116 1.663 5.778 1 95.69 94 ASP B N 1
ATOM 3363 C CA . ASP B 1 94 ? 0.384 0.352 5.195 1 95.69 94 ASP B CA 1
ATOM 3364 C C . ASP B 1 94 ? 0.925 0.484 3.773 1 95.69 94 ASP B C 1
ATOM 3366 O O . ASP B 1 94 ? 1.773 -0.304 3.35 1 95.69 94 ASP B O 1
ATOM 3370 N N . LEU B 1 95 ? 0.424 1.476 3.061 1 95.65 95 LEU B N 1
ATOM 3371 C CA . LEU B 1 95 ? 0.988 1.729 1.739 1 95.65 95 LEU B CA 1
ATOM 3372 C C . LEU B 1 95 ? 2.461 2.109 1.84 1 95.65 95 LEU B C 1
ATOM 3374 O O . LEU B 1 95 ? 3.291 1.601 1.083 1 95.65 95 LEU B O 1
ATOM 3378 N N . VAL B 1 96 ? 2.764 2.957 2.759 1 96.8 96 VAL B N 1
ATOM 3379 C CA . VAL B 1 96 ? 4.139 3.41 2.942 1 96.8 96 VAL B CA 1
ATOM 3380 C C . VAL B 1 96 ? 5.027 2.225 3.317 1 96.8 96 VAL B C 1
ATOM 3382 O O . VAL B 1 96 ? 6.15 2.102 2.822 1 96.8 96 VAL B O 1
ATOM 3385 N N . TYR B 1 97 ? 4.502 1.316 4.169 1 96.82 97 TYR B N 1
ATOM 3386 C CA . TYR B 1 97 ? 5.241 0.105 4.508 1 96.82 97 TYR B CA 1
ATOM 3387 C C . TYR B 1 97 ? 5.599 -0.685 3.255 1 96.82 97 TYR B C 1
ATOM 3389 O O . TYR B 1 97 ? 6.726 -1.168 3.119 1 96.82 97 TYR B O 1
ATOM 3397 N N . SER B 1 98 ? 4.634 -0.776 2.385 1 94.89 98 SER B N 1
ATOM 3398 C CA . SER B 1 98 ? 4.863 -1.51 1.145 1 94.89 98 SER B CA 1
ATOM 3399 C C . SER B 1 98 ? 5.941 -0.842 0.298 1 94.89 98 SER B C 1
ATOM 3401 O O . SER B 1 98 ? 6.781 -1.521 -0.296 1 94.89 98 SER B O 1
ATOM 3403 N N . LEU B 1 99 ? 5.944 0.44 0.24 1 95.74 99 LEU B N 1
ATOM 3404 C CA . LEU B 1 99 ? 6.913 1.184 -0.557 1 95.74 99 LEU B CA 1
ATOM 3405 C C . LEU B 1 99 ? 8.309 1.079 0.049 1 95.74 99 LEU B C 1
ATOM 3407 O O . LEU B 1 99 ? 9.296 0.939 -0.677 1 95.74 99 LEU B O 1
ATOM 3411 N N . VAL B 1 100 ? 8.351 1.124 1.362 1 96.4 100 VAL B N 1
ATOM 3412 C CA . VAL B 1 100 ? 9.629 0.991 2.054 1 96.4 100 VAL B CA 1
ATOM 3413 C C . VAL B 1 100 ? 10.234 -0.38 1.762 1 96.4 100 VAL B C 1
ATOM 3415 O O . VAL B 1 100 ? 11.434 -0.493 1.498 1 96.4 100 VAL B O 1
ATOM 3418 N N . ALA B 1 101 ? 9.391 -1.389 1.778 1 94.63 101 ALA B N 1
ATOM 3419 C CA . ALA B 1 101 ? 9.849 -2.743 1.477 1 94.63 101 ALA B CA 1
ATOM 3420 C C . ALA B 1 101 ? 10.473 -2.814 0.086 1 94.63 101 ALA B C 1
ATOM 3422 O O . ALA B 1 101 ? 11.552 -3.385 -0.089 1 94.63 101 ALA B O 1
ATOM 3423 N N . ASN B 1 102 ? 9.794 -2.211 -0.806 1 92.3 102 ASN B N 1
ATOM 3424 C CA . ASN B 1 102 ? 10.261 -2.232 -2.188 1 92.3 102 ASN B CA 1
ATOM 3425 C C . ASN B 1 102 ? 11.569 -1.463 -2.35 1 92.3 102 ASN B C 1
ATOM 3427 O O . ASN B 1 102 ? 12.477 -1.913 -3.051 1 92.3 102 ASN B O 1
ATOM 3431 N N . LEU B 1 103 ? 11.644 -0.334 -1.732 1 93.75 103 LEU B N 1
ATOM 3432 C CA . LEU B 1 103 ? 12.849 0.487 -1.793 1 93.75 103 LEU B CA 1
ATOM 3433 C C . LEU B 1 103 ? 14.042 -0.255 -1.201 1 93.75 103 LEU B C 1
ATOM 3435 O O . LEU B 1 103 ? 15.125 -0.269 -1.791 1 93.75 103 LEU B O 1
ATOM 3439 N N . ALA B 1 104 ? 13.844 -0.869 -0.068 1 94.3 104 ALA B N 1
ATOM 3440 C CA . ALA B 1 104 ? 14.919 -1.58 0.618 1 94.3 104 ALA B CA 1
ATOM 3441 C C . ALA B 1 104 ? 15.383 -2.787 -0.193 1 94.3 104 ALA B C 1
ATOM 3443 O O . ALA B 1 104 ? 16.58 -3.077 -0.256 1 94.3 104 ALA B O 1
ATOM 3444 N N . A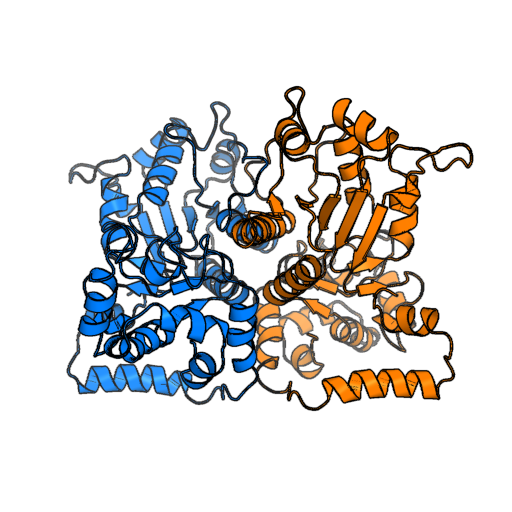RG B 1 105 ? 14.446 -3.447 -0.835 1 91.43 105 ARG B N 1
ATOM 3445 C CA . ARG B 1 105 ? 14.786 -4.608 -1.652 1 91.43 105 ARG B CA 1
ATOM 3446 C C . ARG B 1 105 ? 15.58 -4.195 -2.886 1 91.43 105 ARG B C 1
ATOM 3448 O O . ARG B 1 105 ? 16.482 -4.915 -3.32 1 91.43 105 ARG B O 1
ATOM 3455 N N . ALA B 1 106 ? 15.21 -3.075 -3.394 1 88.42 106 ALA B N 1
ATOM 3456 C CA . ALA B 1 106 ? 15.875 -2.586 -4.599 1 88.42 106 ALA B CA 1
ATOM 3457 C C . ALA B 1 106 ? 17.265 -2.044 -4.276 1 88.42 106 ALA B C 1
ATOM 3459 O O . ALA B 1 106 ? 18.125 -1.958 -5.156 1 88.42 106 ALA B O 1
ATOM 3460 N N . ASN B 1 107 ? 17.454 -1.621 -2.984 1 89.86 107 ASN B N 1
ATOM 3461 C CA . ASN B 1 107 ? 18.709 -1.018 -2.548 1 89.86 107 ASN B CA 1
ATOM 3462 C C . ASN B 1 107 ? 19.173 -1.592 -1.212 1 89.86 107 ASN B C 1
ATOM 3464 O O . ASN B 1 107 ? 19.371 -0.85 -0.248 1 89.86 107 ASN B O 1
ATOM 3468 N N . PRO B 1 108 ? 19.455 -2.875 -1.172 1 89.03 108 PRO B N 1
ATOM 3469 C CA . PRO B 1 108 ? 19.713 -3.54 0.107 1 89.03 108 PRO B CA 1
ATOM 3470 C C . PRO B 1 108 ? 21.008 -3.069 0.766 1 89.03 108 PRO B C 1
ATOM 3472 O O . PRO B 1 108 ? 21.169 -3.198 1.982 1 89.03 108 PRO B O 1
ATOM 3475 N N . GLN B 1 109 ? 21.891 -2.48 -0.005 1 89.67 109 GLN B N 1
ATOM 3476 C CA . GLN B 1 109 ? 23.175 -2.061 0.547 1 89.67 109 GLN B CA 1
ATOM 3477 C C . GLN B 1 109 ? 23.076 -0.677 1.18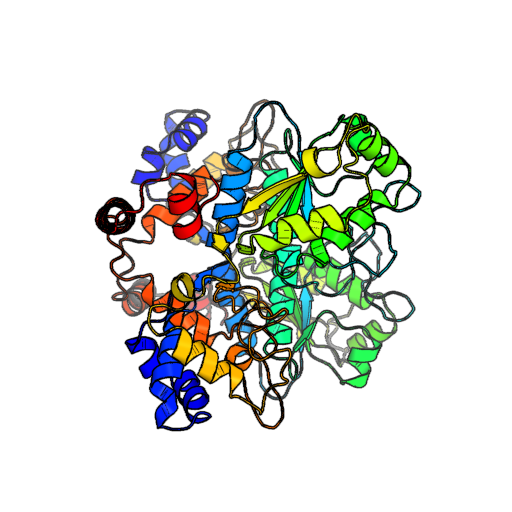1 1 89.67 109 GLN B C 1
ATOM 3479 O O . GLN B 1 109 ? 23.911 -0.306 2.009 1 89.67 109 GLN B O 1
ATOM 3484 N N . THR B 1 110 ? 21.999 0.026 0.833 1 94.51 110 THR B N 1
ATOM 3485 C CA . THR B 1 110 ? 21.986 1.423 1.254 1 94.51 110 THR B CA 1
ATOM 3486 C C . THR B 1 110 ? 20.744 1.725 2.087 1 94.51 110 THR B C 1
ATOM 3488 O O . THR B 1 110 ? 20.687 2.745 2.777 1 94.51 110 THR B O 1
ATOM 3491 N N . LEU B 1 111 ? 19.748 0.889 1.986 1 96.63 111 LEU B N 1
ATOM 3492 C CA . LEU B 1 111 ? 18.492 1.18 2.671 1 96.63 111 LEU B CA 1
ATOM 3493 C C . LEU B 1 111 ? 18.087 0.022 3.577 1 96.63 111 LEU B C 1
ATOM 3495 O O . LEU B 1 111 ? 18.104 -1.137 3.156 1 96.63 111 LEU B O 1
ATOM 3499 N N . LEU B 1 112 ? 17.77 0.39 4.791 1 97.91 112 LEU B N 1
ATOM 3500 C CA . LEU B 1 112 ? 17.313 -0.596 5.764 1 97.91 112 LEU B CA 1
ATOM 3501 C C . LEU B 1 112 ? 15.834 -0.4 6.082 1 97.91 112 LEU B C 1
ATOM 3503 O O . LEU B 1 112 ? 15.363 0.735 6.189 1 97.91 112 LEU B O 1
ATOM 3507 N N . ASP B 1 113 ? 15.105 -1.465 6.207 1 97.16 113 ASP B N 1
ATOM 3508 C CA . ASP B 1 113 ? 13.668 -1.487 6.464 1 97.16 113 ASP B CA 1
ATOM 3509 C C . ASP B 1 113 ? 13.378 -1.702 7.947 1 97.16 113 ASP B C 1
ATOM 3511 O O . ASP B 1 113 ? 13.489 -2.821 8.451 1 97.16 113 ASP B O 1
ATOM 3515 N N . HIS B 1 114 ? 12.957 -0.658 8.639 1 97.98 114 HIS B N 1
ATOM 3516 C CA . HIS B 1 114 ? 12.489 -0.722 10.019 1 97.98 114 HIS B CA 1
ATOM 3517 C C . HIS B 1 114 ? 13.43 -1.558 10.881 1 97.98 114 HIS B C 1
ATOM 3519 O O . HIS B 1 114 ? 13.001 -2.52 11.522 1 97.98 114 HIS B O 1
ATOM 3525 N N . SER B 1 115 ? 14.562 -1.091 11.032 1 97.68 115 SER B N 1
ATOM 3526 C CA . SER B 1 115 ? 15.643 -1.853 11.65 1 97.68 115 SER B CA 1
ATOM 3527 C C . SER B 1 115 ? 15.546 -1.814 13.171 1 97.68 115 SER B C 1
ATOM 3529 O O . SER B 1 115 ? 15.064 -0.834 13.743 1 97.68 115 SER B O 1
ATOM 3531 N N . SER B 1 116 ? 16.031 -2.859 13.752 1 97.91 116 SER B N 1
ATOM 3532 C CA . SER B 1 116 ? 16.212 -2.914 15.198 1 97.91 116 SER B CA 1
ATOM 3533 C C . SER B 1 116 ? 17.419 -2.09 15.636 1 97.91 116 SER B C 1
ATOM 3535 O O . SER B 1 116 ? 18.244 -1.7 14.807 1 97.91 116 SER B O 1
ATOM 3537 N N . LEU B 1 117 ? 17.481 -1.894 16.948 1 97.94 117 LEU B N 1
ATOM 3538 C CA . LEU B 1 117 ? 18.589 -1.098 17.465 1 97.94 117 LEU B CA 1
ATOM 3539 C C . LEU B 1 117 ? 19.916 -1.824 17.271 1 97.94 117 LEU B C 1
ATOM 3541 O O . LEU B 1 117 ? 20.942 -1.192 17.008 1 97.94 117 LEU B O 1
ATOM 3545 N N . SER B 1 118 ? 19.903 -3.122 17.406 1 97.67 118 SER B N 1
ATOM 3546 C CA . SER B 1 118 ? 21.123 -3.899 17.208 1 97.67 118 SER B CA 1
ATOM 3547 C C . SER B 1 118 ? 21.627 -3.781 15.774 1 97.67 118 SER B C 1
ATOM 3549 O O . SER B 1 118 ? 22.827 -3.615 15.544 1 97.67 118 SER B O 1
ATOM 3551 N N . GLU B 1 119 ? 20.745 -3.841 14.868 1 97.17 119 GLU B N 1
ATOM 3552 C CA . GLU B 1 119 ? 21.126 -3.712 13.464 1 97.17 119 GLU B CA 1
ATOM 3553 C C . GLU B 1 119 ? 21.672 -2.318 13.167 1 97.17 119 GLU B C 1
ATOM 3555 O O . GLU B 1 119 ? 22.636 -2.171 12.413 1 97.17 119 GLU B O 1
ATOM 3560 N N . LEU B 1 120 ? 21.017 -1.342 13.713 1 97.9 120 LEU B N 1
ATOM 3561 C CA . LEU B 1 120 ? 21.458 0.035 13.518 1 97.9 120 LEU B CA 1
ATOM 3562 C C . LEU B 1 120 ? 22.872 0.234 14.054 1 97.9 120 LEU B C 1
ATOM 3564 O O . LEU B 1 120 ? 23.686 0.919 13.431 1 97.9 120 LEU B O 1
ATOM 3568 N N . ARG B 1 121 ? 23.107 -0.349 15.195 1 97.17 121 ARG B N 1
ATOM 3569 C CA . ARG B 1 121 ? 24.427 -0.262 15.811 1 97.17 121 ARG B CA 1
ATOM 3570 C C . ARG B 1 121 ? 25.475 -0.975 14.963 1 97.17 121 ARG B C 1
ATOM 3572 O O . ARG B 1 121 ? 26.536 -0.416 14.677 1 97.17 121 ARG B O 1
ATOM 3579 N N . ASP B 1 122 ? 25.173 -2.176 14.53 1 96.96 122 ASP B N 1
ATOM 3580 C CA . ASP B 1 122 ? 26.106 -3.011 13.78 1 96.96 122 ASP B CA 1
ATOM 3581 C C . ASP B 1 122 ? 26.483 -2.357 12.452 1 96.96 122 ASP B C 1
ATOM 3583 O O . ASP B 1 122 ? 27.635 -2.436 12.02 1 96.96 122 ASP B O 1
ATOM 3587 N N . LYS B 1 123 ? 25.554 -1.667 11.915 1 96.28 123 LYS B N 1
ATOM 3588 C CA . LYS B 1 123 ? 25.782 -1.081 10.597 1 96.28 123 LYS B CA 1
ATOM 3589 C C . LYS B 1 123 ? 26.149 0.396 10.708 1 96.28 123 LYS B C 1
ATOM 3591 O O . LYS B 1 123 ? 26.294 1.082 9.694 1 96.28 123 LYS B O 1
ATOM 3596 N N . LYS B 1 124 ? 26.178 0.911 11.923 1 96.06 124 LYS B N 1
ATOM 3597 C CA . LYS B 1 124 ? 26.588 2.283 12.211 1 96.06 124 LYS B CA 1
ATOM 3598 C C . LYS B 1 124 ? 25.747 3.284 11.425 1 96.06 124 LYS B C 1
ATOM 3600 O O . LYS B 1 124 ? 26.287 4.142 10.725 1 96.06 124 LYS B O 1
ATOM 3605 N N . ILE B 1 125 ? 24.488 3.108 11.582 1 97.81 125 ILE B N 1
ATOM 3606 C CA . ILE B 1 125 ? 23.546 3.947 10.849 1 97.81 125 ILE B CA 1
ATOM 3607 C C . ILE B 1 125 ? 23.361 5.275 11.58 1 97.81 125 ILE B C 1
ATOM 3609 O O . ILE B 1 125 ? 23.1 5.295 12.786 1 97.81 125 ILE B O 1
ATOM 3613 N N . HIS B 1 126 ? 23.399 6.367 10.848 1 97.81 126 HIS B N 1
ATOM 3614 C CA . HIS B 1 126 ? 23.268 7.684 11.461 1 97.81 126 HIS B CA 1
ATOM 3615 C C . HIS B 1 126 ? 22.104 8.461 10.854 1 97.81 126 HIS B C 1
ATOM 3617 O O . HIS B 1 126 ? 21.662 9.465 11.416 1 97.81 126 HIS B O 1
ATOM 3623 N N . ASP B 1 127 ? 21.616 8.026 9.703 1 98.26 127 ASP B N 1
ATOM 3624 C CA . ASP B 1 127 ? 20.59 8.757 8.966 1 98.26 127 ASP B CA 1
ATOM 3625 C C . ASP B 1 127 ? 19.276 7.981 8.938 1 98.26 127 ASP B C 1
ATOM 3627 O O . ASP B 1 127 ? 19.235 6.835 8.486 1 98.26 127 ASP B O 1
ATOM 3631 N N . TYR B 1 128 ? 18.242 8.635 9.405 1 98.56 128 TYR B N 1
ATOM 3632 C CA . TYR B 1 128 ? 16.927 8.018 9.542 1 98.56 128 TYR B CA 1
ATOM 3633 C C . TYR B 1 128 ? 15.884 8.768 8.723 1 98.56 128 TYR B C 1
ATOM 3635 O O . TYR B 1 128 ? 15.689 9.972 8.908 1 98.56 128 TYR B O 1
ATOM 3643 N N . LEU B 1 129 ? 15.25 8.076 7.821 1 98.54 129 LEU B N 1
ATOM 3644 C CA . LEU B 1 129 ? 14.17 8.653 7.028 1 98.54 129 LEU B CA 1
ATOM 3645 C C . LEU B 1 129 ? 12.81 8.281 7.609 1 98.54 129 LEU B C 1
ATOM 3647 O O . LEU B 1 129 ? 12.451 7.102 7.655 1 98.54 129 LEU B O 1
ATOM 3651 N N . LEU B 1 130 ? 12.13 9.238 8.086 1 98.65 130 LEU B N 1
ATOM 3652 C CA . LEU B 1 130 ? 10.754 9.057 8.538 1 98.65 130 LEU B CA 1
ATOM 3653 C C . LEU B 1 130 ? 9.767 9.462 7.448 1 98.65 130 LEU B C 1
ATOM 3655 O O . LEU B 1 130 ? 9.677 10.639 7.092 1 98.65 130 LEU B O 1
ATOM 3659 N N . ILE B 1 131 ? 8.975 8.48 6.978 1 98.39 131 ILE B N 1
ATOM 3660 C CA . ILE B 1 131 ? 8.198 8.686 5.761 1 98.39 131 ILE B CA 1
ATOM 3661 C C . ILE B 1 131 ? 6.709 8.701 6.096 1 98.39 131 ILE B C 1
ATOM 3663 O O . ILE B 1 131 ? 6.214 7.816 6.798 1 98.39 131 ILE B O 1
ATOM 3667 N N . ASP B 1 132 ? 6.019 9.678 5.643 1 95.6 132 ASP B N 1
ATOM 3668 C CA . ASP B 1 132 ? 4.574 9.856 5.755 1 95.6 132 ASP B CA 1
ATOM 3669 C C . ASP B 1 132 ? 3.987 10.408 4.457 1 95.6 132 ASP B C 1
ATOM 3671 O O . ASP B 1 132 ? 4.709 10.975 3.635 1 95.6 132 ASP B O 1
ATOM 3675 N N . ASP B 1 133 ? 2.75 10.148 4.215 1 93.81 133 ASP B N 1
ATOM 3676 C CA . ASP B 1 133 ? 2.172 10.705 2.996 1 93.81 133 ASP B CA 1
ATOM 3677 C C . ASP B 1 133 ? 1.913 12.203 3.146 1 93.81 133 ASP B C 1
ATOM 3679 O O . ASP B 1 133 ? 2.247 12.988 2.257 1 93.81 133 ASP B O 1
ATOM 3683 N N . SER B 1 134 ? 1.323 12.576 4.309 1 92.75 134 SER B N 1
ATOM 3684 C CA . SER B 1 134 ? 1.028 13.99 4.518 1 92.75 134 SER B CA 1
ATOM 3685 C C . SER B 1 134 ? 1.146 14.367 5.991 1 92.75 134 SER B C 1
ATOM 3687 O O . SER B 1 134 ? 0.745 13.599 6.868 1 92.75 134 SER B O 1
ATOM 3689 N N . ILE B 1 135 ? 1.708 15.54 6.182 1 92.71 135 ILE B N 1
ATOM 3690 C CA . ILE B 1 135 ? 1.802 16.081 7.533 1 92.71 135 ILE B CA 1
ATOM 3691 C C . ILE B 1 135 ? 0.78 17.201 7.713 1 92.71 135 ILE B C 1
ATOM 3693 O O . ILE B 1 135 ? 0.666 18.089 6.865 1 92.71 135 ILE B O 1
ATOM 3697 N N . GLY B 1 136 ? 0 17.166 8.719 1 88.61 136 GLY B N 1
ATOM 3698 C CA . GLY B 1 136 ? -0.888 18.254 9.096 1 88.61 136 GLY B CA 1
ATOM 3699 C C . GLY B 1 136 ? -0.298 19.167 10.154 1 88.61 136 GLY B C 1
ATOM 3700 O O . GLY B 1 136 ? 0.56 19.999 9.855 1 88.61 136 GLY B O 1
ATOM 3701 N N . SER B 1 137 ? -0.636 18.899 11.396 1 84.09 137 SER B N 1
ATOM 3702 C CA . SER B 1 137 ? -0.149 19.726 12.495 1 84.09 137 SER B CA 1
ATOM 3703 C C . SER B 1 137 ? 1.268 19.332 12.897 1 84.09 137 SER B C 1
ATOM 3705 O O . SER B 1 137 ? 1.966 20.1 13.563 1 84.09 137 SER B O 1
ATOM 3707 N N . GLY B 1 138 ? 1.644 18.123 12.56 1 90.35 138 GLY B N 1
ATOM 3708 C CA . GLY B 1 138 ? 2.952 17.631 12.962 1 90.35 138 GLY B CA 1
ATOM 3709 C C . GLY B 1 138 ? 2.907 16.766 14.208 1 90.35 138 GLY B C 1
ATOM 3710 O O . GLY B 1 138 ? 3.927 16.209 14.62 1 90.35 138 GLY B O 1
ATOM 3711 N N . ASP B 1 139 ? 1.771 16.526 14.778 1 89.8 139 ASP B N 1
ATOM 3712 C CA . ASP B 1 139 ? 1.618 15.795 16.033 1 89.8 139 ASP B CA 1
ATOM 3713 C C . ASP B 1 139 ? 2.008 14.328 15.865 1 89.8 139 ASP B C 1
ATOM 3715 O O . ASP B 1 139 ? 2.676 13.756 16.728 1 89.8 139 ASP B O 1
ATOM 3719 N N . ARG B 1 140 ? 1.611 13.775 14.79 1 91.23 140 ARG B N 1
ATOM 3720 C CA . ARG B 1 140 ? 1.915 12.365 14.569 1 91.23 140 ARG B CA 1
ATOM 3721 C C . ARG B 1 140 ? 3.415 12.147 14.404 1 91.23 140 ARG B C 1
ATOM 3723 O O . ARG B 1 140 ? 3.984 11.231 15.001 1 91.23 140 ARG B O 1
ATOM 3730 N N . VAL B 1 141 ? 4.045 12.991 13.679 1 95.92 141 VAL B N 1
ATOM 3731 C CA . VAL B 1 141 ? 5.473 12.853 13.413 1 95.92 141 VAL B CA 1
ATOM 3732 C C . VAL B 1 141 ? 6.264 13.087 14.698 1 95.92 141 VAL B C 1
ATOM 3734 O O . VAL B 1 141 ? 7.177 12.323 15.02 1 95.92 141 VAL B O 1
ATOM 3737 N N . SER B 1 142 ? 5.901 14.149 15.444 1 96.34 142 SER B N 1
ATOM 3738 C CA . SER B 1 142 ? 6.602 14.414 16.696 1 96.34 142 SER B CA 1
ATOM 3739 C C . SER B 1 142 ? 6.408 13.275 17.69 1 96.34 142 SER B C 1
ATOM 3741 O O . SER B 1 142 ? 7.348 12.883 18.385 1 96.34 142 SER B O 1
ATOM 3743 N N . GLY B 1 143 ? 5.18 12.776 17.734 1 96.23 143 GLY B N 1
ATOM 3744 C CA . GLY B 1 143 ? 4.926 11.63 18.592 1 96.23 143 GLY B CA 1
ATOM 3745 C C . GLY B 1 143 ? 5.752 10.412 18.223 1 96.23 143 GLY B C 1
ATOM 3746 O O . GLY B 1 143 ? 6.254 9.706 19.1 1 96.23 143 GLY B O 1
ATOM 3747 N N . PHE B 1 144 ? 5.9 10.202 16.978 1 97.53 144 PHE B N 1
ATOM 3748 C CA . PHE B 1 144 ? 6.671 9.065 16.49 1 97.53 144 PHE B CA 1
ATOM 3749 C C . PHE B 1 144 ? 8.146 9.219 16.843 1 97.53 144 PHE B C 1
ATOM 3751 O O . PHE B 1 144 ? 8.783 8.268 17.301 1 97.53 144 PHE B O 1
ATOM 3758 N N . ILE B 1 145 ? 8.681 10.399 16.633 1 97.78 145 ILE B N 1
ATOM 3759 C CA . ILE B 1 145 ? 10.072 10.671 16.976 1 97.78 145 ILE B CA 1
ATOM 3760 C C . ILE B 1 145 ? 10.281 10.478 18.476 1 97.78 145 ILE B C 1
ATOM 3762 O O . ILE B 1 145 ? 11.261 9.86 18.899 1 97.78 145 ILE B O 1
ATOM 3766 N N . ASN B 1 146 ? 9.363 10.95 19.243 1 97.48 146 ASN B N 1
ATOM 3767 C CA . ASN B 1 146 ? 9.478 10.799 20.69 1 97.48 146 ASN B CA 1
ATOM 3768 C C . ASN B 1 146 ? 9.376 9.336 21.111 1 97.48 146 ASN B C 1
ATOM 3770 O O . ASN B 1 146 ? 9.994 8.924 22.094 1 97.48 146 ASN B O 1
ATOM 3774 N N . ALA B 1 147 ? 8.614 8.575 20.375 1 97.89 147 ALA B N 1
ATOM 3775 C CA . ALA B 1 147 ? 8.577 7.137 20.626 1 97.89 147 ALA B CA 1
ATOM 3776 C C . ALA B 1 147 ? 9.936 6.497 20.355 1 97.89 147 ALA B C 1
ATOM 3778 O O . ALA B 1 147 ? 10.345 5.572 21.06 1 97.89 147 ALA B O 1
ATOM 3779 N N . MET B 1 148 ? 10.632 6.958 19.351 1 97.76 148 MET B N 1
ATOM 3780 C CA . MET B 1 148 ? 11.992 6.504 19.073 1 97.76 148 MET B CA 1
ATOM 3781 C C . MET B 1 148 ? 12.938 6.898 20.202 1 97.76 148 MET B C 1
ATOM 3783 O O . MET B 1 148 ? 13.761 6.091 20.638 1 97.76 148 MET B O 1
ATOM 3787 N N . LEU B 1 149 ? 12.762 8.074 20.697 1 97.21 149 LEU B N 1
ATOM 3788 C CA . LEU B 1 149 ? 13.656 8.658 21.69 1 97.21 149 LEU B CA 1
ATOM 3789 C C . LEU B 1 149 ? 13.338 8.131 23.085 1 97.21 149 LEU B C 1
ATOM 3791 O O . LEU B 1 149 ? 14.024 8.468 24.053 1 97.21 149 LEU B O 1
ATOM 3795 N N . SER B 1 150 ? 12.342 7.306 23.151 1 96.36 150 SER B N 1
ATOM 3796 C CA . SER B 1 150 ? 11.952 6.772 24.452 1 96.36 150 SER B CA 1
ATOM 3797 C C . SER B 1 150 ? 12.906 5.672 24.905 1 96.36 150 SER B C 1
ATOM 3799 O O . SER B 1 150 ? 13.033 5.408 26.103 1 96.36 150 SER B O 1
ATOM 3801 N N . HIS B 1 151 ? 13.507 5.033 23.992 1 96.4 151 HIS B N 1
ATOM 3802 C CA . HIS B 1 151 ? 14.496 4.022 24.349 1 96.4 151 HIS B CA 1
ATOM 3803 C C . HIS B 1 151 ? 15.823 4.663 24.739 1 96.4 151 HIS B C 1
ATOM 3805 O O . HIS B 1 151 ? 16.352 5.502 24.006 1 96.4 151 HIS B O 1
ATOM 3811 N N . PRO B 1 152 ? 16.438 4.255 25.773 1 96.68 152 PRO B N 1
ATOM 3812 C CA . PRO B 1 152 ? 17.649 4.903 26.283 1 96.68 152 PRO B CA 1
ATOM 3813 C C . PRO B 1 152 ? 18.801 4.872 25.281 1 96.68 152 PRO B C 1
ATOM 3815 O O . PRO B 1 152 ? 19.544 5.849 25.159 1 96.68 152 PRO B O 1
ATOM 3818 N N . THR B 1 153 ? 18.943 3.814 24.584 1 96.99 153 THR B N 1
ATOM 3819 C CA . THR B 1 153 ? 20.031 3.666 23.624 1 96.99 153 THR B CA 1
ATOM 3820 C C . THR B 1 153 ? 19.925 4.715 22.52 1 96.99 153 THR B C 1
ATOM 3822 O O . THR B 1 153 ? 20.898 5.41 22.222 1 96.99 153 THR B O 1
ATOM 3825 N N . PHE B 1 154 ? 18.78 4.849 21.967 1 97.75 154 PHE B N 1
ATOM 3826 C CA . PHE B 1 154 ? 18.595 5.803 20.88 1 97.75 154 PHE B CA 1
ATOM 3827 C C . PHE B 1 154 ? 18.673 7.235 21.397 1 97.75 154 PHE B C 1
ATOM 3829 O O . PHE B 1 154 ? 19.185 8.121 20.71 1 97.75 154 PHE B O 1
ATOM 3836 N N . LEU B 1 155 ? 18.153 7.443 22.56 1 96.85 155 LEU B N 1
ATOM 3837 C CA . LEU B 1 155 ? 18.255 8.757 23.184 1 96.85 155 LEU B CA 1
ATOM 3838 C C . LEU B 1 155 ? 19.714 9.163 23.361 1 96.85 155 LEU B C 1
ATOM 3840 O O . LEU B 1 155 ? 20.069 10.326 23.155 1 96.85 155 LEU B O 1
ATOM 3844 N N . SER B 1 156 ? 20.509 8.246 23.749 1 96.39 156 SER B N 1
ATOM 3845 C CA . SER B 1 156 ? 21.936 8.512 23.898 1 96.39 156 SER B CA 1
ATOM 3846 C C . SER B 1 156 ? 22.567 8.906 22.567 1 96.39 156 SER B C 1
ATOM 3848 O O . SER B 1 156 ? 23.318 9.88 22.494 1 96.39 156 SER B O 1
ATOM 3850 N N . TRP B 1 157 ? 22.245 8.135 21.502 1 97.24 157 TRP B N 1
ATOM 3851 C CA . TRP B 1 157 ? 22.756 8.459 20.174 1 97.24 157 TRP B CA 1
ATOM 3852 C C . TRP B 1 157 ? 22.306 9.85 19.742 1 97.24 157 TRP B C 1
ATOM 3854 O O . TRP B 1 157 ? 23.076 10.597 19.133 1 97.24 157 TRP B O 1
ATOM 3864 N N . TRP B 1 158 ? 21.059 10.158 20.078 1 96.57 158 TRP B N 1
ATOM 3865 C CA . TRP B 1 158 ? 20.465 11.455 19.769 1 96.57 158 TRP B CA 1
ATOM 3866 C C . TRP B 1 158 ? 21.205 12.578 20.489 1 96.57 158 TRP B C 1
ATOM 3868 O O . TRP B 1 158 ? 21.553 13.591 19.878 1 96.57 158 TRP B O 1
ATOM 3878 N N . SER B 1 159 ? 21.538 12.384 21.714 1 93.55 159 SER B N 1
ATOM 3879 C CA . SER B 1 159 ? 22.182 13.392 22.549 1 93.55 159 SER B CA 1
ATOM 3880 C C . SER B 1 159 ? 23.626 13.626 22.119 1 93.55 159 SER B C 1
ATOM 3882 O O . SER B 1 159 ? 24.139 14.741 22.227 1 93.55 159 SER B O 1
ATOM 3884 N N . PHE B 1 160 ? 24.193 12.574 21.553 1 92.91 160 PHE B N 1
ATOM 3885 C CA . PHE B 1 160 ? 25.601 12.661 21.183 1 92.91 160 PHE B CA 1
ATOM 3886 C C . PHE B 1 160 ? 25.754 13.106 19.734 1 92.91 160 PHE B C 1
ATOM 3888 O O . PHE B 1 160 ? 26.859 13.092 19.188 1 92.91 160 PHE B O 1
ATOM 3895 N N . GLY B 1 161 ? 24.643 13.353 19.117 1 93.8 161 GLY B N 1
ATOM 3896 C CA . GLY B 1 161 ? 24.706 13.898 17.77 1 93.8 161 GLY B CA 1
ATOM 3897 C C . GLY B 1 161 ? 24.964 12.843 16.711 1 93.8 161 GLY B C 1
ATOM 3898 O O . GLY B 1 161 ? 25.404 13.161 15.605 1 93.8 161 GLY B O 1
ATOM 3899 N N . LEU B 1 162 ? 24.674 11.604 16.993 1 95.77 162 LEU B N 1
ATOM 3900 C CA . LEU B 1 162 ? 24.944 10.499 16.08 1 95.77 162 LEU B CA 1
ATOM 3901 C C . LEU B 1 162 ? 23.728 10.204 15.209 1 95.77 162 LEU B C 1
ATOM 3903 O O . LEU B 1 162 ? 23.785 9.342 14.328 1 95.77 162 LEU B O 1
ATOM 3907 N N . VAL B 1 163 ? 22.654 10.913 15.453 1 97.26 163 VAL B N 1
ATOM 3908 C CA . VAL B 1 163 ? 21.406 10.652 14.744 1 97.26 163 VAL B CA 1
ATOM 3909 C C . VAL B 1 163 ? 21.011 11.877 13.923 1 97.26 163 VAL B C 1
ATOM 3911 O O . VAL B 1 163 ? 21.012 13 14.433 1 97.26 163 VAL B O 1
ATOM 3914 N N . ARG B 1 164 ? 20.72 11.655 12.728 1 97.33 164 ARG B N 1
ATOM 3915 C CA . ARG B 1 164 ? 20.102 12.653 11.861 1 97.33 164 ARG B CA 1
ATOM 3916 C C . ARG B 1 164 ? 18.762 12.159 11.325 1 97.33 164 ARG B C 1
ATOM 3918 O O . ARG B 1 164 ? 18.692 11.103 10.694 1 97.33 164 ARG B O 1
ATOM 3925 N N . ILE B 1 165 ? 17.719 12.938 11.548 1 98.17 165 ILE B N 1
ATOM 3926 C CA . ILE B 1 165 ? 16.373 12.535 11.155 1 98.17 165 ILE B CA 1
ATOM 3927 C C . ILE B 1 165 ? 15.926 13.346 9.94 1 98.17 165 ILE B C 1
ATOM 3929 O O . ILE B 1 165 ? 15.968 14.578 9.959 1 98.17 165 ILE B O 1
ATOM 3933 N N . HIS B 1 166 ? 15.568 12.658 8.94 1 98.07 166 HIS B N 1
ATOM 3934 C CA . HIS B 1 166 ? 14.987 13.254 7.743 1 98.07 166 HIS B CA 1
ATOM 3935 C C . HIS B 1 166 ? 13.492 12.967 7.655 1 98.07 166 HIS B C 1
ATOM 3937 O O . HIS B 1 166 ? 13.086 11.827 7.417 1 98.07 166 HIS B O 1
ATOM 3943 N N . VAL B 1 167 ? 12.682 13.975 7.853 1 98.24 167 VAL B N 1
ATOM 3944 C CA . VAL B 1 167 ? 11.236 13.82 7.741 1 98.24 167 VAL B CA 1
ATOM 3945 C C . VAL B 1 167 ? 10.807 14.006 6.287 1 98.24 167 VAL B C 1
ATOM 3947 O O . VAL B 1 167 ? 10.972 15.088 5.718 1 98.24 167 VAL B O 1
ATOM 3950 N N . VAL B 1 168 ? 10.25 12.936 5.714 1 98.09 168 VAL B N 1
ATOM 3951 C CA . VAL B 1 168 ? 9.898 12.906 4.298 1 98.09 168 VAL B CA 1
ATOM 3952 C C . VAL B 1 168 ? 8.385 12.766 4.144 1 98.09 168 VAL B C 1
ATOM 3954 O O . VAL B 1 168 ? 7.798 11.78 4.594 1 98.09 168 VAL B O 1
ATOM 3957 N N . SER B 1 169 ? 7.697 13.701 3.606 1 97.11 169 SER B N 1
ATOM 3958 C CA . SER B 1 169 ? 6.263 13.666 3.342 1 97.11 169 SER B CA 1
ATOM 3959 C C . SER B 1 169 ? 5.928 14.334 2.013 1 97.11 169 SER B C 1
ATOM 3961 O O . SER B 1 169 ? 6.625 15.256 1.583 1 97.11 169 SER B O 1
ATOM 3963 N N . PHE B 1 170 ? 4.91 13.853 1.325 1 96.29 170 PHE B N 1
ATOM 3964 C CA . PHE B 1 170 ? 4.536 14.426 0.038 1 96.29 170 PHE B CA 1
ATOM 3965 C C . PHE B 1 170 ? 4.079 15.871 0.201 1 96.29 170 PHE B C 1
ATOM 3967 O O . PHE B 1 170 ? 4.408 16.727 -0.623 1 96.29 170 PHE B O 1
ATOM 3974 N N . ALA B 1 171 ? 3.365 16.118 1.292 1 92.79 171 ALA B N 1
ATOM 3975 C CA . ALA B 1 171 ? 2.847 17.46 1.55 1 92.79 171 ALA B CA 1
ATOM 3976 C C . ALA B 1 171 ? 2.966 17.819 3.028 1 92.79 171 ALA B C 1
ATOM 3978 O O . ALA B 1 171 ? 2.753 16.971 3.898 1 92.79 171 ALA B O 1
ATOM 3979 N N . ARG B 1 172 ? 3.312 19.028 3.283 1 92.53 172 ARG B N 1
ATOM 3980 C CA . ARG B 1 172 ? 3.346 19.516 4.657 1 92.53 172 ARG B CA 1
ATOM 3981 C C . ARG B 1 172 ? 3.151 21.028 4.706 1 92.53 172 ARG B C 1
ATOM 3983 O O . ARG B 1 172 ? 3.549 21.74 3.782 1 92.53 172 ARG B O 1
ATOM 3990 N N . PRO B 1 173 ? 2.524 21.505 5.758 1 88.79 173 PRO B N 1
ATOM 3991 C CA . PRO B 1 173 ? 2.587 22.949 6 1 88.79 173 PRO B CA 1
ATOM 3992 C C . PRO B 1 173 ? 3.943 23.398 6.54 1 88.79 173 PRO B C 1
ATOM 3994 O O . PRO B 1 173 ? 4.564 22.683 7.331 1 88.79 173 PRO B O 1
ATOM 3997 N N . ARG B 1 174 ? 4.336 24.553 6.204 1 87.9 174 ARG B N 1
ATOM 3998 C CA . ARG B 1 174 ? 5.619 25.083 6.652 1 87.9 174 ARG B CA 1
ATOM 3999 C C . ARG B 1 174 ? 5.674 25.173 8.173 1 87.9 174 ARG B C 1
ATOM 4001 O O . ARG B 1 174 ? 6.705 24.877 8.781 1 87.9 174 ARG B O 1
ATOM 4008 N N . GLU B 1 175 ? 4.613 25.507 8.761 1 88.66 175 GLU B N 1
ATOM 4009 C CA . GLU B 1 175 ? 4.538 25.723 10.203 1 88.66 175 GLU B CA 1
ATOM 4010 C C . GLU B 1 175 ? 4.753 24.42 10.968 1 88.66 175 GLU B C 1
ATOM 4012 O O . GLU B 1 175 ? 5.132 24.438 12.141 1 88.66 175 GLU B O 1
ATOM 4017 N N . ALA B 1 176 ? 4.483 23.325 10.361 1 90.94 176 ALA B N 1
ATOM 4018 C CA . ALA B 1 176 ? 4.603 22.034 11.034 1 90.94 176 ALA B CA 1
ATOM 4019 C C . ALA B 1 176 ? 6.053 21.747 11.413 1 90.94 176 ALA B C 1
ATOM 4021 O O . ALA B 1 176 ? 6.317 21.026 12.379 1 90.94 176 ALA B O 1
ATOM 4022 N N . GLU B 1 177 ? 7.006 22.288 10.702 1 93.86 177 GLU B N 1
ATOM 4023 C CA . GLU B 1 177 ? 8.424 22.059 10.961 1 93.86 177 GLU B CA 1
ATOM 4024 C C . GLU B 1 177 ? 8.813 22.535 12.358 1 93.86 177 GLU B C 1
ATOM 4026 O O . GLU B 1 177 ? 9.342 21.76 13.158 1 93.86 177 GLU B O 1
ATOM 4031 N N . ALA B 1 178 ? 8.449 23.801 12.57 1 93.1 178 ALA B N 1
ATOM 4032 C CA . ALA B 1 178 ? 8.781 24.385 13.867 1 93.1 178 ALA B CA 1
ATOM 4033 C C . ALA B 1 178 ? 8.057 23.659 14.997 1 93.1 178 ALA B C 1
ATOM 4035 O O . ALA B 1 178 ? 8.622 23.454 16.074 1 93.1 178 ALA B O 1
ATOM 4036 N N . LYS B 1 179 ? 6.857 23.289 14.741 1 93.07 179 LYS B N 1
ATOM 4037 C CA . LYS B 1 179 ? 6.061 22.6 15.753 1 93.07 179 LYS B CA 1
ATOM 4038 C C . LYS B 1 179 ? 6.662 21.239 16.091 1 93.07 179 LYS B C 1
ATOM 4040 O O . LYS B 1 179 ? 6.755 20.87 17.264 1 93.07 179 LYS B O 1
ATOM 4045 N N . ILE B 1 180 ? 7.084 20.507 15.095 1 96.07 180 ILE B N 1
ATOM 4046 C CA . ILE B 1 180 ? 7.671 19.186 15.29 1 96.07 180 ILE B CA 1
ATOM 4047 C C . ILE B 1 180 ? 8.965 19.31 16.092 1 96.07 180 ILE B C 1
ATOM 4049 O O . ILE B 1 180 ? 9.15 18.616 17.095 1 96.07 180 ILE B O 1
ATOM 4053 N N . VAL B 1 181 ? 9.826 20.253 15.74 1 96.28 181 VAL B N 1
ATOM 4054 C CA . VAL B 1 181 ? 11.118 20.426 16.395 1 96.28 181 VAL B CA 1
ATOM 4055 C C . VAL B 1 181 ? 10.909 20.853 17.846 1 96.28 181 VAL B C 1
ATOM 4057 O O . VAL B 1 181 ? 11.611 20.384 18.745 1 96.28 181 VAL B O 1
ATOM 4060 N N . ALA B 1 182 ? 9.929 21.633 18.055 1 95.54 182 ALA B N 1
ATOM 4061 C CA . ALA B 1 182 ? 9.652 22.127 19.401 1 95.54 182 ALA B CA 1
ATOM 4062 C C . ALA B 1 182 ? 9.174 21 20.311 1 95.54 182 ALA B C 1
ATOM 4064 O O . ALA B 1 182 ? 9.451 21.004 21.513 1 95.54 182 ALA B O 1
ATOM 4065 N N . LYS B 1 183 ? 8.521 20.029 19.784 1 95.26 183 LYS B N 1
ATOM 4066 C CA . LYS B 1 183 ? 7.835 19.022 20.589 1 95.26 183 LYS B CA 1
ATOM 4067 C C . LYS B 1 183 ? 8.734 17.816 20.845 1 95.26 183 LYS B C 1
ATOM 4069 O O . LYS B 1 183 ? 8.439 16.987 21.709 1 95.26 183 LYS B O 1
ATOM 4074 N N . ILE B 1 184 ? 9.772 17.654 20.081 1 96.25 184 ILE B N 1
ATOM 4075 C CA . ILE B 1 184 ? 10.595 16.46 20.243 1 96.25 184 ILE B CA 1
ATOM 4076 C C . ILE B 1 184 ? 11.612 16.682 21.361 1 96.25 184 ILE B C 1
ATOM 4078 O O . ILE B 1 184 ? 11.959 17.823 21.676 1 96.25 184 ILE B O 1
ATOM 4082 N N . LYS B 1 185 ? 12.054 15.665 21.975 1 93.94 185 LYS B N 1
ATOM 4083 C CA . LYS B 1 185 ? 13.034 15.729 23.056 1 93.94 185 LYS B CA 1
ATOM 4084 C C . LYS B 1 185 ? 14.343 16.348 22.575 1 93.94 185 LYS B C 1
ATOM 4086 O O . LYS B 1 185 ? 14.731 16.174 21.418 1 93.94 185 LYS B O 1
ATOM 4091 N N . GLY B 1 186 ? 14.964 17.067 23.454 1 89.35 186 GLY B N 1
ATOM 4092 C CA . GLY B 1 186 ? 16.225 17.726 23.151 1 89.35 186 GLY B CA 1
ATOM 4093 C C . GLY B 1 186 ? 16.189 19.222 23.397 1 89.35 186 GLY B C 1
ATOM 4094 O O . GLY B 1 186 ? 15.151 19.771 23.771 1 89.35 186 GLY B O 1
ATOM 4095 N N . SER B 1 187 ? 17.315 19.827 23.266 1 87.83 187 SER B N 1
ATOM 4096 C CA . SER B 1 187 ? 17.421 21.253 23.559 1 87.83 187 SER B CA 1
ATOM 4097 C C . SER B 1 187 ? 18.133 21.997 22.435 1 87.83 187 SER B C 1
ATOM 4099 O O . SER B 1 187 ? 19.019 21.443 21.78 1 87.83 187 SER B O 1
ATOM 4101 N N . ASP B 1 188 ? 17.604 23.127 22.211 1 87.22 188 ASP B N 1
ATOM 4102 C CA . ASP B 1 188 ? 18.258 23.989 21.232 1 87.22 188 ASP B CA 1
ATOM 4103 C C . ASP B 1 188 ? 19.032 25.112 21.919 1 87.22 188 ASP B C 1
ATOM 4105 O O . ASP B 1 188 ? 19.39 26.106 21.283 1 87.22 188 ASP B O 1
ATOM 4109 N N . HIS B 1 189 ? 19.203 24.872 23.123 1 84.49 189 HIS B N 1
ATOM 4110 C CA . HIS B 1 189 ? 19.941 25.888 23.864 1 84.49 189 HIS B CA 1
ATOM 4111 C C . HIS B 1 189 ? 21.336 26.09 23.282 1 84.49 189 HIS B C 1
ATOM 4113 O O . HIS B 1 189 ? 21.984 25.128 22.862 1 84.49 189 HIS B O 1
ATOM 4119 N N . GLY B 1 190 ? 21.81 27.279 23.186 1 77.87 190 GLY B N 1
ATOM 4120 C CA . GLY B 1 190 ? 23.054 27.697 22.559 1 77.87 190 GLY B CA 1
ATOM 4121 C C . GLY B 1 190 ? 24.271 26.98 23.112 1 77.87 190 GLY B C 1
ATOM 4122 O O . GLY B 1 190 ? 25.274 26.819 22.413 1 77.87 190 GLY B O 1
ATOM 4123 N N . LYS B 1 191 ? 24.234 26.483 24.314 1 81.51 191 LYS B N 1
ATOM 4124 C CA . LYS B 1 191 ? 25.385 25.845 24.945 1 81.51 191 LYS B CA 1
ATOM 4125 C C . LYS B 1 191 ? 25.487 24.375 24.546 1 81.51 191 LYS B C 1
ATOM 4127 O O . LYS B 1 191 ? 26.487 23.715 24.836 1 81.51 191 LYS B O 1
ATOM 4132 N N . ARG B 1 192 ? 24.442 23.956 23.878 1 82.14 192 ARG B N 1
ATOM 4133 C CA . ARG B 1 192 ? 24.446 22.55 23.483 1 82.14 192 ARG B CA 1
ATOM 4134 C C . ARG B 1 192 ? 25.327 22.328 22.259 1 82.14 192 ARG B C 1
ATOM 4136 O O . ARG B 1 192 ? 25.224 23.06 21.272 1 82.14 192 ARG B O 1
ATOM 4143 N N . LYS B 1 193 ? 26.16 21.461 22.347 1 84.51 193 LYS B N 1
ATOM 4144 C CA . LYS B 1 193 ? 27.024 21.098 21.227 1 84.51 193 LYS B CA 1
ATOM 4145 C C . LYS B 1 193 ? 26.206 20.587 20.045 1 84.51 193 LYS B C 1
ATOM 4147 O O . LYS B 1 193 ? 26.481 20.937 18.895 1 84.51 193 LYS B O 1
ATOM 4152 N N . PHE B 1 194 ? 25.191 19.748 20.364 1 88.25 194 PHE B N 1
ATOM 4153 C CA . PHE B 1 194 ? 24.336 19.176 19.33 1 88.25 194 PHE B CA 1
ATOM 4154 C C . PHE B 1 194 ? 22.887 19.606 19.527 1 88.25 194 PHE B C 1
ATOM 4156 O O . PHE B 1 194 ? 22.153 18.994 20.305 1 88.25 194 PHE B O 1
ATOM 4163 N N . ARG B 1 195 ? 22.466 20.554 18.805 1 89.71 195 ARG B N 1
ATOM 4164 C CA . ARG B 1 195 ? 21.113 21.091 18.906 1 89.71 195 ARG B CA 1
ATOM 4165 C C . ARG B 1 195 ? 20.111 20.193 18.188 1 89.71 195 ARG B C 1
ATOM 4167 O O . ARG B 1 195 ? 20.41 19.65 17.122 1 89.71 195 ARG B O 1
ATOM 4174 N N . LYS B 1 196 ? 18.949 20.081 18.771 1 91.25 196 LYS B N 1
ATOM 4175 C CA . LYS B 1 196 ? 17.952 19.196 18.175 1 91.25 196 LYS B CA 1
ATOM 4176 C C . LYS B 1 196 ? 17.522 19.7 16.8 1 91.25 196 LYS B C 1
ATOM 4178 O O . LYS B 1 196 ? 17.306 18.906 15.882 1 91.25 196 LYS B O 1
ATOM 4183 N N . SER B 1 197 ? 17.46 21.012 16.602 1 91.16 197 SER B N 1
ATOM 4184 C CA . SER B 1 197 ? 17 21.592 15.344 1 91.16 197 SER B CA 1
ATOM 4185 C C . SER B 1 197 ? 17.982 21.306 14.212 1 91.16 197 SER B C 1
ATOM 4187 O O . SER B 1 197 ? 17.593 21.26 13.043 1 91.16 197 SER B O 1
ATOM 4189 N N . SER B 1 198 ? 19.215 21.148 14.531 1 90.81 198 SER B N 1
ATOM 4190 C CA . SER B 1 198 ? 20.235 20.912 13.515 1 90.81 198 SER B CA 1
ATOM 4191 C C . SER B 1 198 ? 20.236 19.457 13.059 1 90.81 198 SER B C 1
ATOM 4193 O O . SER B 1 198 ? 20.851 19.119 12.046 1 90.81 198 SER B O 1
ATOM 4195 N N . LYS B 1 199 ? 19.498 18.629 13.752 1 95.22 199 LYS B N 1
ATOM 4196 C CA . LYS B 1 199 ? 19.543 17.191 13.502 1 95.22 199 LYS B CA 1
ATOM 4197 C C . LYS B 1 199 ? 18.31 16.728 12.732 1 95.22 199 LYS B C 1
ATOM 4199 O O . LYS B 1 199 ? 18.136 15.531 12.491 1 95.22 199 LYS B O 1
ATOM 4204 N N . VAL B 1 200 ? 17.413 17.672 12.424 1 96.64 200 VAL B N 1
ATOM 4205 C CA . VAL B 1 200 ? 16.162 17.323 11.759 1 96.64 200 VAL B CA 1
ATOM 4206 C C . VAL B 1 200 ? 15.999 18.159 10.492 1 96.64 200 VAL B C 1
ATOM 4208 O O . VAL B 1 200 ? 16.171 19.38 10.52 1 96.64 200 VAL B O 1
ATOM 4211 N N . ASP B 1 201 ? 15.767 17.55 9.419 1 95.54 201 ASP B N 1
ATOM 4212 C CA . ASP B 1 201 ? 15.435 18.269 8.193 1 95.54 201 ASP B CA 1
ATOM 4213 C C . ASP B 1 201 ? 14.167 17.709 7.553 1 95.54 201 ASP B C 1
ATOM 4215 O O . ASP B 1 201 ? 13.666 16.662 7.97 1 95.54 201 ASP B O 1
ATOM 4219 N N . PHE B 1 202 ? 13.611 18.46 6.651 1 96.24 202 PHE B N 1
ATOM 4220 C CA . PHE B 1 202 ? 12.316 18.156 6.053 1 96.24 202 PHE B CA 1
ATOM 4221 C C . PHE B 1 202 ? 12.405 18.171 4.532 1 96.24 202 PHE B C 1
ATOM 4223 O O . PHE B 1 202 ? 13.078 19.026 3.952 1 96.24 202 PHE B O 1
ATOM 4230 N N . THR B 1 203 ? 11.818 17.146 3.895 1 96.28 203 THR B N 1
ATOM 4231 C CA . THR B 1 203 ? 11.7 17.068 2.444 1 96.28 203 THR B CA 1
ATOM 4232 C C . THR B 1 203 ? 10.257 16.787 2.033 1 96.28 203 THR B C 1
ATOM 4234 O O . THR B 1 203 ? 9.643 15.834 2.515 1 96.28 203 THR B O 1
ATOM 4237 N N . SER B 1 204 ? 9.667 17.63 1.2 1 95.35 204 SER B N 1
ATOM 4238 C CA . SER B 1 204 ? 8.302 17.46 0.714 1 95.35 204 SER B CA 1
ATOM 4239 C C . SER B 1 204 ? 8.176 17.892 -0.743 1 95.35 204 SER B C 1
ATOM 4241 O O . SER B 1 204 ? 8.979 18.69 -1.231 1 95.35 204 SER B O 1
ATOM 4243 N N . GLU B 1 205 ? 7.238 17.237 -1.422 1 92.66 205 GLU B N 1
ATOM 4244 C CA . GLU B 1 205 ? 6.926 17.659 -2.784 1 92.66 205 GLU B CA 1
ATOM 4245 C C . GLU B 1 205 ? 6.178 18.989 -2.792 1 92.66 205 GLU B C 1
ATOM 4247 O O . GLU B 1 205 ? 6.44 19.85 -3.635 1 92.66 205 GLU B O 1
ATOM 4252 N N . ILE B 1 206 ? 5.264 19.127 -1.856 1 89.98 206 ILE B N 1
ATOM 4253 C CA . ILE B 1 206 ? 4.436 20.322 -1.74 1 89.98 206 ILE B CA 1
ATOM 4254 C C . ILE B 1 206 ? 4.57 20.908 -0.336 1 89.98 206 ILE B C 1
ATOM 4256 O O . ILE B 1 206 ? 4.359 20.209 0.658 1 89.98 206 ILE B O 1
ATOM 4260 N N . VAL B 1 207 ? 4.96 22.159 -0.307 1 89.18 207 VAL B N 1
ATOM 4261 C CA . VAL B 1 207 ? 5.006 22.901 0.948 1 89.18 207 VAL B CA 1
ATOM 4262 C C . VAL B 1 207 ? 4.057 24.095 0.877 1 89.18 207 VAL B C 1
ATOM 4264 O O . VAL B 1 207 ? 4.145 24.913 -0.042 1 89.18 207 VAL B O 1
ATOM 4267 N N . TYR B 1 208 ? 3.169 24.136 1.708 1 82.1 208 TYR B N 1
ATOM 4268 C CA . TYR B 1 208 ? 2.229 25.249 1.635 1 82.1 208 TYR B CA 1
ATOM 4269 C C . TYR B 1 208 ? 2.23 26.05 2.931 1 82.1 208 TYR B C 1
ATOM 4271 O O . TYR B 1 208 ? 2.642 25.547 3.979 1 82.1 208 TYR B O 1
ATOM 4279 N N . ASP B 1 209 ? 1.895 27.297 2.739 1 80.13 209 ASP B N 1
ATOM 4280 C CA . ASP B 1 209 ? 1.691 28.204 3.864 1 80.13 209 ASP B CA 1
ATOM 4281 C C . ASP B 1 209 ? 0.225 28.228 4.291 1 80.13 209 ASP B C 1
ATOM 4283 O O . ASP B 1 209 ? -0.665 28.437 3.464 1 80.13 209 ASP B O 1
ATOM 4287 N N . THR B 1 210 ? 0.051 28.055 5.527 1 76.6 210 THR B N 1
ATOM 4288 C CA . THR B 1 210 ? -1.325 27.978 6.006 1 76.6 210 THR B CA 1
ATOM 4289 C C . THR B 1 210 ? -2.05 29.302 5.784 1 76.6 210 THR B C 1
ATOM 4291 O O . THR B 1 210 ? -3.277 29.333 5.672 1 76.6 210 THR B O 1
ATOM 4294 N N . ASP B 1 211 ? -1.304 30.282 5.598 1 77.32 211 ASP B N 1
ATOM 4295 C CA . ASP B 1 211 ? -1.916 31.6 5.469 1 77.32 211 ASP B CA 1
ATOM 4296 C C . ASP B 1 211 ? -2.073 31.993 4.002 1 77.32 211 ASP B C 1
ATOM 4298 O O . ASP B 1 211 ? -2.766 32.961 3.683 1 77.32 211 ASP B O 1
ATOM 4302 N N . TRP B 1 212 ? -1.451 31.254 3.083 1 79.14 212 TRP B N 1
ATOM 4303 C CA . TRP B 1 212 ? -1.542 31.605 1.669 1 79.14 212 TRP B CA 1
ATOM 4304 C C . TRP B 1 212 ? -2.582 30.743 0.961 1 79.14 212 TRP B C 1
ATOM 4306 O O . TRP B 1 212 ? -2.246 29.958 0.072 1 79.14 212 TRP B O 1
ATOM 4316 N N . LEU B 1 213 ? -3.755 31.033 1.191 1 86.45 213 LEU B N 1
ATOM 4317 C CA . LEU B 1 213 ? -4.883 30.248 0.7 1 86.45 213 LEU B CA 1
ATOM 4318 C C . LEU B 1 213 ? -5.184 30.583 -0.757 1 86.45 213 LEU B C 1
ATOM 4320 O O . LEU B 1 213 ? -5.711 29.747 -1.495 1 86.45 213 LEU B O 1
ATOM 4324 N N . GLU B 1 214 ? -4.787 31.763 -1.135 1 85.45 214 GLU B N 1
ATOM 4325 C CA . GLU B 1 214 ? -5 32.159 -2.524 1 85.45 214 GLU B CA 1
ATOM 4326 C C . GLU B 1 214 ? -4.244 31.243 -3.482 1 85.45 214 GLU B C 1
ATOM 4328 O O . GLU B 1 214 ? -4.726 30.949 -4.578 1 85.45 214 GLU B O 1
ATOM 4333 N N . GLY B 1 215 ? -3.092 30.832 -3.101 1 81.95 215 GLY B N 1
ATOM 4334 C CA . GLY B 1 215 ? -2.306 29.925 -3.924 1 81.95 215 GLY B CA 1
ATOM 4335 C C . GLY B 1 215 ? -2.951 28.562 -4.092 1 81.95 215 GLY B C 1
ATOM 4336 O O . GLY B 1 215 ? -2.804 27.926 -5.138 1 81.95 215 GLY B O 1
ATOM 4337 N N . ARG B 1 216 ? -3.692 28.162 -3.168 1 86.21 216 ARG B N 1
ATOM 4338 C CA . ARG B 1 216 ? -4.281 26.827 -3.176 1 86.21 216 ARG B CA 1
ATOM 4339 C C . ARG B 1 216 ? -5.692 26.853 -3.754 1 86.21 216 ARG B C 1
ATOM 4341 O O . ARG B 1 216 ? -6.072 25.963 -4.518 1 86.21 216 ARG B O 1
ATOM 4348 N N . TRP B 1 217 ? -6.4 27.926 -3.42 1 91.42 217 TRP B N 1
ATOM 4349 C CA . TRP B 1 217 ? -7.821 27.92 -3.752 1 91.42 217 TRP B CA 1
ATOM 4350 C C . TRP B 1 217 ? -8.142 28.987 -4.793 1 91.42 217 TRP B C 1
ATOM 4352 O O . TRP B 1 217 ? -9.3 29.156 -5.181 1 91.42 217 TRP B O 1
ATOM 4362 N N . GLY B 1 218 ? -7.124 29.687 -5.154 1 88.45 218 GLY B N 1
ATOM 4363 C CA . GLY B 1 218 ? -7.284 30.633 -6.247 1 88.45 218 GLY B CA 1
ATOM 4364 C C . GLY B 1 218 ? -7.743 32.004 -5.788 1 88.45 218 GLY B C 1
ATOM 4365 O O . GLY B 1 218 ? -7.793 32.277 -4.587 1 88.45 218 GLY B O 1
ATOM 4366 N N . GLU B 1 219 ? -8.108 32.794 -6.77 1 89.81 219 GLU B N 1
ATOM 4367 C CA . GLU B 1 219 ? -8.464 34.187 -6.522 1 89.81 219 GLU B CA 1
ATOM 4368 C C . GLU B 1 219 ? -9.744 34.291 -5.697 1 89.81 219 GLU B C 1
ATOM 4370 O O . GLU B 1 219 ? -9.896 35.212 -4.892 1 89.81 219 GLU B O 1
ATOM 4375 N N . ASN B 1 220 ? -10.575 33.383 -5.903 1 90.75 220 ASN B N 1
ATOM 4376 C CA . ASN B 1 220 ? -11.854 33.389 -5.201 1 90.75 220 ASN B CA 1
ATOM 4377 C C . ASN B 1 220 ? -11.773 32.627 -3.882 1 90.75 220 ASN B C 1
ATOM 4379 O O . ASN B 1 220 ? -12.781 32.113 -3.394 1 90.75 220 ASN B O 1
ATOM 4383 N N . HIS B 1 221 ? -10.599 32.578 -3.336 1 92.95 221 HIS B N 1
ATOM 4384 C CA . HIS B 1 221 ? -10.373 31.759 -2.151 1 92.95 221 HIS B CA 1
ATOM 4385 C C . HIS B 1 221 ? -11.214 32.246 -0.976 1 92.95 221 HIS B C 1
ATOM 4387 O O . HIS B 1 221 ? -11.667 31.444 -0.156 1 92.95 221 HIS B O 1
ATOM 4393 N N . GLN B 1 222 ? -11.47 33.482 -0.867 1 94.61 222 GLN B N 1
ATOM 4394 C CA . GLN B 1 222 ? -12.257 34.008 0.243 1 94.61 222 GLN B CA 1
ATOM 4395 C C . GLN B 1 222 ? -13.684 33.467 0.211 1 94.61 222 GLN B C 1
ATOM 4397 O O . GLN B 1 222 ? -14.249 33.13 1.254 1 94.61 222 GLN B O 1
ATOM 4402 N N . GLN B 1 223 ? -14.192 33.439 -1.006 1 95.29 223 GLN B N 1
ATOM 4403 C CA . GLN B 1 223 ? -15.535 32.889 -1.159 1 95.29 223 GLN B CA 1
ATOM 4404 C C . GLN B 1 223 ? -15.572 31.413 -0.775 1 95.29 223 GLN B C 1
ATOM 4406 O O . GLN B 1 223 ? -16.526 30.955 -0.142 1 95.29 223 GLN B O 1
ATOM 4411 N N . VAL B 1 224 ? -14.556 30.749 -1.13 1 95.89 224 VAL B N 1
ATOM 4412 C CA . VAL B 1 224 ? -14.463 29.323 -0.834 1 95.89 224 VAL B CA 1
ATOM 4413 C C . VAL B 1 224 ? -14.354 29.115 0.675 1 95.89 224 VAL B C 1
ATOM 4415 O O . VAL B 1 224 ? -15.024 28.246 1.238 1 95.89 224 VAL B O 1
ATOM 4418 N N . ILE B 1 225 ? -13.542 29.935 1.304 1 95.07 225 ILE B N 1
ATOM 4419 C CA . ILE B 1 225 ? -13.342 29.832 2.745 1 95.07 225 ILE B CA 1
ATOM 4420 C C . ILE B 1 225 ? -14.651 30.137 3.471 1 95.07 225 ILE B C 1
ATOM 4422 O O . ILE B 1 225 ? -15.03 29.426 4.404 1 95.07 225 ILE B O 1
ATOM 4426 N N . GLN B 1 226 ? -15.309 31.132 3.003 1 96.08 226 GLN B N 1
ATOM 4427 C CA . GLN B 1 226 ? -16.572 31.52 3.623 1 96.08 226 GLN B CA 1
ATOM 4428 C C . GLN B 1 226 ? -17.627 30.431 3.448 1 96.08 226 GLN B C 1
ATOM 4430 O O . GLN B 1 226 ? -18.425 30.182 4.354 1 96.08 226 GLN B O 1
ATOM 4435 N N . LEU B 1 227 ? -17.607 29.868 2.334 1 96.98 227 LEU B N 1
ATOM 4436 C CA . LEU B 1 227 ? -18.522 28.76 2.078 1 96.98 227 LEU B CA 1
ATOM 4437 C C . LEU B 1 227 ? -18.314 27.639 3.091 1 96.98 227 LEU B C 1
ATOM 4439 O O . LEU B 1 227 ? -19.278 27.13 3.667 1 96.98 227 LEU B O 1
ATOM 4443 N N . CYS B 1 228 ? -17.074 27.258 3.332 1 97.25 228 CYS B N 1
ATOM 4444 C CA . CYS B 1 228 ? -16.744 26.166 4.241 1 97.25 228 CYS B CA 1
ATOM 4445 C C . CYS B 1 228 ? -17.024 26.557 5.687 1 97.25 228 CYS B C 1
ATOM 4447 O O . CYS B 1 228 ? -17.603 25.777 6.445 1 97.25 228 CYS B O 1
ATOM 4449 N N . ARG B 1 229 ? -16.653 27.758 5.983 1 95.61 229 ARG B N 1
ATOM 4450 C CA . ARG B 1 229 ? -16.856 28.262 7.338 1 95.61 229 ARG B CA 1
ATOM 4451 C C . ARG B 1 229 ? -18.341 28.349 7.673 1 95.61 229 ARG B C 1
ATOM 4453 O O . ARG B 1 229 ? -18.738 28.129 8.82 1 95.61 229 ARG B O 1
ATOM 4460 N N . GLY B 1 230 ? -19.11 28.61 6.699 1 95.15 230 GLY B N 1
ATOM 4461 C CA . GLY B 1 230 ? -20.528 28.868 6.89 1 95.15 230 GLY B CA 1
ATOM 4462 C C . GLY B 1 230 ? -21.361 27.602 6.956 1 95.15 230 GLY B C 1
ATOM 4463 O O . GLY B 1 230 ? -22.562 27.657 7.229 1 95.15 230 GLY B O 1
ATOM 4464 N N . GLN B 1 231 ? -20.753 26.478 6.779 1 95.58 231 GLN B N 1
ATOM 4465 C CA . GLN B 1 231 ? -21.515 25.234 6.793 1 95.58 231 GLN B CA 1
ATOM 4466 C C . GLN B 1 231 ? -21.731 24.738 8.22 1 95.58 231 GLN B C 1
ATOM 4468 O O . GLN B 1 231 ? -21.009 23.857 8.693 1 95.58 231 GLN B O 1
ATOM 4473 N N . THR B 1 232 ? -22.751 25.042 8.811 1 94.49 232 THR B N 1
ATOM 4474 C CA . THR B 1 232 ? -22.998 24.837 10.234 1 94.49 232 THR B CA 1
ATOM 4475 C C . THR B 1 232 ? -23.401 23.391 10.51 1 94.49 232 THR B C 1
ATOM 4477 O O . THR B 1 232 ? -23.421 22.956 11.663 1 94.49 232 THR B O 1
ATOM 4480 N N . LYS B 1 233 ? -23.776 22.725 9.478 1 95.23 233 LYS B N 1
ATOM 4481 C CA . LYS B 1 233 ? -24.101 21.311 9.646 1 95.23 233 LYS B CA 1
ATOM 4482 C C . LYS B 1 233 ? -22.862 20.504 10.022 1 95.23 233 LYS B C 1
ATOM 4484 O O . LYS B 1 233 ? -22.971 19.357 10.461 1 95.23 233 LYS B O 1
ATOM 4489 N N . ILE B 1 234 ? -21.691 21.116 9.829 1 95.53 234 ILE B N 1
ATOM 4490 C CA . ILE B 1 234 ? -20.407 20.498 10.143 1 95.53 234 ILE B CA 1
ATOM 4491 C C . ILE B 1 234 ? -19.811 21.151 11.388 1 95.53 234 ILE B C 1
ATOM 4493 O O . ILE B 1 234 ? -19.879 22.372 11.549 1 95.53 234 ILE B O 1
ATOM 4497 N N . PRO B 1 235 ? -19.27 20.363 12.276 1 95.52 235 PRO B N 1
ATOM 4498 C CA . PRO B 1 235 ? -18.628 20.95 13.454 1 95.52 235 PRO B CA 1
ATOM 4499 C C . PRO B 1 235 ? -17.559 21.978 13.093 1 95.52 235 PRO B C 1
ATOM 4501 O O . PRO B 1 235 ? -16.812 21.785 12.13 1 95.52 235 PRO B O 1
ATOM 4504 N N . THR B 1 236 ? -17.484 22.989 13.87 1 94.96 236 THR B N 1
ATOM 4505 C CA . THR B 1 236 ? -16.63 24.143 13.612 1 94.96 236 THR B CA 1
ATOM 4506 C C . THR B 1 236 ? -15.182 23.709 13.402 1 94.96 236 THR B C 1
ATOM 4508 O O . THR B 1 236 ? -14.515 24.181 12.479 1 94.96 236 THR B O 1
ATOM 4511 N N . LYS B 1 237 ? -14.699 22.758 14.15 1 92.47 237 LYS B N 1
ATOM 4512 C CA . LYS B 1 237 ? -13.3 22.339 14.141 1 92.47 237 LYS B CA 1
ATOM 4513 C C . LYS B 1 237 ? -12.957 21.596 12.853 1 92.47 237 LYS B C 1
ATOM 4515 O O . LYS B 1 237 ? -11.782 21.39 12.543 1 92.47 237 LYS B O 1
ATOM 4520 N N . ARG B 1 238 ? -13.961 21.258 12.072 1 94.49 238 ARG B N 1
ATOM 4521 C CA . ARG B 1 238 ? -13.731 20.445 10.882 1 94.49 238 ARG B CA 1
ATOM 4522 C C . ARG B 1 238 ? -14.039 21.232 9.613 1 94.49 238 ARG B C 1
ATOM 4524 O O . ARG B 1 238 ? -13.741 20.778 8.507 1 94.49 238 ARG B O 1
ATOM 4531 N N . ARG B 1 239 ? -14.616 22.426 9.757 1 96.45 239 ARG B N 1
ATOM 4532 C CA . ARG B 1 239 ? -15.115 23.17 8.604 1 96.45 239 ARG B CA 1
ATOM 4533 C C . ARG B 1 239 ? -13.976 23.558 7.668 1 96.45 239 ARG B C 1
ATOM 4535 O O . ARG B 1 239 ? -14.092 23.417 6.449 1 96.45 239 ARG B O 1
ATOM 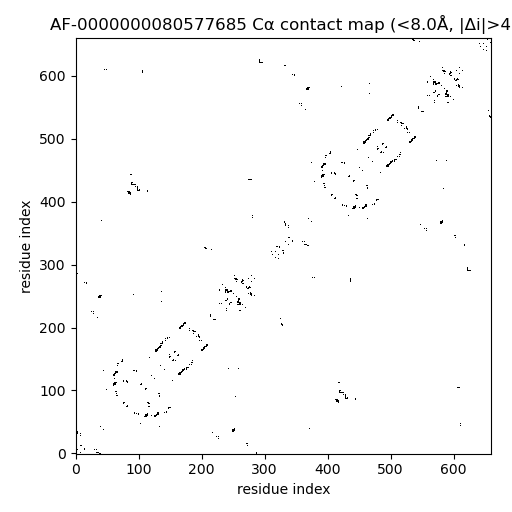4542 N N . LEU B 1 240 ? -12.862 23.969 8.261 1 93.9 240 LEU B N 1
ATOM 4543 C CA . LEU B 1 240 ? -11.711 24.339 7.445 1 93.9 240 LEU B CA 1
ATOM 4544 C C . LEU B 1 240 ? -10.658 23.236 7.458 1 93.9 240 LEU B C 1
ATOM 4546 O O . LEU B 1 240 ? -9.507 23.467 7.081 1 93.9 240 LEU B O 1
ATOM 4550 N N . GLY B 1 241 ? -11.076 22.017 7.901 1 91.44 241 GLY B N 1
ATOM 4551 C CA . GLY B 1 241 ? -10.134 20.922 8.072 1 91.44 241 GLY B CA 1
ATOM 4552 C C . GLY B 1 241 ? -9.458 20.923 9.43 1 91.44 241 GLY B C 1
ATOM 4553 O O . GLY B 1 241 ? -9.435 21.946 10.117 1 91.44 241 GLY B O 1
ATOM 4554 N N . TYR B 1 242 ? -8.958 19.853 9.755 1 87.48 242 TYR B N 1
ATOM 4555 C CA . TYR B 1 242 ? -8.261 19.726 11.03 1 87.48 242 TYR B CA 1
ATOM 4556 C C . TYR B 1 242 ? -7.134 20.747 11.139 1 87.48 242 TYR B C 1
ATOM 4558 O O . TYR B 1 242 ? -6.32 20.882 10.223 1 87.48 242 TYR B O 1
ATOM 4566 N N . GLY B 1 243 ? -7.187 21.452 12.236 1 82.94 243 GLY B N 1
ATOM 4567 C CA . GLY B 1 243 ? -6.17 22.462 12.481 1 82.94 243 GLY B CA 1
ATOM 4568 C C . GLY B 1 243 ? -6.384 23.731 11.678 1 82.94 243 GLY B C 1
ATOM 4569 O O . GLY B 1 243 ? -5.551 24.639 11.708 1 82.94 243 GLY B O 1
ATOM 4570 N N . GLY B 1 244 ? -7.453 23.717 10.896 1 86.57 244 GLY B N 1
ATOM 4571 C CA . GLY B 1 244 ? -7.725 24.891 10.081 1 86.57 244 GLY B CA 1
ATOM 4572 C C . GLY B 1 244 ? -6.762 25.046 8.919 1 86.57 244 GLY B C 1
ATOM 4573 O O . GLY B 1 244 ? -6.505 26.162 8.464 1 86.57 244 GLY B O 1
ATOM 4574 N N . VAL B 1 245 ? -6.211 24.007 8.429 1 84.24 245 VAL B N 1
ATOM 4575 C CA . VAL B 1 245 ? -5.148 24.012 7.429 1 84.24 245 VAL B CA 1
ATOM 4576 C C . VAL B 1 245 ? -5.737 24.297 6.049 1 84.24 245 VAL B C 1
ATOM 4578 O O . VAL B 1 245 ? -5.063 24.862 5.185 1 84.24 245 VAL B O 1
ATOM 4581 N N . MET B 1 246 ? -6.972 23.977 5.728 1 90.94 246 MET B N 1
ATOM 4582 C CA . MET B 1 246 ? -7.632 24.168 4.439 1 90.94 246 MET B CA 1
ATOM 4583 C C . MET B 1 246 ? -6.774 23.621 3.303 1 90.94 246 MET B C 1
ATOM 4585 O O . MET B 1 246 ? -6.461 24.342 2.354 1 90.94 246 MET B O 1
ATOM 4589 N N . ALA B 1 247 ? -6.335 22.352 3.487 1 90.97 247 ALA B N 1
ATOM 4590 C CA . ALA B 1 247 ? -5.57 21.702 2.426 1 90.97 247 ALA B CA 1
ATOM 4591 C C . ALA B 1 247 ? -6.47 21.324 1.253 1 90.97 247 ALA B C 1
ATOM 4593 O O . ALA B 1 247 ? -7.697 21.347 1.372 1 90.97 247 ALA B O 1
ATOM 4594 N N . ASN B 1 248 ? -5.906 21.076 0.075 1 93.61 248 ASN B N 1
ATOM 4595 C CA . ASN B 1 248 ? -6.702 20.708 -1.091 1 93.61 248 ASN B CA 1
ATOM 4596 C C . ASN B 1 248 ? -6.127 19.484 -1.798 1 93.61 248 ASN B C 1
ATOM 4598 O O . ASN B 1 248 ? -6.352 19.29 -2.994 1 93.61 248 ASN B O 1
ATOM 4602 N N . LEU B 1 249 ? -5.324 18.741 -1.046 1 94.21 249 LEU B N 1
ATOM 4603 C CA . LEU B 1 249 ? -4.673 17.557 -1.596 1 94.21 249 LEU B CA 1
ATOM 4604 C C . LEU B 1 249 ? -5.373 16.285 -1.13 1 94.21 249 LEU B C 1
ATOM 4606 O O . LEU B 1 249 ? -5.619 16.11 0.066 1 94.21 249 LEU B O 1
ATOM 4610 N N . VAL B 1 250 ? -5.691 15.405 -2.086 1 95.48 250 VAL B N 1
ATOM 4611 C CA . VAL B 1 250 ? -6.339 14.128 -1.807 1 95.48 250 VAL B CA 1
ATOM 4612 C C . VAL B 1 250 ? -5.526 12.99 -2.421 1 95.48 250 VAL B C 1
ATOM 4614 O O . VAL B 1 250 ? -5.165 13.043 -3.599 1 95.48 250 VAL B O 1
ATOM 4617 N N . PHE B 1 251 ? -5.227 12.005 -1.643 1 95.27 251 PHE B N 1
ATOM 4618 C CA . PHE B 1 251 ? -4.575 10.806 -2.156 1 95.27 251 PHE B CA 1
ATOM 4619 C C . PHE B 1 251 ? -5.606 9.751 -2.54 1 95.27 251 PHE B C 1
ATOM 4621 O O . PHE B 1 251 ? -6.647 9.628 -1.891 1 95.27 251 PHE B O 1
ATOM 4628 N N . TYR B 1 252 ? -5.274 8.925 -3.542 1 92.85 252 TYR B N 1
ATOM 4629 C CA . TYR B 1 252 ? -6.167 7.836 -3.922 1 92.85 252 TYR B CA 1
ATOM 4630 C C . TYR B 1 252 ? -6.367 6.865 -2.764 1 92.85 252 TYR B C 1
ATOM 4632 O O . TYR B 1 252 ? -7.414 6.224 -2.657 1 92.85 252 TYR B O 1
ATOM 4640 N N . HIS B 1 253 ? -5.407 6.824 -1.867 1 91.77 253 HIS B N 1
ATOM 4641 C CA . HIS B 1 253 ? -5.433 5.823 -0.806 1 91.77 253 HIS B CA 1
ATOM 4642 C C . HIS B 1 253 ? -5.93 6.423 0.505 1 91.77 253 HIS B C 1
ATOM 4644 O O . HIS B 1 253 ? -6.177 5.697 1.47 1 91.77 253 HIS B O 1
ATOM 4650 N N . SER B 1 254 ? -6.06 7.708 0.499 1 90.32 254 SER B N 1
ATOM 4651 C CA . SER B 1 254 ? -6.461 8.308 1.768 1 90.32 254 SER B CA 1
ATOM 4652 C C . SER B 1 254 ? -6.9 9.756 1.58 1 90.32 254 SER B C 1
ATOM 4654 O O . SER B 1 254 ? -6.243 10.523 0.873 1 90.32 254 SER B O 1
ATOM 4656 N N . VAL B 1 255 ? -7.994 10.075 2.222 1 93.81 255 VAL B N 1
ATOM 4657 C CA . VAL B 1 255 ? -8.444 11.462 2.265 1 93.81 255 VAL B CA 1
ATOM 4658 C C . VAL B 1 255 ? -7.999 12.11 3.574 1 93.81 255 VAL B C 1
ATOM 4660 O O . VAL B 1 255 ? -8.472 11.738 4.651 1 93.81 255 VAL B O 1
ATOM 4663 N N . PRO B 1 256 ? -7.121 13.066 3.469 1 91.88 256 PRO B N 1
ATOM 4664 C CA . PRO B 1 256 ? -6.658 13.705 4.703 1 91.88 256 PRO B CA 1
ATOM 4665 C C . PRO B 1 256 ? -7.762 14.481 5.416 1 91.88 256 PRO B C 1
ATOM 4667 O O . PRO B 1 256 ? -8.652 15.035 4.765 1 91.88 256 PRO B O 1
ATOM 4670 N N . ASN B 1 257 ? -7.699 14.604 6.724 1 90.73 257 ASN B N 1
ATOM 4671 C CA . ASN B 1 257 ? -8.733 15.303 7.478 1 90.73 257 ASN B CA 1
ATOM 4672 C C . ASN B 1 257 ? -8.441 16.798 7.576 1 90.73 257 ASN B C 1
ATOM 4674 O O . ASN B 1 257 ? -9.207 17.546 8.187 1 90.73 257 ASN B O 1
ATOM 4678 N N . ASN B 1 258 ? -7.36 17.213 6.917 1 90.75 258 ASN B N 1
ATOM 4679 C CA . ASN B 1 258 ? -7.029 18.634 6.964 1 90.75 258 ASN B CA 1
ATOM 4680 C C . ASN B 1 258 ? -7.61 19.384 5.768 1 90.75 258 ASN B C 1
ATOM 4682 O O . ASN B 1 258 ? -7.392 20.587 5.62 1 90.75 258 ASN B O 1
ATOM 4686 N N . ILE B 1 259 ? -8.331 18.634 4.888 1 94.04 259 ILE B N 1
ATOM 4687 C CA . ILE B 1 259 ? -9.11 19.3 3.849 1 94.04 259 ILE B CA 1
ATOM 4688 C C . ILE B 1 259 ? -10.469 19.715 4.409 1 94.04 259 ILE B C 1
ATOM 4690 O O . ILE B 1 259 ? -10.889 19.227 5.461 1 94.04 259 ILE B O 1
ATOM 4694 N N . PRO B 1 260 ? -11.163 20.574 3.74 1 96.1 260 PRO B N 1
ATOM 4695 C CA . PRO B 1 260 ? -12.435 21.053 4.285 1 96.1 260 PRO B CA 1
ATOM 4696 C C . PRO B 1 260 ? -13.407 19.918 4.601 1 96.1 260 PRO B C 1
ATOM 4698 O O . PRO B 1 260 ? -13.583 19.008 3.788 1 96.1 260 PRO B O 1
ATOM 4701 N N . GLY B 1 261 ? -14.09 20.052 5.7 1 96.74 261 GLY B N 1
ATOM 4702 C CA . GLY B 1 261 ? -14.968 19.002 6.19 1 96.74 261 GLY B CA 1
ATOM 4703 C C . GLY B 1 261 ? -16.135 18.719 5.263 1 96.74 261 GLY B C 1
ATOM 4704 O O . GLY B 1 261 ? -16.646 17.597 5.225 1 96.74 261 GLY B O 1
ATOM 4705 N N . VAL B 1 262 ? -16.552 19.698 4.483 1 97.15 262 VAL B N 1
ATOM 4706 C CA . VAL B 1 262 ? -17.688 19.53 3.582 1 97.15 262 VAL B CA 1
ATOM 4707 C C . VAL B 1 262 ? -17.418 18.375 2.621 1 97.15 262 VAL B C 1
ATOM 4709 O O . VAL B 1 262 ? -18.352 17.79 2.065 1 97.15 262 VAL B O 1
ATOM 4712 N N . LEU B 1 263 ? -16.157 18.017 2.487 1 97.27 263 LEU B N 1
ATOM 4713 C CA . LEU B 1 263 ? -15.768 17.028 1.487 1 97.27 263 LEU B CA 1
ATOM 4714 C C . LEU B 1 263 ? -15.801 15.621 2.073 1 97.27 263 LEU B C 1
ATOM 4716 O O . LEU B 1 263 ? -15.927 14.64 1.337 1 97.27 263 LEU B O 1
ATOM 4720 N N . TRP B 1 264 ? -15.638 15.476 3.398 1 96 264 TRP B N 1
ATOM 4721 C CA . TRP B 1 264 ? -15.465 14.112 3.885 1 96 264 TRP B CA 1
ATOM 4722 C C . TRP B 1 264 ? -16.329 13.86 5.117 1 96 264 TRP B C 1
ATOM 4724 O O . TRP B 1 264 ? -16.568 12.709 5.491 1 96 264 TRP B O 1
ATOM 4734 N N . PHE B 1 265 ? -16.746 14.883 5.806 1 95.38 265 PHE B N 1
ATOM 4735 C CA . PHE B 1 265 ? -17.535 14.723 7.022 1 95.38 265 PHE B CA 1
ATOM 4736 C C . PHE B 1 265 ? -18.949 14.262 6.692 1 95.38 265 PHE B C 1
ATOM 4738 O O . PHE B 1 265 ? -19.542 14.713 5.71 1 95.38 265 PHE B O 1
ATOM 4745 N N . THR B 1 266 ? -19.501 13.309 7.478 1 94.19 266 THR B N 1
ATOM 4746 C CA . THR B 1 266 ? -20.859 12.822 7.262 1 94.19 266 THR B CA 1
ATOM 4747 C C . THR B 1 266 ? -21.6 12.682 8.588 1 94.19 266 THR B C 1
ATOM 4749 O O . THR B 1 266 ? -21.037 12.2 9.573 1 94.19 266 THR B O 1
ATOM 4752 N N . ASN B 1 267 ? -22.722 13.164 8.609 1 93.44 267 ASN B N 1
ATOM 4753 C CA . ASN B 1 267 ? -23.669 12.995 9.706 1 93.44 267 ASN B CA 1
ATOM 4754 C C . ASN B 1 267 ? -25.108 12.939 9.201 1 93.44 267 ASN B C 1
ATOM 4756 O O . ASN B 1 267 ? -25.349 12.624 8.034 1 93.44 267 ASN B O 1
ATOM 4760 N N . GLU B 1 268 ? -26.055 13.115 10.029 1 93.45 268 GLU B N 1
ATOM 4761 C CA . GLU B 1 268 ? -27.462 13.042 9.647 1 93.45 268 GLU B CA 1
ATOM 4762 C C . GLU B 1 268 ? -27.842 14.189 8.715 1 93.45 268 GLU B C 1
ATOM 4764 O O . GLU B 1 268 ? -28.736 14.046 7.878 1 93.45 268 GLU B O 1
ATOM 4769 N N . LYS B 1 269 ? -27.125 15.267 8.762 1 94.31 269 LYS B N 1
ATOM 4770 C CA . LYS B 1 269 ? -27.529 16.485 8.066 1 94.31 269 LYS B CA 1
ATOM 4771 C C . LYS B 1 269 ? -26.641 16.744 6.851 1 94.31 269 LYS B C 1
ATOM 4773 O O . LYS B 1 269 ? -26.987 17.549 5.984 1 94.31 269 LYS B O 1
ATOM 4778 N N . TRP B 1 270 ? -25.531 16.114 6.837 1 96.22 270 TRP B N 1
ATOM 4779 C CA . TRP B 1 270 ? -24.565 16.395 5.78 1 96.22 270 TRP B CA 1
ATOM 4780 C C . TRP B 1 270 ? -23.909 15.11 5.286 1 96.22 270 TRP B C 1
ATOM 4782 O O . TRP B 1 270 ? -23.52 14.257 6.087 1 96.22 270 TRP B O 1
ATOM 4792 N N . GLN B 1 271 ? -23.808 15.001 3.99 1 95.57 271 GLN B N 1
ATOM 4793 C CA . GLN B 1 271 ? -23.122 13.881 3.355 1 95.57 271 GLN B CA 1
ATOM 4794 C C . GLN B 1 271 ? -21.921 14.36 2.544 1 95.57 271 GLN B C 1
ATOM 4796 O O . GLN B 1 271 ? -22.084 14.943 1.47 1 95.57 271 GLN B O 1
ATOM 4801 N N . GLY B 1 272 ? -20.75 14.057 3.021 1 95.84 272 GLY B N 1
ATOM 4802 C CA . GLY B 1 272 ? -19.557 14.434 2.279 1 95.84 272 GLY B CA 1
ATOM 4803 C C . GLY B 1 272 ? -19.42 13.7 0.958 1 95.84 272 GLY B C 1
ATOM 4804 O O . GLY B 1 272 ? -20.009 12.634 0.769 1 95.84 272 GLY B O 1
ATOM 4805 N N . LEU B 1 273 ? -18.642 14.265 0.083 1 95.11 273 LEU B N 1
ATOM 4806 C CA . LEU B 1 273 ? -18.382 13.672 -1.224 1 95.11 273 LEU B CA 1
ATOM 4807 C C . LEU B 1 273 ? -17.529 12.415 -1.09 1 95.11 273 LEU B C 1
ATOM 4809 O O . LEU B 1 273 ? -17.64 11.495 -1.904 1 95.11 273 LEU B O 1
ATOM 4813 N N . MET B 1 274 ? -16.652 12.374 -0.119 1 95.69 274 MET B N 1
ATOM 4814 C CA . MET B 1 274 ? -15.754 11.266 0.195 1 95.69 274 MET B CA 1
ATOM 4815 C C . MET B 1 274 ? -15.938 10.81 1.639 1 95.69 274 MET B C 1
ATOM 4817 O O . MET B 1 274 ? -15.018 10.92 2.451 1 95.69 274 MET B O 1
ATOM 4821 N N . PRO B 1 275 ? -17.053 10.252 1.875 1 91.48 275 PRO B N 1
ATOM 4822 C CA . PRO B 1 275 ? -17.369 9.855 3.249 1 91.48 275 PRO B CA 1
ATOM 4823 C C . PRO B 1 275 ? -16.379 8.837 3.812 1 91.48 275 PRO B C 1
ATOM 4825 O O . PRO B 1 275 ? -15.824 8.03 3.061 1 91.48 275 PRO B O 1
ATOM 4828 N N . GLY B 1 276 ? -16.174 8.899 5.128 1 87.47 276 GLY B N 1
ATOM 4829 C CA . GLY B 1 276 ? -15.249 7.983 5.778 1 87.47 276 GLY B CA 1
ATOM 4830 C C . GLY B 1 276 ? -13.802 8.222 5.39 1 87.47 276 GLY B C 1
ATOM 4831 O O . GLY B 1 276 ? -12.95 7.353 5.587 1 87.47 276 GLY B O 1
ATOM 4832 N N . ARG B 1 277 ? -13.564 9.33 4.673 1 90.89 277 ARG B N 1
ATOM 4833 C CA . ARG B 1 277 ? -12.234 9.736 4.23 1 90.89 277 ARG B CA 1
ATOM 4834 C C . ARG B 1 277 ? -11.637 8.707 3.276 1 90.89 277 ARG B C 1
ATOM 4836 O O . ARG B 1 277 ? -10.46 8.358 3.389 1 90.89 277 ARG B O 1
ATOM 4843 N N . ALA B 1 278 ? -12.516 8.188 2.5 1 91.67 278 ALA B N 1
ATOM 4844 C CA . ALA B 1 278 ? -12.128 7.283 1.421 1 91.67 278 ALA B CA 1
ATOM 4845 C C . ALA B 1 278 ? -12.596 7.811 0.067 1 91.67 278 ALA B C 1
ATOM 4847 O O . ALA B 1 278 ? -13.688 8.372 -0.043 1 91.67 278 ALA B O 1
ATOM 4848 N N . VAL B 1 279 ? -11.835 7.631 -0.927 1 90.57 279 VAL B N 1
ATOM 4849 C CA . VAL B 1 279 ? -12.216 8.063 -2.267 1 90.57 279 VAL B CA 1
ATOM 4850 C C . VAL B 1 279 ? -13.097 7 -2.921 1 90.57 279 VAL B C 1
ATOM 4852 O O . VAL B 1 279 ? -12.658 5.868 -3.137 1 90.57 279 VAL B O 1
ATOM 4855 N N . PRO B 1 280 ? -14.245 7.395 -3.258 1 89.11 280 PRO B N 1
ATOM 4856 C CA . PRO B 1 280 ? -15.13 6.408 -3.881 1 89.11 280 PRO B CA 1
ATOM 4857 C C . PRO B 1 280 ? -14.688 6.027 -5.292 1 89.11 280 PRO B C 1
ATOM 4859 O O . PRO B 1 280 ? -14.031 6.819 -5.973 1 89.11 280 PRO B O 1
ATOM 4862 N N . ASP B 1 281 ? -15.172 4.912 -5.716 1 83.5 281 ASP B N 1
ATOM 4863 C CA . ASP B 1 281 ? -14.788 4.373 -7.016 1 83.5 281 ASP B CA 1
ATOM 4864 C C . ASP B 1 281 ? -15.249 5.288 -8.148 1 83.5 281 ASP B C 1
ATOM 4866 O O . ASP B 1 281 ? -14.524 5.489 -9.125 1 83.5 281 ASP B O 1
ATOM 4870 N N . TRP B 1 282 ? -16.435 5.763 -8.023 1 86.84 282 TRP B N 1
ATOM 4871 C CA . TRP B 1 282 ? -16.97 6.606 -9.087 1 86.84 282 TRP B CA 1
ATOM 4872 C C . TRP B 1 282 ? -16.109 7.85 -9.282 1 86.84 282 TRP B C 1
ATOM 4874 O O . TRP B 1 282 ? -15.968 8.345 -10.402 1 86.84 282 TRP B O 1
ATOM 4884 N N . LEU B 1 283 ? -15.562 8.351 -8.215 1 91.05 283 LEU B N 1
ATOM 4885 C CA . LEU B 1 283 ? -14.729 9.546 -8.294 1 91.05 283 LEU B CA 1
ATOM 4886 C C . LEU B 1 283 ? -13.386 9.231 -8.945 1 91.05 283 LEU B C 1
ATOM 4888 O O . LEU B 1 283 ? -12.89 10.009 -9.763 1 91.05 283 LEU B O 1
ATOM 4892 N N . LEU B 1 284 ? -12.851 8.1 -8.615 1 86.47 284 LEU B N 1
ATOM 4893 C CA . LEU B 1 284 ? -11.601 7.674 -9.236 1 86.47 284 LEU B CA 1
ATOM 4894 C C . LEU B 1 284 ? -11.773 7.505 -10.742 1 86.47 284 LEU B C 1
ATOM 4896 O O . LEU B 1 284 ? -10.9 7.9 -11.518 1 86.47 284 LEU B O 1
ATOM 4900 N N . ALA B 1 285 ? -12.867 6.934 -11.121 1 83.2 285 ALA B N 1
ATOM 4901 C CA . ALA B 1 285 ? -13.17 6.75 -12.537 1 83.2 285 ALA B CA 1
ATOM 4902 C C . ALA B 1 285 ? -13.299 8.093 -13.25 1 83.2 285 ALA B C 1
ATOM 4904 O O . ALA B 1 285 ? -12.871 8.237 -14.398 1 83.2 285 ALA B O 1
ATOM 4905 N N . LEU B 1 286 ? -13.866 8.97 -12.569 1 87.28 286 LEU B N 1
ATOM 4906 C CA . LEU B 1 286 ? -14.068 10.307 -13.116 1 87.28 286 LEU B CA 1
ATOM 4907 C C . LEU B 1 286 ? -12.733 11.014 -13.33 1 87.28 286 LEU B C 1
ATOM 4909 O O . LEU B 1 286 ? -12.546 11.704 -14.335 1 87.28 286 LEU B O 1
ATOM 4913 N N . ILE B 1 287 ? -11.78 10.818 -12.407 1 85.58 287 ILE B N 1
ATOM 4914 C CA . ILE B 1 287 ? -10.481 11.482 -12.44 1 85.58 287 ILE B CA 1
ATOM 4915 C C . ILE B 1 287 ? -9.605 10.847 -13.517 1 85.58 287 ILE B C 1
ATOM 4917 O O . ILE B 1 287 ? -8.904 11.549 -14.249 1 85.58 287 ILE B O 1
ATOM 4921 N N . ASP B 1 288 ? -9.503 9.519 -13.65 1 72.5 288 ASP B N 1
ATOM 4922 C CA . ASP B 1 288 ? -8.607 8.767 -14.524 1 72.5 288 ASP B CA 1
ATOM 4923 C C . ASP B 1 288 ? -9.058 8.856 -15.98 1 72.5 288 ASP B C 1
ATOM 4925 O O . ASP B 1 288 ? -8.245 8.718 -16.896 1 72.5 288 ASP B O 1
ATOM 4929 N N . GLN B 1 289 ? -10.347 8.879 -16.313 1 56.92 289 GLN B N 1
ATOM 4930 C CA . GLN B 1 289 ? -10.806 9.02 -17.691 1 56.92 289 GLN B CA 1
ATOM 4931 C C . GLN B 1 289 ? -10.087 10.168 -18.395 1 56.92 289 GLN B C 1
ATOM 4933 O O . GLN B 1 289 ? -9.881 10.127 -19.61 1 56.92 289 GLN B O 1
ATOM 4938 N N . THR B 1 290 ? -9.674 11.233 -17.773 1 45.1 290 THR B N 1
ATOM 4939 C CA . THR B 1 290 ? -9.093 12.413 -18.403 1 45.1 290 THR B CA 1
ATOM 4940 C C . THR B 1 290 ? -7.629 12.17 -18.761 1 45.1 290 THR B C 1
ATOM 4942 O O . THR B 1 290 ? -7.107 12.771 -19.702 1 45.1 290 THR B O 1
ATOM 4945 N N . SER B 1 291 ? -6.872 11.465 -17.994 1 41.16 291 SER B N 1
ATOM 4946 C CA . SER B 1 291 ? -5.435 11.443 -18.247 1 41.16 291 SER B CA 1
ATOM 4947 C C . SER B 1 291 ? -5.124 10.859 -19.621 1 41.16 291 SER B C 1
ATOM 4949 O O . SER B 1 291 ? -3.98 10.909 -20.078 1 41.16 291 SER B O 1
ATOM 4951 N N . LEU B 1 292 ? -5.88 10.129 -20.301 1 33.66 292 LEU B N 1
ATOM 4952 C CA . LEU B 1 292 ? -5.598 9.712 -21.67 1 33.66 292 LEU B CA 1
ATOM 4953 C C . LEU B 1 292 ? -5.508 10.919 -22.598 1 33.66 292 LEU B C 1
ATOM 4955 O O . LEU B 1 292 ? -5.038 10.802 -23.732 1 33.66 292 LEU B O 1
ATOM 4959 N N . VAL B 1 293 ? -6.348 11.95 -22.56 1 29.73 293 VAL B N 1
ATOM 4960 C CA . VAL B 1 293 ? -6.228 12.941 -23.624 1 29.73 293 VAL B CA 1
ATOM 4961 C C . VAL B 1 293 ? -4.881 13.653 -23.518 1 29.73 293 VAL B C 1
ATOM 4963 O O . VAL B 1 293 ? -4.168 13.796 -24.514 1 29.73 293 VAL B O 1
ATOM 4966 N N . ALA B 1 294 ? -4.802 14.725 -22.626 1 27.43 294 ALA B N 1
ATOM 4967 C CA . ALA B 1 294 ? -4.115 15.975 -22.94 1 27.43 294 ALA B CA 1
ATOM 4968 C C . ALA B 1 294 ? -2.609 15.842 -22.73 1 27.43 294 ALA B C 1
ATOM 4970 O O . ALA B 1 294 ? -1.848 16.757 -23.049 1 27.43 294 ALA B O 1
ATOM 4971 N N . SER B 1 295 ? -2.027 15.105 -21.694 1 27.71 295 SER B N 1
ATOM 4972 C CA . SER B 1 295 ? -0.796 15.82 -21.374 1 27.71 295 SER B CA 1
ATOM 4973 C C . SER B 1 295 ? 0.221 15.702 -22.504 1 27.71 295 SER B C 1
ATOM 4975 O O . SER B 1 295 ? 0.801 14.635 -22.715 1 27.71 295 SER B O 1
ATOM 4977 N N . GLU B 1 296 ? 0.048 16.107 -23.637 1 27.11 296 GLU B N 1
ATOM 4978 C CA . GLU B 1 296 ? 1.153 16.54 -24.486 1 27.11 296 GLU B CA 1
ATOM 4979 C C . GLU B 1 296 ? 2.301 17.102 -23.653 1 27.11 296 GLU B C 1
ATOM 4981 O O . GLU B 1 296 ? 2.08 17.901 -22.741 1 27.11 296 GLU B O 1
ATOM 4986 N N . VAL B 1 297 ? 3.426 16.514 -23.483 1 27.58 297 VAL B N 1
ATOM 4987 C CA . VAL B 1 297 ? 4.795 16.849 -23.106 1 27.58 297 VAL B CA 1
ATOM 4988 C C . VAL B 1 297 ? 5.12 18.273 -23.551 1 27.58 297 VAL B C 1
ATOM 4990 O O . VAL B 1 297 ? 6.277 18.696 -23.502 1 27.58 297 VAL B O 1
ATOM 4993 N N . ALA B 1 298 ? 4.371 18.884 -24.465 1 27.04 298 ALA B N 1
ATOM 4994 C CA . ALA B 1 298 ? 5.046 20.124 -24.839 1 27.04 298 ALA B CA 1
ATOM 4995 C C . ALA B 1 298 ? 5.482 20.905 -23.602 1 27.04 298 ALA B C 1
ATOM 4997 O O . ALA B 1 298 ? 6.602 21.418 -23.547 1 27.04 298 ALA B O 1
ATOM 4998 N N . THR B 1 299 ? 4.454 21.564 -22.82 1 29.38 299 THR B N 1
ATOM 4999 C CA . THR B 1 299 ? 4.639 22.831 -22.121 1 29.38 299 THR B CA 1
ATOM 5000 C C . THR B 1 299 ? 5.228 22.601 -20.732 1 29.38 299 THR B C 1
ATOM 5002 O O . THR B 1 299 ? 5.221 23.503 -19.892 1 29.38 299 THR B O 1
ATOM 5005 N N . SER B 1 300 ? 5.52 21.508 -20.337 1 31.65 300 SER B N 1
ATOM 5006 C CA . SER B 1 300 ? 5.897 21.49 -18.928 1 31.65 300 SER B CA 1
ATOM 5007 C C . SER B 1 300 ? 7.092 22.4 -18.664 1 31.65 300 SER B C 1
ATOM 5009 O O . SER B 1 300 ? 7.161 23.056 -17.623 1 31.65 300 SER B O 1
ATOM 5011 N N . GLN B 1 301 ? 8.094 22.386 -19.531 1 34.19 301 GLN B N 1
ATOM 5012 C CA . GLN B 1 301 ? 9.161 23.376 -19.436 1 34.19 301 GLN B CA 1
ATOM 5013 C C . GLN B 1 301 ? 8.602 24.795 -19.489 1 34.19 301 GLN B C 1
ATOM 5015 O O . GLN B 1 301 ? 9.055 25.674 -18.753 1 34.19 301 GLN B O 1
ATOM 5020 N N . THR B 1 302 ? 7.609 25.032 -20.409 1 34.07 302 THR B N 1
ATOM 5021 C CA . THR B 1 302 ? 7.037 26.345 -20.69 1 34.07 302 THR B CA 1
ATOM 5022 C C . THR B 1 302 ? 6.098 26.777 -19.568 1 34.07 302 THR B C 1
ATOM 5024 O O . THR B 1 302 ? 6.089 27.946 -19.174 1 34.07 302 THR B O 1
ATOM 5027 N N . ASP B 1 303 ? 5.326 25.803 -19.037 1 34.84 303 ASP B N 1
ATOM 5028 C CA . ASP B 1 303 ? 4.404 26.295 -18.017 1 34.84 303 ASP B CA 1
ATOM 5029 C C . ASP B 1 303 ? 5.136 26.579 -16.707 1 34.84 303 ASP B C 1
ATOM 5031 O O . ASP B 1 303 ? 4.844 27.565 -16.029 1 34.84 303 ASP B O 1
ATOM 5035 N N . GLU B 1 304 ? 6.077 25.784 -16.302 1 36.47 304 GLU B N 1
ATOM 5036 C CA . GLU B 1 304 ? 6.958 26.193 -15.212 1 36.47 304 GLU B CA 1
ATOM 5037 C C . GLU B 1 304 ? 7.712 27.472 -15.562 1 36.47 304 GLU B C 1
ATOM 5039 O O . GLU B 1 304 ? 7.844 28.37 -14.727 1 36.47 304 GLU B O 1
ATOM 5044 N N . MET B 1 305 ? 8.16 27.567 -16.771 1 38.08 305 MET B N 1
ATOM 5045 C CA . MET B 1 305 ? 8.775 28.784 -17.293 1 38.08 305 MET B CA 1
ATOM 5046 C C . MET B 1 305 ? 7.754 29.912 -17.39 1 38.08 305 MET B C 1
ATOM 5048 O O . MET B 1 305 ? 8.055 31.058 -17.052 1 38.08 305 MET B O 1
ATOM 5052 N N . VAL B 1 306 ? 6.507 29.645 -17.745 1 39.73 306 VAL B N 1
ATOM 5053 C CA . VAL B 1 306 ? 5.473 30.67 -17.849 1 39.73 306 VAL B CA 1
ATOM 5054 C C . VAL B 1 306 ? 5.064 31.134 -16.453 1 39.73 306 VAL B C 1
ATOM 5056 O O . VAL B 1 306 ? 4.897 32.333 -16.215 1 39.73 306 VAL B O 1
ATOM 5059 N N . ARG B 1 307 ? 5.004 30.192 -15.466 1 39.61 307 ARG B N 1
ATOM 5060 C CA . ARG B 1 307 ? 4.689 30.592 -14.099 1 39.61 307 ARG B CA 1
ATOM 5061 C C . ARG B 1 307 ? 5.867 31.316 -13.456 1 39.61 307 ARG B C 1
ATOM 5063 O O . ARG B 1 307 ? 5.683 32.315 -12.757 1 39.61 307 ARG B O 1
ATOM 5070 N N . LEU B 1 308 ? 7.02 30.798 -13.761 1 41.77 308 LEU B N 1
ATOM 5071 C CA . LEU B 1 308 ? 8.208 31.561 -13.392 1 41.77 308 LEU B CA 1
ATOM 5072 C C . LEU B 1 308 ? 8.195 32.937 -14.048 1 41.77 308 LEU B C 1
ATOM 5074 O O . LEU B 1 308 ? 8.439 33.948 -13.385 1 41.77 308 LEU B O 1
ATOM 5078 N N . LEU B 1 309 ? 7.862 32.961 -15.367 1 42.9 309 LEU B N 1
ATOM 5079 C CA . LEU B 1 309 ? 7.822 34.214 -16.114 1 42.9 309 LEU B CA 1
ATOM 5080 C C . LEU B 1 309 ? 6.696 35.11 -15.61 1 42.9 309 LEU B C 1
ATOM 5082 O O . LEU B 1 309 ? 6.865 36.328 -15.506 1 42.9 309 LEU B O 1
ATOM 5086 N N . ALA B 1 310 ? 5.621 34.509 -15.274 1 40.71 310 ALA B N 1
ATOM 5087 C CA . ALA B 1 310 ? 4.522 35.304 -14.731 1 40.71 310 ALA B CA 1
ATOM 5088 C C . ALA B 1 310 ? 4.882 35.874 -13.362 1 40.71 310 ALA B C 1
ATOM 5090 O O . ALA B 1 310 ? 4.543 37.018 -13.05 1 40.71 310 ALA B O 1
ATOM 5091 N N . LEU B 1 311 ? 5.568 35.069 -12.58 1 37.62 311 LEU B N 1
ATOM 5092 C CA . LEU B 1 311 ? 6.042 35.594 -11.305 1 37.62 311 LEU B CA 1
ATOM 5093 C C . LEU B 1 311 ? 7.111 36.66 -11.519 1 37.62 311 LEU B C 1
ATOM 5095 O O . LEU B 1 311 ? 7.095 37.703 -10.861 1 37.62 311 LEU B O 1
ATOM 5099 N N . ILE B 1 312 ? 7.982 36.345 -12.419 1 41.55 312 ILE B N 1
ATOM 5100 C CA . ILE B 1 312 ? 8.979 37.36 -12.742 1 41.55 312 ILE B CA 1
ATOM 5101 C C . ILE B 1 312 ? 8.286 38.617 -13.261 1 41.55 312 ILE B C 1
ATOM 5103 O O . ILE B 1 312 ? 8.659 39.735 -12.897 1 41.55 312 ILE B O 1
ATOM 5107 N N . LYS B 1 313 ? 7.312 38.454 -14.09 1 40.84 313 LYS B N 1
ATOM 5108 C CA . LYS B 1 313 ? 6.56 39.6 -14.593 1 40.84 313 LYS B CA 1
ATOM 5109 C C . LYS B 1 313 ? 5.882 40.357 -13.455 1 40.84 313 LYS B C 1
ATOM 5111 O O . LYS B 1 313 ? 5.769 41.583 -13.498 1 40.84 313 LYS B O 1
ATOM 5116 N N . ARG B 1 314 ? 5.473 39.571 -12.434 1 42.54 314 ARG B N 1
ATOM 5117 C CA . ARG B 1 314 ? 4.794 40.28 -11.354 1 42.54 314 ARG B CA 1
ATOM 5118 C C . ARG B 1 314 ? 5.795 40.823 -10.34 1 42.54 314 ARG B C 1
ATOM 5120 O O . ARG B 1 314 ? 5.405 41.375 -9.309 1 42.54 314 ARG B O 1
ATOM 5127 N N . GLY B 1 315 ? 7.079 40.746 -10.486 1 41.5 315 GLY B N 1
ATOM 5128 C CA . GLY B 1 315 ? 8.093 41.476 -9.743 1 41.5 315 GLY B CA 1
ATOM 5129 C C . GLY B 1 315 ? 8.767 40.638 -8.672 1 41.5 315 GLY B C 1
ATOM 5130 O O . GLY B 1 315 ? 9.449 41.173 -7.796 1 41.5 315 GLY B O 1
ATOM 5131 N N . VAL B 1 316 ? 8.363 39.452 -8.497 1 40.63 316 VAL B N 1
ATOM 5132 C CA . VAL B 1 316 ? 8.972 38.733 -7.383 1 40.63 316 VAL B CA 1
ATOM 5133 C C . VAL B 1 316 ? 10.38 38.284 -7.766 1 40.63 316 VAL B C 1
ATOM 5135 O O . VAL B 1 316 ? 10.567 37.593 -8.77 1 40.63 316 VAL B O 1
ATOM 5138 N N . ARG B 1 317 ? 11.507 38.819 -7.208 1 42.74 317 ARG B N 1
ATOM 5139 C CA . ARG B 1 317 ? 12.921 38.703 -7.55 1 42.74 317 ARG B CA 1
ATOM 5140 C C . ARG B 1 317 ? 13.627 37.711 -6.632 1 42.74 317 ARG B C 1
ATOM 5142 O O . ARG B 1 317 ? 14.69 37.189 -6.974 1 42.74 317 ARG B O 1
ATOM 5149 N N . SER B 1 318 ? 13.248 37.613 -5.307 1 40.44 318 SER B N 1
ATOM 5150 C CA . SER B 1 318 ? 14.105 36.873 -4.386 1 40.44 318 SER B CA 1
ATOM 5151 C C . SER B 1 318 ? 13.924 35.368 -4.551 1 40.44 318 SER B C 1
ATOM 5153 O O . SER B 1 318 ? 12.817 34.897 -4.821 1 40.44 318 SER B O 1
ATOM 5155 N N . SER B 1 319 ? 14.895 34.488 -4.675 1 40.55 319 SER B N 1
ATOM 5156 C CA . SER B 1 319 ? 14.919 33.039 -4.844 1 40.55 319 SER B CA 1
ATOM 5157 C C . SER B 1 319 ? 14.089 32.343 -3.77 1 40.55 319 SER B C 1
ATOM 5159 O O . SER B 1 319 ? 13.457 31.318 -4.034 1 40.55 319 SER B O 1
ATOM 5161 N N . ARG B 1 320 ? 14.069 32.596 -2.553 1 40.36 320 ARG B N 1
ATOM 5162 C CA . ARG B 1 320 ? 13.288 32.037 -1.454 1 40.36 320 ARG B CA 1
ATOM 5163 C C . ARG B 1 320 ? 11.795 32.246 -1.683 1 40.36 320 ARG B C 1
ATOM 5165 O O . ARG B 1 320 ? 10.99 31.347 -1.428 1 40.36 320 ARG B O 1
ATOM 5172 N N . SER B 1 321 ? 11.378 33.409 -2.046 1 39.92 321 SER B N 1
ATOM 5173 C CA . SER B 1 321 ? 9.983 33.753 -2.301 1 39.92 321 SER B CA 1
ATOM 5174 C C . SER B 1 321 ? 9.44 32.998 -3.51 1 39.92 321 SER B C 1
ATOM 5176 O O . SER B 1 321 ? 8.281 32.578 -3.516 1 39.92 321 SER B O 1
ATOM 5178 N N . ILE B 1 322 ? 10.186 32.839 -4.575 1 39.05 322 ILE B N 1
ATOM 5179 C CA . ILE B 1 322 ? 9.811 32.063 -5.752 1 39.05 322 ILE B CA 1
ATOM 5180 C C . ILE B 1 322 ? 9.639 30.595 -5.369 1 39.05 322 ILE B C 1
ATOM 5182 O O . ILE B 1 322 ? 8.663 29.954 -5.765 1 39.05 322 ILE B O 1
ATOM 5186 N N . ALA B 1 323 ? 10.541 30.141 -4.628 1 37.62 323 ALA B N 1
ATOM 5187 C CA . ALA B 1 323 ? 10.449 28.764 -4.149 1 37.62 323 ALA B CA 1
ATOM 5188 C C . ALA B 1 323 ? 9.204 28.564 -3.29 1 37.62 323 ALA B C 1
ATOM 5190 O O . ALA B 1 323 ? 8.509 27.553 -3.418 1 37.62 323 ALA B O 1
ATOM 5191 N N . SER B 1 324 ? 8.888 29.365 -2.306 1 41.42 324 SER B N 1
ATOM 5192 C CA . SER B 1 324 ? 7.699 29.317 -1.463 1 41.42 324 SER B CA 1
ATOM 5193 C C . SER B 1 324 ? 6.425 29.324 -2.302 1 41.42 324 SER B C 1
ATOM 5195 O O . SER B 1 324 ? 5.459 28.63 -1.98 1 41.42 324 SER B O 1
ATOM 5197 N N . ARG B 1 325 ? 6.443 30.13 -3.305 1 40.38 325 ARG B N 1
ATOM 5198 C CA . ARG B 1 325 ? 5.237 30.305 -4.107 1 40.38 325 ARG B CA 1
ATOM 5199 C C . ARG B 1 325 ? 5.091 29.183 -5.129 1 40.38 325 ARG B C 1
ATOM 5201 O O . ARG B 1 325 ? 3.981 28.884 -5.576 1 40.38 325 ARG B O 1
ATOM 5208 N N . LEU B 1 326 ? 6.244 28.597 -5.494 1 41.55 326 LEU B N 1
ATOM 5209 C CA . LEU B 1 326 ? 6.217 27.458 -6.405 1 41.55 326 LEU B CA 1
ATOM 5210 C C . LEU B 1 326 ? 6.093 26.148 -5.635 1 41.55 326 LEU B C 1
ATOM 5212 O O . LEU B 1 326 ? 5.92 25.084 -6.235 1 41.55 326 LEU B O 1
ATOM 5216 N N . GLY B 1 327 ? 5.933 26.201 -4.304 1 36.54 327 GLY B N 1
ATOM 5217 C CA . GLY B 1 327 ? 5.782 25.062 -3.413 1 36.54 327 GLY B CA 1
ATOM 5218 C C . GLY B 1 327 ? 6.94 24.086 -3.491 1 36.54 327 GLY B C 1
ATOM 5219 O O . GLY B 1 327 ? 6.745 22.873 -3.389 1 36.54 327 GLY B O 1
ATOM 5220 N N . VAL B 1 328 ? 8.062 24.369 -3.982 1 38.05 328 VAL B N 1
ATOM 5221 C CA . VAL B 1 328 ? 9.225 23.493 -4.078 1 38.05 328 VAL B CA 1
ATOM 5222 C C . VAL B 1 328 ? 10.247 23.872 -3.008 1 38.05 328 VAL B C 1
ATOM 5224 O O . VAL B 1 328 ? 10.229 24.993 -2.493 1 38.05 328 VAL B O 1
ATOM 5227 N N . ASP B 1 329 ? 10.91 22.824 -2.284 1 33.45 329 ASP B N 1
ATOM 5228 C CA . ASP B 1 329 ? 11.963 23.078 -1.305 1 33.45 329 ASP B CA 1
ATOM 5229 C C . ASP B 1 329 ? 13.082 23.923 -1.909 1 33.45 329 ASP B C 1
ATOM 5231 O O . ASP B 1 329 ? 13.32 23.875 -3.118 1 33.45 329 ASP B O 1
ATOM 5235 N N . HIS B 1 330 ? 13.65 25.006 -1.212 1 36.73 330 HIS B N 1
ATOM 5236 C CA . HIS B 1 330 ? 14.817 25.807 -1.561 1 36.73 330 HIS B CA 1
ATOM 5237 C C . HIS B 1 330 ? 16.066 24.94 -1.679 1 36.73 330 HIS B C 1
ATOM 5239 O O . HIS B 1 330 ? 16.258 24.011 -0.891 1 36.73 330 HIS B O 1
#

Radius of gyration: 26.33 Å; Cα contacts (8 Å, |Δi|>4): 1150; chains: 2; bounding box: 56×80×63 Å

Nearest PDB structures (foldseek):
  1v9s-assembly1_C  TM=4.460E-01  e=1.604E-03  Thermus thermophilus HB8
  2b92-assembly1_A  TM=2.839E-01  e=2.111E+00  Homo sapiens
  2nmv-assembly1_A  TM=2.718E-01  e=2.847E+00  Bacillus subtilis
  4bo7-assembly1_A  TM=2.585E-01  e=4.328E+00  Pseudomonas aeruginosa PAO1
  1v9s-assembly1_C  TM=4.459E-01  e=1.778E-03  Thermus thermophilus HB8

Sequence (660 aa):
MNLSPAKIDASPEIQNWLAQFPEDQRITAKLLLSRLQFVSRDVYSAWLQRVVAALPRGKTYALYSVRKLEHGSPLWNDEGEIVARPGDSLGSEDLVYSLVANLARANPQTLLDHSSLSELRDKKIHDYLLIDDSIGSGDRVSGFINAMLSHPTFLSWWSFGLVRIHVVSFARPREAEAKIVAKIKGSDHGKRKFRKSSKVDFTSEIVYDTDWLEGRWGENHQQVIQLCRGQTKIPTKRRLGYGGVMANLVFYHSVPNNIPGVLWFTNEKWQGLMPGRAVPDWLLALIDQTSLVASEVATSQTDEMVRLLALIKRGVRSSRSIASRLGVDHMNLSPAKIDASPEIQNWLAQFPEDQRITAKLLLSRLQFVSRDVYSAWLQRVVAALPRGKTYALYSVRKLEHGSPLWNDEGEIVARPGDSLGSEDLVYSLVANLARANPQTLLDHSSLSELRDKKIHDYLLIDDSIGSGDRVSGFINAMLSHPTFLSWWSFGLVRIHVVSFARPREAEAKIVAKIKGSDHGKRKFRKSSKVDFTSEIVYDTDWLEGRWGENHQQVIQLCRGQTKIPTKRRLGYGGVMANLVFYHSVPNNIPGVLWFTNEKWQGLMPGRAVPDWLLALIDQTSLVASEVATSQTDEMVRLLALIKRGVRSSRSIASRLGVDH

pLDDT: mean 85.92, std 19.08, range [26.35, 98.65]

Secondary structure (DSSP, 8-state):
----HHHHHH-HHHHHHHTTS-GGGHHHHHHHHHT-EEE-HHHHHHHHHHHHHTSPTT--EEEEE-----TT--SB-TTSPBPPBPSS--THHHHHHHHHHHHHHH-TTTEEES--HHHHHHTT--EEEEEEEE-SSSHHHHHHHHHHTTSHHHHHHHHTT--EEEEEEEEEETHHHHHHHHHSSS---TT-SS-GGGGEEEEEEEEE-TT-HHHHH-TTHHHHHHHHHT-TTS-HHHHT-GGG----EEETTB--TTS-GGGT-B-SS-B-SSGGG---HHHHHHHHTTTTS---TTTHHHHHHHHHHHHHHTT---HHHHHHHHT---/----HHHHHH-HHHHHHHTTS-GGGHHHHHHHHHT-EEE-HHHHHHHHHHHHHTSPTT--EEEEE-----TT--SB-TTSPBPPBPSS--THHHHHHHHHHHHHHH-TTTEEES--HHHHHHTT--EEEEEEEE-SSSHHHHHHHHHHTTSHHHHHHHHTT--EEEEEEEEEETHHHHHHHHHSSS---TT-SS-GGGGEEEEEEEEE-TT-HHHHH-TTHHHHHHHHHT-TTS-HHHHT-GGG----EEETTB--TTS-GGGT-B-SS-B-SSGGG---HHHHHHHHTTTTT---TTTHHHHHHHHHHHHHHTT---HHHHHHHHT---